Protein 3G68 (pdb70)

Radius of gyration: 28.19 Å; Cα contacts (8 Å, |Δi|>4): 1253; chains: 2; bounding box: 76×61×77 Å

Foldseek 3Di:
DFLVVLVCLLVLVVLVVCLCVQLVPVLPAQAQEEEEEEDALSQLLLLQQQVVLVVQDDHYYYYYLVQDVVVQPDDAQRYEYEQEDAQQDDVSSLVVVSSVVSNHAYEYYQDPPRPSVVSHPRDRHLPSDDDLFPQDDSSSLSSSVSCSNSLSNCCSVVVDDPVVSVVVVVLLSVQSVQAVVLLVLLVVLCVLCVVVLLLQAEEEEEEASLNQSVQQSLQVLVCFLPHHYYGDYHVVCVVPVVVPQAQNYAYEYQCLPPDPCPVCLVVSCVGYVRYAYEEQDDDDDSRYGHGNQRNPSSSSNSRRCSSSSVSSGPNSVVVVGRSRDGPDPPPVVD/DFLVVLVLQLVLVVCLVCLCVQQVPVLPDQAQEEEEEDDALSQLLLLQQLVVLCVLDDHHYYYYLVQDPVVQPDDQLRYEYEQEDAQQDALSSLQNVSCVVSNHAYEYYQDPPHPSVVPHPGDNHLPSDDDLFPLDDSSSLSSSVSCSNSLSNSCSVPVDDPVRSVVVSVVLSVQSVCQVVLLVLLVVLCVLCVVLLLLQAEEEEEEASLCQSVQQSLQVLQCFLPHHGYYYYHVVCVVPVVVPQAQNYAYEYQCLPPDPCPVCLVVSCVGYVRYEYEECDDDDDSRYGHGNADNPSRSSNSHRCSSSSVSSGPSSVVVPGRSRDGPDPPPVVVPHDDRD

Structure (mmCIF, N/CA/C/O backbone):
data_3G68
#
_entry.id   3G68
#
_cell.length_a   130.525
_cell.length_b   55.914
_cell.length_c   103.031
_cell.angle_alpha   90.000
_cell.angle_beta   114.220
_cell.angle_gamma   90.000
#
_symmetry.space_group_name_H-M   'C 1 2 1'
#
loop_
_entity.id
_entity.type
_entity.pdbx_description
1 polymer 'Putative phosphosugar isomerase'
2 non-polymer 'CITRIC ACID'
3 non-polymer 1,2-ETHANEDIOL
4 water water
#
loop_
_atom_site.group_PDB
_atom_site.id
_atom_site.type_symbol
_atom_site.label_atom_id
_atom_site.label_alt_id
_atom_site.label_comp_id
_atom_site.label_asym_id
_atom_site.label_entity_id
_atom_site.label_seq_id
_atom_site.pdbx_PDB_ins_code
_atom_site.Cartn_x
_atom_site.Cartn_y
_atom_site.Cartn_z
_atom_site.occupancy
_atom_site.B_iso_or_equiv
_atom_site.auth_seq_id
_atom_site.auth_comp_id
_atom_site.auth_asym_id
_atom_site.auth_atom_id
_atom_site.pdbx_PDB_model_num
ATOM 1 N N . GLY A 1 1 ? 24.950 71.791 22.881 1.00 17.32 0 GLY A N 1
ATOM 2 C CA . GLY A 1 1 ? 25.445 70.396 23.105 1.00 16.95 0 GLY A CA 1
ATOM 3 C C . GLY A 1 1 ? 24.790 69.725 24.295 1.00 15.48 0 GLY A C 1
ATOM 4 O O . GLY A 1 1 ? 24.035 70.386 25.052 1.00 16.78 0 GLY A O 1
ATOM 13 N N . THR A 1 3 ? 24.546 68.083 27.918 1.00 12.17 2 THR A N 1
ATOM 14 C CA . THR A 1 3 ? 25.112 68.480 29.185 1.00 9.35 2 THR A CA 1
ATOM 15 C C . THR A 1 3 ? 25.206 67.308 30.142 1.00 9.91 2 THR A C 1
ATOM 16 O O . THR A 1 3 ? 24.551 66.278 29.954 1.00 9.46 2 THR A O 1
ATOM 20 N N . ILE A 1 4 ? 25.984 67.505 31.208 1.00 8.09 3 ILE A N 1
ATOM 21 C CA . ILE A 1 4 ? 26.063 66.536 32.310 1.00 6.70 3 ILE A CA 1
ATOM 22 C C . ILE A 1 4 ? 24.616 66.226 32.780 1.00 6.90 3 ILE A C 1
ATOM 23 O O . ILE A 1 4 ? 24.237 65.080 32.949 1.00 7.84 3 ILE A O 1
ATOM 28 N N . GLN A 1 5 ? 23.807 67.268 32.959 1.00 8.65 4 GLN A N 1
ATOM 29 C CA . GLN A 1 5 ? 22.425 67.094 33.433 1.00 8.44 4 GLN A CA 1
ATOM 30 C C . GLN A 1 5 ? 21.606 66.153 32.526 1.00 10.66 4 GLN A C 1
ATOM 31 O O . GLN A 1 5 ? 20.819 65.327 33.020 1.00 11.17 4 GLN A O 1
ATOM 37 N N . ASP A 1 6 ? 21.751 66.332 31.207 1.00 11.21 5 ASP A N 1
ATOM 38 C CA . ASP A 1 6 ? 21.089 65.471 30.228 1.00 11.34 5 ASP A CA 1
ATOM 39 C C . ASP A 1 6 ? 21.421 64.001 30.480 1.00 9.66 5 ASP A C 1
ATOM 40 O O . ASP A 1 6 ? 20.547 63.143 30.454 1.00 10.03 5 ASP A O 1
ATOM 45 N N . TYR A 1 7 ? 22.694 63.721 30.723 1.00 9.08 6 TYR A N 1
ATOM 46 C CA . TYR A 1 7 ? 23.147 62.358 30.965 1.00 7.09 6 TYR A CA 1
ATOM 47 C C . TYR A 1 7 ? 22.688 61.782 32.287 1.00 7.62 6 TYR A C 1
ATOM 48 O O . TYR A 1 7 ? 22.354 60.609 32.336 1.00 9.21 6 TYR A O 1
ATOM 65 N N . LEU A 1 9 ? 19.929 62.656 33.858 1.00 8.61 8 LEU A N 1
ATOM 66 C CA . LEU A 1 9 ? 18.491 62.495 33.790 1.00 9.16 8 LEU A CA 1
ATOM 67 C C . LEU A 1 9 ? 18.017 61.249 33.034 1.00 9.90 8 LEU A C 1
ATOM 68 O O . LEU A 1 9 ? 16.930 60.751 33.309 1.00 7.90 8 LEU A O 1
ATOM 73 N N . GLU A 1 10 ? 18.818 60.768 32.083 1.00 8.48 9 GLU A N 1
ATOM 74 C CA . GLU A 1 10 ? 18.515 59.499 31.379 1.00 8.71 9 GLU A CA 1
ATOM 75 C C . GLU A 1 10 ? 19.120 58.274 32.077 1.00 8.83 9 GLU A C 1
ATOM 76 O O . GLU A 1 10 ? 18.936 57.145 31.611 1.00 9.63 9 GLU A O 1
ATOM 82 N N . THR A 1 11 ? 19.849 58.476 33.176 1.00 8.55 10 THR A N 1
ATOM 83 C CA . THR A 1 11 ? 20.508 57.328 33.852 1.00 8.56 10 THR A CA 1
ATOM 84 C C . THR A 1 11 ? 19.477 56.290 34.310 1.00 7.82 10 THR A C 1
ATOM 85 O O . THR A 1 11 ? 19.676 55.097 34.085 1.00 8.85 10 THR A O 1
ATOM 89 N N . PRO A 1 12 ? 18.391 56.724 34.960 1.00 8.23 11 PRO A N 1
ATOM 90 C CA . PRO A 1 12 ? 17.431 55.657 35.338 1.00 8.18 11 PRO A CA 1
ATOM 91 C C . PRO A 1 12 ? 16.951 54.713 34.228 1.00 8.47 11 PRO A C 1
ATOM 92 O O . PRO A 1 12 ? 16.960 53.484 34.431 1.00 7.21 11 PRO A O 1
ATOM 96 N N . VAL A 1 13 ? 16.570 55.236 33.075 1.00 8.14 12 VAL A N 1
ATOM 97 C CA . VAL A 1 13 ? 16.055 54.373 32.011 1.00 6.38 12 VAL A CA 1
ATOM 98 C C . VAL A 1 13 ? 17.144 53.455 31.459 1.00 7.22 12 VAL A C 1
ATOM 99 O O . VAL A 1 13 ? 16.872 52.295 31.115 1.00 9.26 12 VAL A O 1
ATOM 103 N N . ARG A 1 14 ? 18.384 53.942 31.403 1.00 7.63 13 ARG A N 1
ATOM 104 C CA . ARG A 1 14 ? 19.515 53.112 30.949 1.00 7.25 13 ARG A CA 1
ATOM 105 C C . ARG A 1 14 ? 19.765 51.979 31.947 1.00 8.85 13 ARG A C 1
ATOM 106 O O . ARG A 1 14 ? 20.030 50.845 31.541 1.00 8.26 13 ARG A O 1
ATOM 122 N N . ARG A 1 16 ? 17.560 50.552 34.007 1.00 8.01 15 ARG A N 1
ATOM 123 C CA . ARG A 1 16 ? 16.489 49.592 33.863 1.00 9.29 15 ARG A CA 1
ATOM 124 C C . ARG A 1 16 ? 16.693 48.716 32.639 1.00 8.68 15 ARG A C 1
ATOM 125 O O . ARG A 1 16 ? 16.432 47.541 32.707 1.00 9.70 15 ARG A O 1
ATOM 133 N N . GLU A 1 17 ? 17.127 49.274 31.512 1.00 8.42 16 GLU A N 1
ATOM 134 C CA . GLU A 1 17 ? 17.357 48.435 30.305 1.00 10.50 16 GLU A CA 1
ATOM 135 C C . GLU A 1 17 ? 18.536 47.492 30.485 1.00 9.95 16 GLU A C 1
ATOM 136 O O . GLU A 1 17 ? 18.505 46.371 29.993 1.00 9.55 16 GLU A O 1
ATOM 142 N N . ILE A 1 18 ? 19.573 47.953 31.179 1.00 9.74 17 ILE A N 1
ATOM 143 C CA . ILE A 1 18 ? 20.704 47.089 31.542 1.00 9.56 17 ILE A CA 1
ATOM 144 C C . ILE A 1 18 ? 20.262 45.866 32.379 1.00 8.72 17 ILE A C 1
ATOM 145 O O . ILE A 1 18 ? 20.668 44.731 32.132 1.00 11.42 17 ILE A O 1
ATOM 150 N N . ILE A 1 19 ? 19.424 46.106 33.358 1.00 8.62 18 ILE A N 1
ATOM 151 C CA . ILE A 1 19 ? 18.863 45.045 34.165 1.00 9.00 18 ILE A CA 1
ATOM 152 C C . ILE A 1 19 ? 18.104 44.088 33.242 1.00 9.31 18 ILE A C 1
ATOM 153 O O . ILE A 1 19 ? 18.299 42.887 33.334 1.00 10.09 18 ILE A O 1
ATOM 158 N N . SER A 1 20 ? 17.267 44.624 32.347 1.00 9.52 19 SER A N 1
ATOM 159 C CA A SER A 1 20 ? 16.508 43.784 31.432 0.50 10.79 19 SER A CA 1
ATOM 160 C CA B SER A 1 20 ? 16.494 43.798 31.418 0.50 10.19 19 SER A CA 1
ATOM 161 C C . SER A 1 20 ? 17.396 42.956 30.490 1.00 11.78 19 SER A C 1
ATOM 162 O O . SER A 1 20 ? 17.050 41.840 30.134 1.00 14.87 19 SER A O 1
ATOM 167 N N . ASN A 1 21 ? 18.549 43.481 30.106 1.00 11.58 20 ASN A N 1
ATOM 168 C CA . ASN A 1 21 ? 19.463 42.762 29.195 1.00 12.05 20 ASN A CA 1
ATOM 169 C C . ASN A 1 21 ? 20.431 41.777 29.876 1.00 11.59 20 ASN A C 1
ATOM 170 O O . ASN A 1 21 ? 21.146 41.025 29.182 1.00 12.27 20 ASN A O 1
ATOM 175 N N . ALA A 1 22 ? 20.443 41.751 31.215 1.00 10.31 21 ALA A N 1
ATOM 176 C CA . ALA A 1 22 ? 21.444 40.995 31.965 1.00 12.33 21 ALA A CA 1
ATOM 177 C C . ALA A 1 22 ? 21.442 39.498 31.666 1.00 12.48 21 ALA A C 1
ATOM 178 O O . ALA A 1 22 ? 22.513 38.922 31.506 1.00 11.73 21 ALA A O 1
ATOM 180 N N . ASP A 1 23 ? 20.273 38.847 31.649 1.00 10.48 22 ASP A N 1
ATOM 181 C CA . ASP A 1 23 ? 20.261 37.391 31.362 1.00 12.83 22 ASP A CA 1
ATOM 182 C C . ASP A 1 23 ? 20.951 37.050 30.036 1.00 12.68 22 ASP A C 1
ATOM 183 O O . ASP A 1 23 ? 21.680 36.086 29.928 1.00 13.32 22 ASP A O 1
ATOM 188 N N . SER A 1 24 ? 20.780 37.894 29.036 1.00 13.53 23 SER A N 1
ATOM 189 C CA . SER A 1 24 ? 21.403 37.678 27.767 1.00 14.17 23 SER A CA 1
ATOM 190 C C . SER A 1 24 ? 22.885 38.051 27.817 1.00 13.43 23 SER A C 1
ATOM 191 O O . SER A 1 24 ? 23.752 37.260 27.433 1.00 11.28 23 SER A O 1
ATOM 194 N N . LEU A 1 25 ? 23.201 39.232 28.344 1.00 12.14 24 LEU A N 1
ATOM 195 C CA . LEU A 1 25 ? 24.592 39.697 28.364 1.00 11.74 24 LEU A CA 1
ATOM 196 C C . LEU A 1 25 ? 25.581 38.769 29.088 1.00 11.29 24 LEU A C 1
ATOM 197 O O . LEU A 1 25 ? 26.677 38.541 28.580 1.00 10.57 24 LEU A O 1
ATOM 202 N N . PHE A 1 26 ? 25.190 38.286 30.277 1.00 11.25 25 PHE A N 1
ATOM 203 C CA . PHE A 1 26 ? 26.048 37.455 31.154 1.00 10.79 25 PHE A CA 1
ATOM 204 C C . PHE A 1 26 ? 25.869 35.933 31.018 1.00 9.88 25 PHE A C 1
ATOM 205 O O . PHE A 1 26 ? 26.452 35.172 31.762 1.00 9.55 25 PHE A O 1
ATOM 213 N N . ASN A 1 27 ? 25.082 35.504 30.031 1.00 10.12 26 ASN A N 1
ATOM 214 C CA . ASN A 1 27 ? 24.819 34.075 29.826 1.00 10.18 26 ASN A CA 1
ATOM 215 C C . ASN A 1 27 ? 26.063 33.199 29.621 1.00 12.28 26 ASN A C 1
ATOM 216 O O . ASN A 1 27 ? 26.057 32.044 30.028 1.00 13.51 26 ASN A O 1
ATOM 221 N N . GLU A 1 28 ? 27.120 33.737 29.010 1.00 12.51 27 GLU A N 1
ATOM 222 C CA . GLU A 1 28 ? 28.342 32.963 28.761 1.00 15.07 27 GLU A CA 1
ATOM 223 C C . GLU A 1 28 ? 29.329 33.052 29.931 1.00 15.33 27 GLU A C 1
ATOM 224 O O . GLU A 1 28 ? 29.736 32.018 30.494 1.00 15.37 27 GLU A O 1
ATOM 230 N N . VAL A 1 29 ? 29.702 34.283 30.319 1.00 13.66 28 VAL A N 1
ATOM 231 C CA . VAL A 1 29 ? 30.640 34.480 31.408 1.00 12.67 28 VAL A CA 1
ATOM 232 C C . VAL A 1 29 ? 30.195 33.820 32.719 1.00 13.47 28 VAL A C 1
ATOM 233 O O . VAL A 1 29 ? 31.023 33.329 33.446 1.00 13.88 28 VAL A O 1
ATOM 237 N N . LYS A 1 30 ? 28.900 33.761 33.008 1.00 12.55 29 LYS A N 1
ATOM 238 C CA . LYS A 1 30 ? 28.443 33.135 34.261 1.00 13.19 29 LYS A CA 1
ATOM 239 C C . LYS A 1 30 ? 28.788 31.636 34.325 1.00 14.87 29 LYS A C 1
ATOM 240 O O . LYS A 1 30 ? 28.751 31.054 35.399 1.00 13.80 29 LYS A O 1
ATOM 246 N N . ARG A 1 31 ? 29.057 31.034 33.159 1.00 16.28 30 ARG A N 1
ATOM 247 C CA . ARG A 1 31 ? 29.297 29.607 33.039 1.00 18.00 30 ARG A CA 1
ATOM 248 C C . ARG A 1 31 ? 30.775 29.213 33.131 1.00 20.01 30 ARG A C 1
ATOM 249 O O . ARG A 1 31 ? 31.081 28.038 33.077 1.00 21.54 30 ARG A O 1
ATOM 257 N N . THR A 1 32 ? 31.684 30.184 33.241 1.00 20.54 31 THR A N 1
ATOM 258 C CA . THR A 1 32 ? 33.119 29.904 33.353 1.00 21.44 31 THR A CA 1
ATOM 259 C C . THR A 1 32 ? 33.437 29.374 34.744 1.00 19.55 31 THR A C 1
ATOM 260 O O . THR A 1 32 ? 32.670 29.594 35.682 1.00 18.84 31 THR A O 1
ATOM 264 N N . ASN A 1 33 ? 34.577 28.703 34.866 1.00 19.78 32 ASN A N 1
ATOM 265 C CA . ASN A 1 33 ? 35.082 28.212 36.141 1.00 19.61 32 ASN A CA 1
ATOM 266 C C . ASN A 1 33 ? 35.983 29.311 36.699 1.00 20.30 32 ASN A C 1
ATOM 267 O O . ASN A 1 33 ? 37.110 29.467 36.244 1.00 19.58 32 ASN A O 1
ATOM 272 N N . LEU A 1 34 ? 35.507 30.039 37.710 1.00 21.00 33 LEU A N 1
ATOM 273 C CA . LEU A 1 34 ? 36.267 31.171 38.290 1.00 20.93 33 LEU A CA 1
ATOM 274 C C . LEU A 1 34 ? 36.709 30.994 39.728 1.00 18.09 33 LEU A C 1
ATOM 275 O O . LEU A 1 34 ? 35.893 30.681 40.587 1.00 17.19 33 LEU A O 1
ATOM 280 N N . LYS A 1 35 ? 38.005 31.192 39.974 1.00 16.40 34 LYS A N 1
ATOM 281 C CA . LYS A 1 35 ? 38.572 31.162 41.315 1.00 17.10 34 LYS A CA 1
ATOM 282 C C . LYS A 1 35 ? 38.980 32.581 41.825 1.00 14.66 34 LYS A C 1
ATOM 283 O O . LYS A 1 35 ? 39.254 32.772 43.010 1.00 15.73 34 LYS A O 1
ATOM 286 N N . LYS A 1 36 ? 38.995 33.572 40.931 1.00 13.96 35 LYS A N 1
ATOM 287 C CA . LYS A 1 36 ? 39.363 34.936 41.279 1.00 13.66 35 LYS A CA 1
ATOM 288 C C . LYS A 1 36 ? 38.902 35.925 40.220 1.00 12.02 35 LYS A C 1
ATOM 289 O O . LYS A 1 36 ? 38.879 35.611 39.031 1.00 10.86 35 LYS A O 1
ATOM 295 N N . ILE A 1 37 ? 38.504 37.110 40.680 1.00 10.76 36 ILE A N 1
ATOM 296 C CA . ILE A 1 37 ? 38.144 38.220 39.793 1.00 9.72 36 ILE A CA 1
ATOM 297 C C . ILE A 1 37 ? 39.014 39.427 40.133 1.00 9.07 36 ILE A C 1
ATOM 298 O O . ILE A 1 37 ? 39.208 39.732 41.296 1.00 9.94 36 ILE A O 1
ATOM 303 N N . ILE A 1 38 ? 39.593 40.038 39.110 1.00 9.03 37 ILE A N 1
ATOM 304 C CA . ILE A 1 38 ? 40.331 41.275 39.254 1.00 9.66 37 ILE A CA 1
ATOM 305 C C . ILE A 1 38 ? 39.604 42.306 38.411 1.00 8.97 37 ILE A C 1
ATOM 306 O O . ILE A 1 38 ? 39.423 42.093 37.207 1.00 10.60 37 ILE A O 1
ATOM 311 N N . ILE A 1 39 ? 39.169 43.405 39.033 1.00 9.51 38 ILE A N 1
ATOM 312 C CA . ILE A 1 39 ? 38.552 44.525 38.298 1.00 8.56 38 ILE A CA 1
ATOM 313 C C . ILE A 1 39 ? 39.645 45.599 38.171 1.00 7.71 38 ILE A C 1
ATOM 314 O O . ILE A 1 39 ? 40.239 46.014 39.184 1.00 7.51 38 ILE A O 1
ATOM 319 N N . THR A 1 40 ? 39.899 46.072 36.948 1.00 8.44 39 THR A N 1
ATOM 320 C CA . THR A 1 40 ? 40.908 47.090 36.709 1.00 9.26 39 THR A CA 1
ATOM 321 C C . THR A 1 40 ? 40.439 48.137 35.698 1.00 9.95 39 THR A C 1
ATOM 322 O O . THR A 1 40 ? 39.753 47.813 34.707 1.00 9.92 39 THR A O 1
ATOM 326 N N . GLY A 1 41 ? 40.850 49.373 35.940 1.00 7.80 40 GLY A N 1
ATOM 327 C CA . GLY A 1 41 ? 40.521 50.514 35.085 1.00 7.78 40 GLY A CA 1
ATOM 328 C C . GLY A 1 41 ? 41.183 51.764 35.637 1.00 8.68 40 GLY A C 1
ATOM 329 O O . GLY A 1 41 ? 41.652 51.725 36.776 1.00 10.52 40 GLY A O 1
ATOM 330 N N . SER A 1 42 ? 41.216 52.846 34.844 1.00 7.74 41 SER A N 1
ATOM 331 C CA . SER A 1 42 ? 41.798 54.118 35.250 1.00 9.44 41 SER A CA 1
ATOM 332 C C . SER A 1 42 ? 40.712 55.106 35.619 1.00 9.09 41 SER A C 1
ATOM 333 O O . SER A 1 42 ? 39.566 54.985 35.168 1.00 8.69 41 SER A O 1
ATOM 336 N N . GLY A 1 43 ? 41.086 56.078 36.452 1.00 10.91 42 GLY A N 1
ATOM 337 C CA . GLY A 1 43 ? 40.205 57.139 36.877 1.00 9.99 42 GLY A CA 1
ATOM 338 C C . GLY A 1 43 ? 38.829 56.687 37.273 1.00 9.75 42 GLY A C 1
ATOM 339 O O . GLY A 1 43 ? 38.693 55.880 38.166 1.00 8.70 42 GLY A O 1
ATOM 340 N N . THR A 1 44 ? 37.790 57.215 36.621 1.00 10.52 43 THR A N 1
ATOM 341 C CA . THR A 1 44 ? 36.397 56.829 36.966 1.00 9.50 43 THR A CA 1
ATOM 342 C C . THR A 1 44 ? 36.094 55.323 36.905 1.00 8.38 43 THR A C 1
ATOM 343 O O . THR A 1 44 ? 35.293 54.778 37.715 1.00 8.44 43 THR A O 1
ATOM 347 N N . SER A 1 45 ? 36.734 54.628 35.971 1.00 8.87 44 SER A N 1
ATOM 348 C CA . SER A 1 45 ? 36.592 53.174 35.832 1.00 7.44 44 SER A CA 1
ATOM 349 C C . SER A 1 45 ? 37.222 52.465 37.038 1.00 8.27 44 SER A C 1
ATOM 350 O O . SER A 1 45 ? 36.692 51.468 37.529 1.00 10.35 44 SER A O 1
ATOM 353 N N . TYR A 1 46 ? 38.336 52.978 37.553 1.00 8.72 45 TYR A N 1
ATOM 354 C CA . TYR A 1 46 ? 38.926 52.416 38.750 1.00 8.15 45 TYR A CA 1
ATOM 355 C C . TYR A 1 46 ? 37.941 52.606 39.921 1.00 7.39 45 TYR A C 1
ATOM 356 O O . TYR A 1 46 ? 37.740 51.709 40.716 1.00 9.32 45 TYR A O 1
ATOM 365 N N . HIS A 1 47 ? 37.311 53.774 39.982 1.00 7.86 46 HIS A N 1
ATOM 366 C CA . HIS A 1 47 ? 36.360 54.077 41.072 1.00 6.85 46 HIS A CA 1
ATOM 367 C C . HIS A 1 47 ? 35.151 53.151 41.135 1.00 6.14 46 HIS A C 1
ATOM 368 O O . HIS A 1 47 ? 34.724 52.756 42.239 1.00 5.70 46 HIS A O 1
ATOM 375 N N . SER A 1 48 ? 34.645 52.735 39.978 1.00 5.77 47 SER A N 1
ATOM 376 C CA . SER A 1 48 ? 33.550 51.770 39.953 1.00 6.54 47 SER A CA 1
ATOM 377 C C . SER A 1 48 ? 34.010 50.451 40.599 1.00 7.91 47 SER A C 1
ATOM 378 O O . SER A 1 48 ? 33.250 49.817 41.307 1.00 7.93 47 SER A O 1
ATOM 381 N N . GLY A 1 49 ? 35.252 50.013 40.311 1.00 9.00 48 GLY A N 1
ATOM 382 C CA . GLY A 1 49 ? 35.771 48.804 40.966 1.00 8.04 48 GLY A CA 1
ATOM 383 C C . GLY A 1 49 ? 35.978 48.998 42.482 1.00 8.66 48 GLY A C 1
ATOM 384 O O . GLY A 1 49 ? 35.659 48.107 43.300 1.00 9.19 48 GLY A O 1
ATOM 385 N N . VAL A 1 50 ? 36.497 50.154 42.883 1.00 7.91 49 VAL A N 1
ATOM 386 C CA . VAL A 1 50 ? 36.670 50.456 44.325 1.00 7.80 49 VAL A CA 1
ATOM 387 C C . VAL A 1 50 ? 35.314 50.383 45.030 1.00 6.72 49 VAL A C 1
ATOM 388 O O . VAL A 1 50 ? 35.169 49.779 46.116 1.00 6.98 49 VAL A O 1
ATOM 392 N N . GLN A 1 51 ? 34.317 50.984 44.397 1.00 6.96 50 GLN A N 1
ATOM 393 C CA . GLN A 1 51 ? 32.979 51.080 44.981 1.00 5.83 50 GLN A CA 1
ATOM 394 C C . GLN A 1 51 ? 32.254 49.730 45.112 1.00 7.32 50 GLN A C 1
ATOM 395 O O . GLN A 1 51 ? 31.640 49.477 46.153 1.00 6.89 50 GLN A O 1
ATOM 401 N N . VAL A 1 52 ? 32.310 48.896 44.067 1.00 5.80 51 VAL A N 1
ATOM 402 C CA . VAL A 1 52 ? 31.539 47.660 44.016 1.00 7.37 51 VAL A CA 1
ATOM 403 C C . VAL A 1 52 ? 32.252 46.422 44.563 1.00 8.50 51 VAL A C 1
ATOM 404 O O . VAL A 1 52 ? 31.612 45.443 44.870 1.00 9.04 51 VAL A O 1
ATOM 408 N N . GLN A 1 53 ? 33.569 46.462 44.649 1.00 11.09 52 GLN A N 1
ATOM 409 C CA . GLN A 1 53 ? 34.331 45.316 45.174 1.00 12.09 52 GLN A CA 1
ATOM 410 C C . GLN A 1 53 ? 33.839 44.790 46.542 1.00 11.23 52 GLN A C 1
ATOM 411 O O . GLN A 1 53 ? 33.759 43.584 46.707 1.00 11.59 52 GLN A O 1
ATOM 417 N N . PRO A 1 54 ? 33.502 45.672 47.516 1.00 11.61 53 PRO A N 1
ATOM 418 C CA . PRO A 1 54 ? 32.967 45.146 48.775 1.00 11.69 53 PRO A CA 1
ATOM 419 C C . PRO A 1 54 ? 31.668 44.337 48.620 1.00 10.56 53 PRO A C 1
ATOM 420 O O . PRO A 1 54 ? 31.508 43.278 49.230 1.00 9.49 53 PRO A O 1
ATOM 424 N N . TYR A 1 55 ? 30.752 44.836 47.800 1.00 9.61 54 TYR A N 1
ATOM 425 C CA . TYR A 1 55 ? 29.520 44.127 47.484 1.00 8.81 54 TYR A CA 1
ATOM 426 C C . TYR A 1 55 ? 29.828 42.758 46.921 1.00 8.77 54 TYR A C 1
ATOM 427 O O . TYR A 1 55 ? 29.233 41.749 47.331 1.00 9.94 54 TYR A O 1
ATOM 436 N N . LEU A 1 56 ? 30.751 42.720 45.971 1.00 8.63 55 LEU A N 1
ATOM 437 C CA . LEU A 1 56 ? 31.090 41.455 45.289 1.00 8.17 55 LEU A CA 1
ATOM 438 C C . LEU A 1 56 ? 31.791 40.451 46.210 1.00 10.24 55 LEU A C 1
ATOM 439 O O . LEU A 1 56 ? 31.506 39.249 46.137 1.00 8.03 55 LEU A O 1
ATOM 444 N N . GLN A 1 57 ? 32.683 40.956 47.074 1.00 10.49 56 GLN A N 1
ATOM 445 C CA . GLN A 1 57 ? 33.366 40.097 48.063 1.00 12.36 56 GLN A CA 1
ATOM 446 C C . GLN A 1 57 ? 32.353 39.541 49.061 1.00 11.45 56 GLN A C 1
ATOM 447 O O . GLN A 1 57 ? 32.504 38.404 49.511 1.00 11.59 56 GLN A O 1
ATOM 453 N N . ASN A 1 58 ? 31.337 40.332 49.412 1.00 12.00 57 ASN A N 1
ATOM 454 C CA . ASN A 1 58 ? 30.243 39.866 50.278 1.00 11.80 57 ASN A CA 1
ATOM 455 C C . ASN A 1 58 ? 29.370 38.809 49.584 1.00 12.51 57 ASN A C 1
ATOM 456 O O . ASN A 1 58 ? 29.010 37.814 50.183 1.00 12.94 57 ASN A O 1
ATOM 461 N N . LEU A 1 59 ? 29.062 39.032 48.317 1.00 11.21 58 LEU A N 1
ATOM 462 C CA . LEU A 1 59 ? 28.195 38.149 47.545 1.00 11.23 58 LEU A CA 1
ATOM 463 C C . LEU A 1 59 ? 28.819 36.806 47.148 1.00 12.34 58 LEU A C 1
ATOM 464 O O . LEU A 1 59 ? 28.208 35.733 47.355 1.00 11.54 58 LEU A O 1
ATOM 469 N N . LEU A 1 60 ? 30.028 36.855 46.590 1.00 10.44 59 LEU A N 1
ATOM 470 C CA . LEU A 1 60 ? 30.672 35.676 46.017 1.00 10.50 59 LEU A CA 1
ATOM 471 C C . LEU A 1 60 ? 31.553 34.895 46.982 1.00 9.06 59 LEU A C 1
ATOM 472 O O . LEU A 1 60 ? 31.904 35.353 48.053 1.00 8.69 59 LEU A O 1
ATOM 477 N N . ASP A 1 61 ? 31.904 33.695 46.562 1.00 9.36 60 ASP A N 1
ATOM 478 C CA . ASP A 1 61 ? 32.748 32.774 47.327 1.00 10.50 60 ASP A CA 1
ATOM 479 C C . ASP A 1 61 ? 34.172 32.712 46.834 1.00 14.40 60 ASP A C 1
ATOM 480 O O . ASP A 1 61 ? 34.886 31.741 47.126 1.00 16.59 60 ASP A O 1
ATOM 485 N N . ILE A 1 62 ? 34.576 33.683 46.042 1.00 12.80 61 ILE A N 1
ATOM 486 C CA . ILE A 1 62 ? 35.938 33.740 45.543 1.00 13.16 61 ILE A CA 1
ATOM 487 C C . ILE A 1 62 ? 36.492 35.114 45.868 1.00 11.35 61 ILE A C 1
ATOM 488 O O . ILE A 1 62 ? 35.750 36.037 46.224 1.00 10.63 61 ILE A O 1
ATOM 493 N N . ASP A 1 63 ? 37.802 35.257 45.736 1.00 12.08 62 ASP A N 1
ATOM 494 C CA A ASP A 1 63 ? 38.391 36.575 46.023 0.50 12.02 62 ASP A CA 1
ATOM 495 C CA B ASP A 1 63 ? 38.490 36.532 45.882 0.50 12.54 62 ASP A CA 1
ATOM 496 C C . ASP A 1 63 ? 38.080 37.512 44.823 1.00 11.61 62 ASP A C 1
ATOM 497 O O . ASP A 1 63 ? 38.151 37.138 43.648 1.00 10.87 62 ASP A O 1
ATOM 506 N N . VAL A 1 64 ? 37.657 38.723 45.194 1.00 11.42 63 VAL A N 1
ATOM 507 C CA . VAL A 1 64 ? 37.371 39.804 44.269 1.00 10.34 63 VAL A CA 1
ATOM 508 C C . VAL A 1 64 ? 38.287 40.987 44.696 1.00 12.11 63 VAL A C 1
ATOM 509 O O . VAL A 1 64 ? 38.230 41.460 45.847 1.00 11.91 63 VAL A O 1
ATOM 513 N N . VAL A 1 65 ? 39.141 41.428 43.772 1.00 11.87 64 VAL A N 1
ATOM 514 C CA . VAL A 1 65 ? 40.077 42.515 44.028 1.00 13.13 64 VAL A CA 1
ATOM 515 C C . VAL A 1 65 ? 39.933 43.590 42.975 1.00 12.75 64 VAL A C 1
ATOM 516 O O . VAL A 1 65 ? 39.506 43.293 41.863 1.00 13.12 64 VAL A O 1
ATOM 520 N N . LYS A 1 66 ? 40.250 44.832 43.336 1.00 9.91 65 LYS A N 1
ATOM 521 C CA . LYS A 1 66 ? 40.347 45.918 42.345 1.00 10.25 65 LYS A CA 1
ATOM 522 C C . LYS A 1 66 ? 41.764 46.431 42.355 1.00 10.45 65 LYS A C 1
ATOM 523 O O . LYS A 1 66 ? 42.409 46.469 43.411 1.00 9.42 65 LYS A O 1
ATOM 537 N N . TYR A 1 68 ? 44.546 49.426 40.267 1.00 9.19 67 TYR A N 1
ATOM 538 C CA . TYR A 1 68 ? 44.913 50.376 39.221 1.00 10.16 67 TYR A CA 1
ATOM 539 C C . TYR A 1 68 ? 45.674 49.549 38.144 1.00 9.22 67 TYR A C 1
ATOM 540 O O . TYR A 1 68 ? 46.375 48.617 38.515 1.00 9.94 67 TYR A O 1
ATOM 549 N N . PRO A 1 69 ? 45.553 49.881 36.842 1.00 10.75 68 PRO A N 1
ATOM 550 C CA . PRO A 1 69 ? 46.339 49.133 35.840 1.00 10.29 68 PRO A CA 1
ATOM 551 C C . PRO A 1 69 ? 47.859 49.145 36.075 1.00 9.98 68 PRO A C 1
ATOM 552 O O . PRO A 1 69 ? 48.544 48.119 35.809 1.00 7.65 68 PRO A O 1
ATOM 556 N N . PHE A 1 70 ? 48.377 50.240 36.622 1.00 10.12 69 PHE A N 1
ATOM 557 C CA . PHE A 1 70 ? 49.810 50.320 36.910 1.00 12.08 69 PHE A CA 1
ATOM 558 C C . PHE A 1 70 ? 50.291 49.313 37.945 1.00 13.21 69 PHE A C 1
ATOM 559 O O . PHE A 1 70 ? 51.477 49.016 37.978 1.00 13.95 69 PHE A O 1
ATOM 575 N N . ILE A 1 72 ? 49.291 46.201 38.018 1.00 14.61 71 ILE A N 1
ATOM 576 C CA . ILE A 1 72 ? 49.268 44.868 37.406 1.00 12.97 71 ILE A CA 1
ATOM 577 C C . ILE A 1 72 ? 50.621 44.636 36.770 1.00 13.31 71 ILE A C 1
ATOM 578 O O . ILE A 1 72 ? 51.016 45.390 35.911 1.00 13.30 71 ILE A O 1
ATOM 583 N N . THR A 1 73 ? 51.333 43.620 37.262 1.00 15.48 72 THR A N 1
ATOM 584 C CA . THR A 1 73 ? 52.658 43.222 36.766 1.00 14.05 72 THR A CA 1
ATOM 585 C C . THR A 1 73 ? 52.665 41.709 36.591 1.00 14.33 72 THR A C 1
ATOM 586 O O . THR A 1 73 ? 51.682 41.036 36.892 1.00 12.19 72 THR A O 1
ATOM 590 N N . GLU A 1 74 ? 53.793 41.162 36.120 1.00 15.05 73 GLU A N 1
ATOM 591 C CA A GLU A 1 74 ? 53.939 39.709 35.980 0.50 14.71 73 GLU A CA 1
ATOM 592 C CA B GLU A 1 74 ? 53.930 39.711 35.969 0.50 14.13 73 GLU A CA 1
ATOM 593 C C . GLU A 1 74 ? 53.776 39.011 37.340 1.00 12.79 73 GLU A C 1
ATOM 594 O O . GLU A 1 74 ? 53.285 37.891 37.419 1.00 10.41 73 GLU A O 1
ATOM 605 N N . ASP A 1 75 ? 54.147 39.697 38.424 1.00 13.36 74 ASP A N 1
ATOM 606 C CA . ASP A 1 75 ? 54.000 39.160 39.793 1.00 13.17 74 ASP A CA 1
ATOM 607 C C . ASP A 1 75 ? 52.546 39.000 40.258 1.00 13.95 74 ASP A C 1
ATOM 608 O O . ASP A 1 75 ? 52.277 38.236 41.185 1.00 15.39 74 ASP A O 1
ATOM 613 N N . THR A 1 76 ? 51.627 39.724 39.616 1.00 14.61 75 THR A N 1
ATOM 614 C CA . THR A 1 76 ? 50.204 39.590 39.871 1.00 15.34 75 THR A CA 1
ATOM 615 C C . THR A 1 76 ? 49.750 38.196 39.405 1.00 16.49 75 THR A C 1
ATOM 616 O O . THR A 1 76 ? 48.827 37.632 39.970 1.00 16.48 75 THR A O 1
ATOM 620 N N . PHE A 1 77 ? 50.444 37.627 38.414 1.00 20.32 76 PHE A N 1
ATOM 621 C CA . PHE A 1 77 ? 50.053 36.347 37.804 1.00 20.46 76 PHE A CA 1
ATOM 622 C C . PHE A 1 77 ? 51.021 35.165 37.977 1.00 23.49 76 PHE A C 1
ATOM 623 O O . PHE A 1 77 ? 51.300 34.428 37.030 1.00 20.63 76 PHE A O 1
ATOM 631 N N . LYS A 1 78 ? 51.466 34.966 39.209 1.00 27.58 77 LYS A N 1
ATOM 632 C CA . LYS A 1 78 ? 52.376 33.878 39.581 1.00 30.49 77 LYS A CA 1
ATOM 633 C C . LYS A 1 78 ? 51.707 32.528 39.742 1.00 32.77 77 LYS A C 1
ATOM 634 O O . LYS A 1 78 ? 52.289 31.494 39.433 1.00 35.26 77 LYS A O 1
ATOM 640 N N . PHE A 1 79 ? 50.505 32.536 40.290 1.00 33.66 78 PHE A N 1
ATOM 641 C CA . PHE A 1 79 ? 49.821 31.319 40.662 1.00 34.36 78 PHE A CA 1
ATOM 642 C C . PHE A 1 79 ? 49.107 30.679 39.477 1.00 34.47 78 PHE A C 1
ATOM 643 O O . PHE A 1 79 ? 49.572 30.757 38.332 1.00 33.41 78 PHE A O 1
ATOM 645 N N . ASP A 1 80 ? 48.024 29.968 39.802 1.00 34.52 79 ASP A N 1
ATOM 646 C CA . ASP A 1 80 ? 47.047 29.503 38.843 1.00 32.79 79 ASP A CA 1
ATOM 647 C C . ASP A 1 80 ? 46.494 30.782 38.251 1.00 31.52 79 ASP A C 1
ATOM 648 O O . ASP A 1 80 ? 46.234 31.711 39.019 1.00 34.28 79 ASP A O 1
ATOM 650 N N . ASN A 1 81 ? 46.407 30.881 36.928 1.00 27.45 80 ASN A N 1
ATOM 651 C CA . ASN A 1 81 ? 45.762 32.034 36.249 1.00 25.22 80 ASN A CA 1
ATOM 652 C C . ASN A 1 81 ? 44.622 31.628 35.324 1.00 21.50 80 ASN A C 1
ATOM 653 O O . ASN A 1 81 ? 43.862 32.470 34.911 1.00 19.05 80 ASN A O 1
ATOM 658 N N . GLU A 1 82 ? 44.503 30.335 35.019 1.00 20.13 81 GLU A N 1
ATOM 659 C CA . GLU A 1 82 ? 43.472 29.811 34.122 1.00 20.20 81 GLU A CA 1
ATOM 660 C C . GLU A 1 82 ? 42.056 30.092 34.612 1.00 19.31 81 GLU A C 1
ATOM 661 O O . GLU A 1 82 ? 41.165 30.259 33.795 1.00 20.72 81 GLU A O 1
ATOM 663 N N . ASN A 1 83 ? 41.871 30.183 35.932 1.00 17.58 82 ASN A N 1
ATOM 664 C CA . ASN A 1 83 ? 40.579 30.454 36.545 1.00 17.82 82 ASN A CA 1
ATOM 665 C C . ASN A 1 83 ? 40.422 31.883 37.127 1.00 15.32 82 ASN A C 1
ATOM 666 O O . ASN A 1 83 ? 39.525 32.124 37.949 1.00 15.14 82 ASN A O 1
ATOM 671 N N . THR A 1 84 ? 41.258 32.815 36.655 1.00 11.25 83 THR A N 1
ATOM 672 C CA . THR A 1 84 ? 41.227 34.192 37.049 1.00 11.41 83 THR A CA 1
ATOM 673 C C . THR A 1 84 ? 40.603 34.980 35.922 1.00 10.18 83 THR A C 1
ATOM 674 O O . THR A 1 84 ? 41.015 34.847 34.780 1.00 10.78 83 THR A O 1
ATOM 678 N N . LEU A 1 85 ? 39.532 35.716 36.234 1.00 10.05 84 LEU A N 1
ATOM 679 C CA . LEU A 1 85 ? 38.896 36.560 35.278 1.00 9.18 84 LEU A CA 1
ATOM 680 C C . LEU A 1 85 ? 39.363 37.982 35.553 1.00 11.24 84 LEU A C 1
ATOM 681 O O . LEU A 1 85 ? 39.146 38.506 36.650 1.00 13.00 84 LEU A O 1
ATOM 686 N N . VAL A 1 86 ? 39.983 38.606 34.552 1.00 11.97 85 VAL A N 1
ATOM 687 C CA . VAL A 1 86 ? 40.347 40.022 34.609 1.00 12.82 85 VAL A CA 1
ATOM 688 C C . VAL A 1 86 ? 39.309 40.838 33.833 1.00 12.17 85 VAL A C 1
ATOM 689 O O . VAL A 1 86 ? 39.186 40.725 32.587 1.00 11.70 85 VAL A O 1
ATOM 693 N N . VAL A 1 87 ? 38.594 41.692 34.568 1.00 12.68 86 VAL A N 1
ATOM 694 C CA . VAL A 1 87 ? 37.590 42.581 33.990 1.00 12.17 86 VAL A CA 1
ATOM 695 C C . VAL A 1 87 ? 38.182 43.979 33.783 1.00 12.45 86 VAL A C 1
ATOM 696 O O . VAL A 1 87 ? 38.393 44.728 34.750 1.00 12.32 86 VAL A O 1
ATOM 700 N N . GLY A 1 88 ? 38.473 44.299 32.530 1.00 12.33 87 GLY A N 1
ATOM 701 C CA . GLY A 1 88 ? 38.978 45.610 32.131 1.00 12.36 87 GLY A CA 1
ATOM 702 C C . GLY A 1 88 ? 37.803 46.551 31.879 1.00 12.60 87 GLY A C 1
ATOM 703 O O . GLY A 1 88 ? 36.927 46.273 31.027 1.00 10.22 87 GLY A O 1
ATOM 704 N N . VAL A 1 89 ? 37.811 47.658 32.616 1.00 11.38 88 VAL A N 1
ATOM 705 C CA . VAL A 1 89 ? 36.758 48.659 32.605 1.00 10.49 88 VAL A CA 1
ATOM 706 C C . VAL A 1 89 ? 37.286 49.961 31.991 1.00 10.50 88 VAL A C 1
ATOM 707 O O . VAL A 1 89 ? 38.300 50.529 32.461 1.00 10.64 88 VAL A O 1
ATOM 711 N N . SER A 1 90 ? 36.582 50.447 30.962 1.00 11.56 89 SER A N 1
ATOM 712 C CA . SER A 1 90 ? 36.950 51.673 30.280 1.00 11.09 89 SER A CA 1
ATOM 713 C C . SER A 1 90 ? 35.755 52.172 29.514 1.00 10.28 89 SER A C 1
ATOM 714 O O . SER A 1 90 ? 35.361 51.542 28.548 1.00 11.46 89 SER A O 1
ATOM 717 N N . GLN A 1 91 ? 35.195 53.308 29.897 1.00 9.32 90 GLN A N 1
ATOM 718 C CA . GLN A 1 91 ? 33.929 53.706 29.243 1.00 9.44 90 GLN A CA 1
ATOM 719 C C . GLN A 1 91 ? 34.111 54.002 27.776 1.00 10.81 90 GLN A C 1
ATOM 720 O O . GLN A 1 91 ? 33.314 53.538 26.957 1.00 9.87 90 GLN A O 1
ATOM 726 N N . GLY A 1 92 ? 35.148 54.751 27.436 1.00 11.00 91 GLY A N 1
ATOM 727 C CA . GLY A 1 92 ? 35.472 55.035 26.025 1.00 11.69 91 GLY A CA 1
ATOM 728 C C . GLY A 1 92 ? 35.992 53.803 25.329 1.00 12.01 91 GLY A C 1
ATOM 729 O O . GLY A 1 92 ? 35.923 53.675 24.112 1.00 13.41 91 GLY A O 1
ATOM 730 N N . GLY A 1 93 ? 36.545 52.884 26.109 1.00 11.34 92 GLY A N 1
ATOM 731 C CA . GLY A 1 93 ? 36.950 51.598 25.597 1.00 12.05 92 GLY A CA 1
ATOM 732 C C . GLY A 1 93 ? 38.345 51.526 25.033 1.00 12.91 92 GLY A C 1
ATOM 733 O O . GLY A 1 93 ? 38.745 50.454 24.638 1.00 12.70 92 GLY A O 1
ATOM 734 N N . SER A 1 94 ? 39.080 52.643 25.032 1.00 13.94 93 SER A N 1
ATOM 735 C CA . SER A 1 94 ? 40.410 52.708 24.434 1.00 16.02 93 SER A CA 1
ATOM 736 C C . SER A 1 94 ? 41.557 53.204 25.321 1.00 16.62 93 SER A C 1
ATOM 737 O O . SER A 1 94 ? 42.611 53.591 24.792 1.00 17.31 93 SER A O 1
ATOM 740 N N . SER A 1 95 ? 41.391 53.190 26.645 1.00 16.39 94 SER A N 1
ATOM 741 C CA . SER A 1 95 ? 42.465 53.630 27.546 1.00 15.83 94 SER A CA 1
ATOM 742 C C . SER A 1 95 ? 43.614 52.627 27.437 1.00 15.82 94 SER A C 1
ATOM 743 O O . SER A 1 95 ? 43.408 51.443 27.661 1.00 11.83 94 SER A O 1
ATOM 746 N N . TYR A 1 96 ? 44.806 53.091 27.055 1.00 15.85 95 TYR A N 1
ATOM 747 C CA . TYR A 1 96 ? 45.949 52.173 26.917 1.00 19.21 95 TYR A CA 1
ATOM 748 C C . TYR A 1 96 ? 46.417 51.584 28.240 1.00 15.80 95 TYR A C 1
ATOM 749 O O . TYR A 1 96 ? 46.937 50.490 28.245 1.00 15.26 95 TYR A O 1
ATOM 758 N N . SER A 1 97 ? 46.260 52.321 29.342 1.00 15.54 96 SER A N 1
ATOM 759 C CA . SER A 1 97 ? 46.612 51.818 30.675 1.00 15.24 96 SER A CA 1
ATOM 760 C C . SER A 1 97 ? 45.880 50.487 30.892 1.00 12.56 96 SER A C 1
ATOM 761 O O . SER A 1 97 ? 46.506 49.456 31.161 1.00 12.36 96 SER A O 1
ATOM 764 N N . THR A 1 98 ? 44.556 50.525 30.716 1.00 12.55 97 THR A N 1
ATOM 765 C CA . THR A 1 98 ? 43.659 49.353 30.924 1.00 11.10 97 THR A CA 1
ATOM 766 C C . THR A 1 98 ? 43.880 48.263 29.873 1.00 12.36 97 THR A C 1
ATOM 767 O O . THR A 1 98 ? 43.972 47.082 30.200 1.00 12.05 97 THR A O 1
ATOM 771 N N . TYR A 1 99 ? 44.023 48.679 28.616 1.00 12.20 98 TYR A N 1
ATOM 772 C CA . TYR A 1 99 ? 44.308 47.746 27.542 1.00 12.56 98 TYR A CA 1
ATOM 773 C C . TYR A 1 99 ? 45.603 46.969 27.874 1.00 13.19 98 TYR A C 1
ATOM 774 O O . TYR A 1 99 ? 45.618 45.736 27.776 1.00 13.66 98 TYR A O 1
ATOM 783 N N . ASN A 1 100 ? 46.679 47.698 28.219 1.00 13.83 99 ASN A N 1
ATOM 784 C CA . ASN A 1 100 ? 47.979 47.071 28.560 1.00 13.92 99 ASN A CA 1
ATOM 785 C C . ASN A 1 100 ? 47.912 46.092 29.722 1.00 14.12 99 ASN A C 1
ATOM 786 O O . ASN A 1 100 ? 48.560 45.029 29.671 1.00 14.13 99 ASN A O 1
ATOM 791 N N . ALA A 1 101 ? 47.165 46.447 30.774 1.00 14.79 100 ALA A N 1
ATOM 792 C CA . ALA A 1 101 ? 46.987 45.536 31.920 1.00 14.62 100 ALA A CA 1
ATOM 793 C C . ALA A 1 101 ? 46.226 44.249 31.490 1.00 14.31 100 ALA A C 1
ATOM 794 O O . ALA A 1 101 ? 46.552 43.126 31.920 1.00 14.33 100 ALA A O 1
ATOM 804 N N . LYS A 1 103 ? 46.175 43.013 28.448 1.00 14.48 102 LYS A N 1
ATOM 805 C CA . LYS A 1 103 ? 47.036 42.276 27.534 1.00 15.79 102 LYS A CA 1
ATOM 806 C C . LYS A 1 103 ? 48.063 41.454 28.308 1.00 16.47 102 LYS A C 1
ATOM 807 O O . LYS A 1 103 ? 48.350 40.326 27.911 1.00 16.18 102 LYS A O 1
ATOM 811 N N . LEU A 1 104 ? 48.577 42.000 29.419 1.00 16.99 103 LEU A N 1
ATOM 812 C CA . LEU A 1 104 ? 49.523 41.270 30.256 1.00 17.69 103 LEU A CA 1
ATOM 813 C C . LEU A 1 104 ? 48.821 40.063 30.904 1.00 18.02 103 LEU A C 1
ATOM 814 O O . LEU A 1 104 ? 49.373 38.953 30.901 1.00 16.75 103 LEU A O 1
ATOM 819 N N . ALA A 1 105 ? 47.593 40.272 31.399 1.00 16.46 104 ALA A N 1
ATOM 820 C CA . ALA A 1 105 ? 46.788 39.199 31.988 1.00 15.72 104 ALA A CA 1
ATOM 821 C C . ALA A 1 105 ? 46.508 38.088 30.950 1.00 15.05 104 ALA A C 1
ATOM 822 O O . ALA A 1 105 ? 46.639 36.901 31.244 1.00 16.81 104 ALA A O 1
ATOM 824 N N . GLU A 1 106 ? 46.128 38.483 29.743 1.00 16.50 105 GLU A N 1
ATOM 825 C CA . GLU A 1 106 ? 45.905 37.538 28.634 1.00 16.91 105 GLU A CA 1
ATOM 826 C C . GLU A 1 106 ? 47.172 36.721 28.358 1.00 18.04 105 GLU A C 1
ATOM 827 O O . GLU A 1 106 ? 47.135 35.488 28.309 1.00 18.56 105 GLU A O 1
ATOM 833 N N . ASP A 1 107 ? 48.312 37.398 28.226 1.00 19.19 106 ASP A N 1
ATOM 834 C CA . ASP A 1 107 ? 49.583 36.687 27.952 1.00 20.66 106 ASP A CA 1
ATOM 835 C C . ASP A 1 107 ? 49.934 35.712 29.068 1.00 21.03 106 ASP A C 1
ATOM 836 O O . ASP A 1 107 ? 50.594 34.732 28.809 1.00 22.60 106 ASP A O 1
ATOM 841 N N . LYS A 1 108 ? 49.461 35.971 30.289 1.00 21.16 107 LYS A N 1
ATOM 842 C CA . LYS A 1 108 ? 49.706 35.091 31.447 1.00 21.21 107 LYS A CA 1
ATOM 843 C C . LYS A 1 108 ? 48.672 33.979 31.638 1.00 21.12 107 LYS A C 1
ATOM 844 O O . LYS A 1 108 ? 48.758 33.216 32.599 1.00 23.41 107 LYS A O 1
ATOM 850 N N . GLY A 1 109 ? 47.692 33.896 30.744 1.00 20.09 108 GLY A N 1
ATOM 851 C CA . GLY A 1 109 ? 46.704 32.821 30.762 1.00 18.89 108 GLY A CA 1
ATOM 852 C C . GLY A 1 109 ? 45.362 33.120 31.390 1.00 17.59 108 GLY A C 1
ATOM 853 O O . GLY A 1 109 ? 44.528 32.214 31.492 1.00 16.19 108 GLY A O 1
ATOM 854 N N . CYS A 1 110 ? 45.126 34.377 31.765 1.00 16.64 109 CYS A N 1
ATOM 855 C CA . CYS A 1 110 ? 43.847 34.760 32.374 1.00 15.50 109 CYS A CA 1
ATOM 856 C C . CYS A 1 110 ? 42.689 34.771 31.398 1.00 14.92 109 CYS A C 1
ATOM 857 O O . CYS A 1 110 ? 42.881 34.842 30.185 1.00 15.30 109 CYS A O 1
ATOM 860 N N . LYS A 1 111 ? 41.489 34.639 31.948 1.00 13.86 110 LYS A N 1
ATOM 861 C CA . LYS A 1 111 ? 40.254 34.845 31.200 1.00 13.91 110 LYS A CA 1
ATOM 862 C C . LYS A 1 111 ? 40.058 36.361 31.241 1.00 13.06 110 LYS A C 1
ATOM 863 O O . LYS A 1 111 ? 40.314 36.980 32.281 1.00 13.96 110 LYS A O 1
ATOM 869 N N . ILE A 1 112 ? 39.601 36.941 30.132 1.00 12.65 111 ILE A N 1
ATOM 870 C CA . ILE A 1 112 ? 39.517 38.399 29.973 1.00 12.63 111 ILE A CA 1
ATOM 871 C C . ILE A 1 112 ? 38.137 38.841 29.602 1.00 11.40 111 ILE A C 1
ATOM 872 O O . ILE A 1 112 ? 37.523 38.291 28.657 1.00 10.82 111 ILE A O 1
ATOM 877 N N . ALA A 1 113 ? 37.637 39.835 30.337 1.00 10.81 112 ALA A N 1
ATOM 878 C CA . ALA A 1 113 ? 36.352 40.475 30.017 1.00 10.18 112 ALA A CA 1
ATOM 879 C C . ALA A 1 113 ? 36.557 41.958 29.845 1.00 10.87 112 ALA A C 1
ATOM 880 O O . ALA A 1 113 ? 37.476 42.556 30.449 1.00 9.73 112 ALA A O 1
ATOM 882 N N . SER A 1 114 ? 35.673 42.562 29.064 1.00 11.03 113 SER A N 1
ATOM 883 C CA . SER A 1 114 ? 35.703 44.001 28.858 1.00 12.06 113 SER A CA 1
ATOM 884 C C . SER A 1 114 ? 34.389 44.578 29.305 1.00 11.19 113 SER A C 1
ATOM 885 O O . SER A 1 114 ? 33.344 43.924 29.183 1.00 11.91 113 SER A O 1
ATOM 896 N N . ALA A 1 116 ? 33.199 48.165 28.396 1.00 13.41 115 ALA A N 1
ATOM 897 C CA . ALA A 1 116 ? 33.245 49.455 27.740 1.00 13.56 115 ALA A CA 1
ATOM 898 C C . ALA A 1 116 ? 31.847 49.967 27.531 1.00 12.81 115 ALA A C 1
ATOM 899 O O . ALA A 1 116 ? 30.887 49.200 27.602 1.00 12.68 115 ALA A O 1
ATOM 901 N N . GLY A 1 117 ? 31.733 51.280 27.311 1.00 11.96 116 GLY A N 1
ATOM 902 C CA . GLY A 1 117 ? 30.445 51.932 27.086 1.00 13.79 116 GLY A CA 1
ATOM 903 C C . GLY A 1 117 ? 30.042 52.072 25.624 1.00 16.02 116 GLY A C 1
ATOM 904 O O . GLY A 1 117 ? 29.229 52.914 25.286 1.00 20.39 116 GLY A O 1
ATOM 905 N N . CYS A 1 118 ? 30.634 51.271 24.748 1.00 16.42 117 CYS A N 1
ATOM 906 C CA . CYS A 1 118 ? 30.317 51.286 23.318 1.00 16.97 117 CYS A CA 1
ATOM 907 C C . CYS A 1 118 ? 30.643 49.936 22.736 1.00 16.43 117 CYS A C 1
ATOM 908 O O . CYS A 1 118 ? 31.488 49.225 23.277 1.00 16.19 117 CYS A O 1
ATOM 911 N N . LYS A 1 119 ? 29.991 49.589 21.625 1.00 16.21 118 LYS A N 1
ATOM 912 C CA . LYS A 1 119 ? 30.296 48.363 20.885 1.00 15.64 118 LYS A CA 1
ATOM 913 C C . LYS A 1 119 ? 31.591 48.607 20.138 1.00 14.85 118 LYS A C 1
ATOM 914 O O . LYS A 1 119 ? 31.971 49.749 19.898 1.00 15.58 118 LYS A O 1
ATOM 917 N N . ASN A 1 120 ? 32.258 47.538 19.743 1.00 15.90 119 ASN A N 1
ATOM 918 C CA . ASN A 1 120 ? 33.510 47.654 19.007 1.00 17.33 119 ASN A CA 1
ATOM 919 C C . ASN A 1 120 ? 34.559 48.479 19.743 1.00 16.53 119 ASN A C 1
ATOM 920 O O . ASN A 1 120 ? 35.281 49.256 19.122 1.00 16.79 119 ASN A O 1
ATOM 925 N N . ALA A 1 121 ? 34.649 48.323 21.076 1.00 14.58 120 ALA A N 1
ATOM 926 C CA . ALA A 1 121 ? 35.640 49.050 21.855 1.00 13.27 120 ALA A CA 1
ATOM 927 C C . ALA A 1 121 ? 37.012 48.441 21.550 1.00 12.71 120 ALA A C 1
ATOM 928 O O . ALA A 1 121 ? 37.112 47.238 21.261 1.00 10.40 120 ALA A O 1
ATOM 930 N N . LEU A 1 122 ? 38.060 49.268 21.620 1.00 12.90 121 LEU A N 1
ATOM 931 C CA . LEU A 1 122 ? 39.424 48.780 21.446 1.00 14.24 121 LEU A CA 1
ATOM 932 C C . LEU A 1 122 ? 39.688 47.588 22.360 1.00 13.06 121 LEU A C 1
ATOM 933 O O . LEU A 1 122 ? 40.195 46.593 21.909 1.00 14.93 121 LEU A O 1
ATOM 938 N N . ILE A 1 123 ? 39.319 47.688 23.637 1.00 12.14 122 ILE A N 1
ATOM 939 C CA . ILE A 1 123 ? 39.542 46.591 24.603 1.00 10.86 122 ILE A CA 1
ATOM 940 C C . ILE A 1 123 ? 38.804 45.278 24.315 1.00 11.23 122 ILE A C 1
ATOM 941 O O . ILE A 1 123 ? 39.171 44.220 24.851 1.00 12.20 122 ILE A O 1
ATOM 946 N N . ASP A 1 124 ? 37.760 45.334 23.493 1.00 11.79 123 ASP A N 1
ATOM 947 C CA . ASP A 1 124 ? 37.045 44.098 23.105 1.00 12.64 123 ASP A CA 1
ATOM 948 C C . ASP A 1 124 ? 37.867 43.109 22.254 1.00 14.36 123 ASP A C 1
ATOM 949 O O . ASP A 1 124 ? 37.585 41.896 22.232 1.00 13.19 123 ASP A O 1
ATOM 954 N N A GLU A 1 125 ? 38.861 43.613 21.536 0.60 13.49 124 GLU A N 1
ATOM 955 N N B GLU A 1 125 ? 38.880 43.644 21.573 0.40 13.94 124 GLU A N 1
ATOM 956 C CA A GLU A 1 125 ? 39.656 42.747 20.650 0.60 14.52 124 GLU A CA 1
ATOM 957 C CA B GLU A 1 125 ? 39.749 42.883 20.656 0.40 15.01 124 GLU A CA 1
ATOM 958 C C A GLU A 1 125 ? 40.496 41.695 21.375 0.60 14.74 124 GLU A C 1
ATOM 959 C C B GLU A 1 125 ? 40.662 41.846 21.330 0.40 14.98 124 GLU A C 1
ATOM 960 O O A GLU A 1 125 ? 40.838 40.672 20.780 0.60 14.23 124 GLU A O 1
ATOM 961 O O B GLU A 1 125 ? 41.241 41.001 20.648 0.40 14.55 124 GLU A O 1
ATOM 972 N N . ILE A 1 126 ? 40.801 41.932 22.653 1.00 15.49 125 ILE A N 1
ATOM 973 C CA . ILE A 1 126 ? 41.599 41.002 23.478 1.00 15.47 125 ILE A CA 1
ATOM 974 C C . ILE A 1 126 ? 40.747 40.339 24.581 1.00 16.43 125 ILE A C 1
ATOM 975 O O . ILE A 1 126 ? 41.282 39.701 25.505 1.00 16.09 125 ILE A O 1
ATOM 980 N N . SER A 1 127 ? 39.420 40.445 24.430 1.00 14.96 126 SER A N 1
ATOM 981 C CA A SER A 1 127 ? 38.481 39.938 25.416 0.50 13.40 126 SER A CA 1
ATOM 982 C CA B SER A 1 127 ? 38.463 39.955 25.408 0.50 14.39 126 SER A CA 1
ATOM 983 C C . SER A 1 127 ? 37.744 38.667 24.974 1.00 14.94 126 SER A C 1
ATOM 984 O O . SER A 1 127 ? 37.388 38.517 23.810 1.00 14.28 126 SER A O 1
ATOM 989 N N . ASP A 1 128 ? 37.528 37.772 25.942 1.00 13.77 127 ASP A N 1
ATOM 990 C CA . ASP A 1 128 ? 36.818 36.525 25.801 1.00 14.00 127 ASP A CA 1
ATOM 991 C C . ASP A 1 128 ? 35.313 36.731 26.030 1.00 13.71 127 ASP A C 1
ATOM 992 O O . ASP A 1 128 ? 34.496 36.003 25.486 1.00 12.84 127 ASP A O 1
ATOM 997 N N . TYR A 1 129 ? 34.981 37.701 26.880 1.00 12.06 128 TYR A N 1
ATOM 998 C CA . TYR A 1 129 ? 33.604 38.047 27.261 1.00 12.65 128 TYR A CA 1
ATOM 999 C C . TYR A 1 129 ? 33.460 39.548 27.100 1.00 11.74 128 TYR A C 1
ATOM 1000 O O . TYR A 1 129 ? 34.012 40.319 27.886 1.00 11.09 128 TYR A O 1
ATOM 1009 N N . ILE A 1 130 ? 32.733 39.959 26.072 1.00 11.25 129 ILE A N 1
ATOM 1010 C CA . ILE A 1 130 ? 32.502 41.381 25.811 1.00 11.46 129 ILE A CA 1
ATOM 1011 C C . ILE A 1 130 ? 31.238 41.718 26.598 1.00 11.48 129 ILE A C 1
ATOM 1012 O O . ILE A 1 130 ? 30.112 41.366 26.181 1.00 10.41 129 ILE A O 1
ATOM 1017 N N . LEU A 1 131 ? 31.415 42.352 27.770 1.00 10.72 130 LEU A N 1
ATOM 1018 C CA . LEU A 1 131 ? 30.310 42.634 28.670 1.00 9.81 130 LEU A CA 1
ATOM 1019 C C . LEU A 1 131 ? 29.963 44.137 28.645 1.00 9.32 130 LEU A C 1
ATOM 1020 O O . LEU A 1 131 ? 30.005 44.842 29.661 1.00 9.90 130 LEU A O 1
ATOM 1025 N N . THR A 1 132 ? 29.597 44.590 27.454 1.00 8.06 131 THR A N 1
ATOM 1026 C CA . THR A 1 132 ? 29.326 45.982 27.178 1.00 7.83 131 THR A CA 1
ATOM 1027 C C . THR A 1 132 ? 28.350 46.588 28.171 1.00 9.06 131 THR A C 1
ATOM 1028 O O . THR A 1 132 ? 27.284 45.992 28.467 1.00 7.39 131 THR A O 1
ATOM 1032 N N . VAL A 1 133 ? 28.739 47.772 28.677 1.00 9.93 132 VAL A N 1
ATOM 1033 C CA . VAL A 1 133 ? 27.886 48.556 29.545 1.00 11.11 132 VAL A CA 1
ATOM 1034 C C . VAL A 1 133 ? 27.041 49.325 28.540 1.00 12.72 132 VAL A C 1
ATOM 1035 O O . VAL A 1 133 ? 27.514 50.267 27.870 1.00 11.92 132 VAL A O 1
ATOM 1039 N N . ASN A 1 134 ? 25.784 48.945 28.463 1.00 11.79 133 ASN A N 1
ATOM 1040 C CA . ASN A 1 134 ? 24.892 49.469 27.440 1.00 14.55 133 ASN A CA 1
ATOM 1041 C C . ASN A 1 134 ? 24.176 50.732 27.919 1.00 15.65 133 ASN A C 1
ATOM 1042 O O . ASN A 1 134 ? 22.952 50.764 28.064 1.00 17.72 133 ASN A O 1
ATOM 1047 N N . CYS A 1 135 ? 24.987 51.774 28.162 1.00 15.31 134 CYS A N 1
ATOM 1048 C CA . CYS A 1 135 ? 24.521 53.063 28.657 1.00 13.37 134 CYS A CA 1
ATOM 1049 C C . CYS A 1 135 ? 24.357 54.095 27.538 1.00 13.56 134 CYS A C 1
ATOM 1050 O O . CYS A 1 135 ? 23.835 55.168 27.774 1.00 13.10 134 CYS A O 1
ATOM 1053 N N . GLY A 1 136 ? 24.766 53.771 26.312 1.00 11.53 135 GLY A N 1
ATOM 1054 C CA . GLY A 1 136 ? 24.685 54.741 25.229 1.00 13.32 135 GLY A CA 1
ATOM 1055 C C . GLY A 1 136 ? 25.847 55.720 25.226 1.00 15.34 135 GLY A C 1
ATOM 1056 O O . GLY A 1 136 ? 26.645 55.770 26.185 1.00 15.25 135 GLY A O 1
ATOM 1057 N N . GLU A 1 137 ? 25.952 56.510 24.149 1.00 15.85 136 GLU A N 1
ATOM 1058 C CA . GLU A 1 137 ? 27.019 57.517 24.039 1.00 17.34 136 GLU A CA 1
ATOM 1059 C C . GLU A 1 137 ? 26.930 58.568 25.143 1.00 13.89 136 GLU A C 1
ATOM 1060 O O . GLU A 1 137 ? 25.863 58.899 25.656 1.00 14.60 136 GLU A O 1
ATOM 1066 N N . GLU A 1 138 ? 28.084 59.052 25.539 1.00 12.33 137 GLU A N 1
ATOM 1067 C CA . GLU A 1 138 ? 28.168 60.081 26.582 1.00 11.12 137 GLU A CA 1
ATOM 1068 C C . GLU A 1 138 ? 29.326 60.946 26.135 1.00 12.39 137 GLU A C 1
ATOM 1069 O O . GLU A 1 138 ? 30.457 60.665 26.470 1.00 11.26 137 GLU A O 1
ATOM 1075 N N A LYS A 1 139 ? 29.005 61.989 25.371 0.50 13.43 138 LYS A N 1
ATOM 1076 N N B LYS A 1 139 ? 29.042 62.012 25.391 0.50 13.24 138 LYS A N 1
ATOM 1077 C CA A LYS A 1 139 ? 29.995 62.899 24.839 0.50 15.27 138 LYS A CA 1
ATOM 1078 C CA B LYS A 1 139 ? 30.084 62.851 24.785 0.50 15.17 138 LYS A CA 1
ATOM 1079 C C A LYS A 1 139 ? 30.210 64.089 25.770 0.50 15.93 138 LYS A C 1
ATOM 1080 C C B LYS A 1 139 ? 30.886 63.766 25.724 0.50 16.28 138 LYS A C 1
ATOM 1081 O O A LYS A 1 139 ? 29.905 65.220 25.446 0.50 16.26 138 LYS A O 1
ATOM 1082 O O B LYS A 1 139 ? 31.898 64.331 25.309 0.50 18.63 138 LYS A O 1
ATOM 1087 N N . SER A 1 140 ? 30.544 63.777 27.002 1.00 17.87 139 SER A N 1
ATOM 1088 C CA . SER A 1 140 ? 31.053 64.738 27.962 1.00 16.46 139 SER A CA 1
ATOM 1089 C C . SER A 1 140 ? 32.307 64.158 28.574 1.00 16.64 139 SER A C 1
ATOM 1090 O O . SER A 1 140 ? 32.398 62.951 28.801 1.00 14.81 139 SER A O 1
ATOM 1093 N N . GLY A 1 141 ? 33.271 65.031 28.841 1.00 16.71 140 GLY A N 1
ATOM 1094 C CA . GLY A 1 141 ? 34.449 64.662 29.586 1.00 18.76 140 GLY A CA 1
ATOM 1095 C C . GLY A 1 141 ? 34.113 64.215 31.013 1.00 18.71 140 GLY A C 1
ATOM 1096 O O . GLY A 1 141 ? 34.720 63.265 31.527 1.00 24.34 140 GLY A O 1
ATOM 1097 N N . ALA A 1 142 ? 33.098 64.824 31.637 1.00 16.55 141 ALA A N 1
ATOM 1098 C CA . ALA A 1 142 ? 32.723 64.475 33.014 1.00 13.01 141 ALA A CA 1
ATOM 1099 C C . ALA A 1 142 ? 31.610 63.424 33.023 1.00 12.22 141 ALA A C 1
ATOM 1100 O O . ALA A 1 142 ? 30.427 63.762 33.150 1.00 11.38 141 ALA A O 1
ATOM 1102 N N . LYS A 1 143 ? 31.998 62.158 32.920 1.00 9.96 142 LYS A N 1
ATOM 1103 C CA . LYS A 1 143 ? 31.022 61.051 32.846 1.00 9.68 142 LYS A CA 1
ATOM 1104 C C . LYS A 1 143 ? 30.264 60.901 34.173 1.00 8.18 142 LYS A C 1
ATOM 1105 O O . LYS A 1 143 ? 30.868 60.992 35.263 1.00 8.28 142 LYS A O 1
ATOM 1111 N N . THR A 1 144 ? 28.948 60.698 34.079 1.00 7.29 143 THR A N 1
ATOM 1112 C CA . THR A 1 144 ? 28.077 60.489 35.242 1.00 7.91 143 THR A CA 1
ATOM 1113 C C . THR A 1 144 ? 27.276 59.206 35.021 1.00 10.22 143 THR A C 1
ATOM 1114 O O . THR A 1 144 ? 27.474 58.209 35.730 1.00 9.70 143 THR A O 1
ATOM 1118 N N . LYS A 1 145 ? 26.443 59.236 33.985 1.00 8.22 144 LYS A N 1
ATOM 1119 C CA . LYS A 1 145 ? 25.670 58.115 33.513 1.00 8.89 144 LYS A CA 1
ATOM 1120 C C . LYS A 1 145 ? 26.494 56.829 33.470 1.00 9.78 144 LYS A C 1
ATOM 1121 O O . LYS A 1 145 ? 26.103 55.810 34.062 1.00 9.75 144 LYS A O 1
ATOM 1127 N N . GLY A 1 146 ? 27.635 56.903 32.777 1.00 8.22 145 GLY A N 1
ATOM 1128 C CA . GLY A 1 146 ? 28.526 55.770 32.622 1.00 9.83 145 GLY A CA 1
ATOM 1129 C C . GLY A 1 146 ? 29.029 55.179 33.923 1.00 8.53 145 GLY A C 1
ATOM 1130 O O . GLY A 1 146 ? 29.186 53.958 34.037 1.00 9.65 145 GLY A O 1
ATOM 1131 N N . TYR A 1 147 ? 29.217 56.038 34.928 1.00 7.53 146 TYR A N 1
ATOM 1132 C CA . TYR A 1 147 ? 29.718 55.609 36.215 1.00 7.35 146 TYR A CA 1
ATOM 1133 C C . TYR A 1 147 ? 28.694 54.727 36.891 1.00 7.13 146 TYR A C 1
ATOM 1134 O O . TYR A 1 147 ? 29.016 53.623 37.325 1.00 8.28 146 TYR A O 1
ATOM 1143 N N . TYR A 1 148 ? 27.460 55.216 36.978 1.00 8.18 147 TYR A N 1
ATOM 1144 C CA . TYR A 1 148 ? 26.357 54.452 37.551 1.00 8.95 147 TYR A CA 1
ATOM 1145 C C . TYR A 1 148 ? 26.100 53.143 36.812 1.00 8.14 147 TYR A C 1
ATOM 1146 O O . TYR A 1 148 ? 25.923 52.094 37.456 1.00 8.84 147 TYR A O 1
ATOM 1155 N N . CYS A 1 149 ? 26.040 53.225 35.488 1.00 7.83 148 CYS A N 1
ATOM 1156 C CA . CYS A 1 149 ? 25.773 52.055 34.657 1.00 7.27 148 CYS A CA 1
ATOM 1157 C C . CYS A 1 149 ? 26.866 50.981 34.772 1.00 6.59 148 CYS A C 1
ATOM 1158 O O . CYS A 1 149 ? 26.558 49.787 34.784 1.00 7.18 148 CYS A O 1
ATOM 1161 N N . THR A 1 150 ? 28.117 51.402 34.943 1.00 5.82 149 THR A N 1
ATOM 1162 C CA . THR A 1 150 ? 29.247 50.473 35.087 1.00 7.23 149 THR A CA 1
ATOM 1163 C C . THR A 1 150 ? 29.244 49.758 36.437 1.00 6.33 149 THR A C 1
ATOM 1164 O O . THR A 1 150 ? 29.459 48.548 36.505 1.00 6.36 149 THR A O 1
ATOM 1168 N N . LYS A 1 151 ? 29.024 50.502 37.517 1.00 6.74 150 LYS A N 1
ATOM 1169 C CA . LYS A 1 151 ? 28.840 49.897 38.834 1.00 6.66 150 LYS A CA 1
ATOM 1170 C C . LYS A 1 151 ? 27.663 48.880 38.786 1.00 6.65 150 LYS A C 1
ATOM 1171 O O . LYS A 1 151 ? 27.791 47.760 39.236 1.00 6.34 150 LYS A O 1
ATOM 1177 N N . LEU A 1 152 ? 26.553 49.265 38.174 1.00 7.94 151 LEU A N 1
ATOM 1178 C CA . LEU A 1 152 ? 25.421 48.350 38.035 1.00 6.51 151 LEU A CA 1
ATOM 1179 C C . LEU A 1 152 ? 25.851 47.068 37.312 1.00 7.93 151 LEU A C 1
ATOM 1180 O O . LEU A 1 152 ? 25.524 45.984 37.738 1.00 8.36 151 LEU A O 1
ATOM 1185 N N . ASN A 1 153 ? 26.544 47.216 36.193 1.00 6.66 152 ASN A N 1
ATOM 1186 C CA . ASN A 1 153 ? 26.959 46.066 35.381 1.00 6.94 152 ASN A CA 1
ATOM 1187 C C . ASN A 1 153 ? 27.872 45.112 36.186 1.00 7.38 152 ASN A C 1
ATOM 1188 O O . ASN A 1 153 ? 27.838 43.891 36.017 1.00 7.04 152 ASN A O 1
ATOM 1193 N N . LEU A 1 154 ? 28.738 45.688 37.022 1.00 6.64 153 LEU A N 1
ATOM 1194 C CA . LEU A 1 154 ? 29.615 44.895 37.885 1.00 4.84 153 LEU A CA 1
ATOM 1195 C C . LEU A 1 154 ? 28.789 44.131 38.910 1.00 7.02 153 LEU A C 1
ATOM 1196 O O . LEU A 1 154 ? 29.023 42.941 39.135 1.00 6.73 153 LEU A O 1
ATOM 1209 N N . LEU A 1 156 ? 25.593 43.185 38.584 1.00 6.97 155 LEU A N 1
ATOM 1210 C CA . LEU A 1 156 ? 24.843 42.153 37.836 1.00 6.04 155 LEU A CA 1
ATOM 1211 C C . LEU A 1 156 ? 25.763 40.982 37.468 1.00 7.40 155 LEU A C 1
ATOM 1212 O O . LEU A 1 156 ? 25.340 39.828 37.487 1.00 8.20 155 LEU A O 1
ATOM 1217 N N . LEU A 1 157 ? 27.018 41.256 37.105 1.00 7.49 156 LEU A N 1
ATOM 1218 C CA . LEU A 1 157 ? 27.990 40.167 36.896 1.00 8.14 156 LEU A CA 1
ATOM 1219 C C . LEU A 1 157 ? 28.004 39.266 38.136 1.00 9.32 156 LEU A C 1
ATOM 1220 O O . LEU A 1 157 ? 27.915 38.026 38.032 1.00 10.09 156 LEU A O 1
ATOM 1225 N N . GLY A 1 158 ? 28.067 39.890 39.311 1.00 7.18 157 GLY A N 1
ATOM 1226 C CA . GLY A 1 158 ? 28.100 39.159 40.566 1.00 7.54 157 GLY A CA 1
ATOM 1227 C C . GLY A 1 158 ? 26.850 38.345 40.818 1.00 7.07 157 GLY A C 1
ATOM 1228 O O . GLY A 1 158 ? 26.924 37.152 41.172 1.00 8.00 157 GLY A O 1
ATOM 1229 N N . LEU A 1 159 ? 25.708 38.992 40.684 1.00 7.73 158 LEU A N 1
ATOM 1230 C CA . LEU A 1 159 ? 24.415 38.315 40.891 1.00 7.57 158 LEU A CA 1
ATOM 1231 C C . LEU A 1 159 ? 24.207 37.140 39.922 1.00 7.11 158 LEU A C 1
ATOM 1232 O O . LEU A 1 159 ? 23.700 36.099 40.318 1.00 7.70 158 LEU A O 1
ATOM 1237 N N . GLN A 1 160 ? 24.580 37.340 38.652 1.00 7.93 159 GLN A N 1
ATOM 1238 C CA . GLN A 1 160 ? 24.470 36.304 37.601 1.00 7.27 159 GLN A CA 1
ATOM 1239 C C . GLN A 1 160 ? 25.339 35.079 37.913 1.00 6.98 159 GLN A C 1
ATOM 1240 O O . GLN A 1 160 ? 24.906 33.925 37.811 1.00 6.64 159 GLN A O 1
ATOM 1246 N N . ILE A 1 161 ? 26.571 35.321 38.307 1.00 6.53 160 ILE A N 1
ATOM 1247 C CA . ILE A 1 161 ? 27.458 34.250 38.762 1.00 7.44 160 ILE A CA 1
ATOM 1248 C C . ILE A 1 161 ? 26.894 33.604 40.038 1.00 8.88 160 ILE A C 1
ATOM 1249 O O . ILE A 1 161 ? 26.796 32.371 40.134 1.00 9.46 160 ILE A O 1
ATOM 1254 N N . ALA A 1 162 ? 26.543 34.422 41.028 1.00 8.33 161 ALA A N 1
ATOM 1255 C CA . ALA A 1 162 ? 26.026 33.889 42.297 1.00 7.80 161 ALA A CA 1
ATOM 1256 C C . ALA A 1 162 ? 24.841 32.952 42.089 1.00 7.98 161 ALA A C 1
ATOM 1257 O O . ALA A 1 162 ? 24.738 31.887 42.718 1.00 9.00 161 ALA A O 1
ATOM 1259 N N . ARG A 1 163 ? 23.936 33.340 41.202 1.00 9.73 162 ARG A N 1
ATOM 1260 C CA . ARG A 1 163 ? 22.732 32.542 40.948 1.00 10.26 162 ARG A CA 1
ATOM 1261 C C . ARG A 1 163 ? 23.088 31.260 40.226 1.00 10.26 162 ARG A C 1
ATOM 1262 O O . ARG A 1 163 ? 22.581 30.191 40.576 1.00 10.71 162 ARG A O 1
ATOM 1270 N N . GLU A 1 164 ? 23.976 31.345 39.236 1.00 8.75 163 GLU A N 1
ATOM 1271 C CA . GLU A 1 164 ? 24.368 30.152 38.458 1.00 10.08 163 GLU A CA 1
ATOM 1272 C C . GLU A 1 164 ? 25.092 29.088 39.306 1.00 10.86 163 GLU A C 1
ATOM 1273 O O . GLU A 1 164 ? 24.828 27.872 39.175 1.00 11.17 163 GLU A O 1
ATOM 1279 N N . LYS A 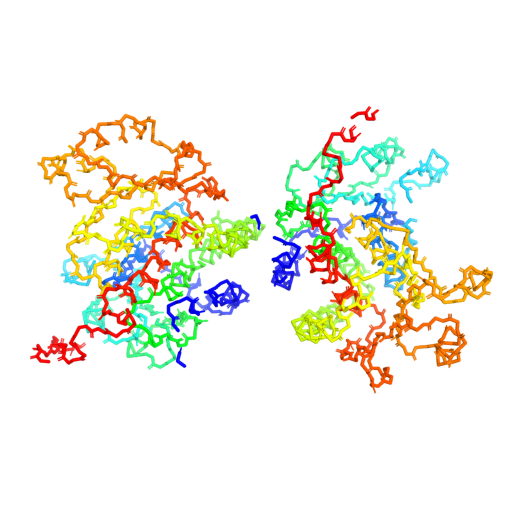1 165 ? 25.981 29.554 40.181 1.00 11.04 164 LYS A N 1
ATOM 1280 C CA . LYS A 1 165 ? 26.805 28.687 41.044 1.00 11.75 164 LYS A CA 1
ATOM 1281 C C . LYS A 1 165 ? 26.093 28.229 42.318 1.00 11.56 164 LYS A C 1
ATOM 1282 O O . LYS A 1 165 ? 26.651 27.456 43.109 1.00 13.24 164 LYS A O 1
ATOM 1288 N N . GLY A 1 166 ? 24.851 28.670 42.514 1.00 10.00 165 GLY A N 1
ATOM 1289 C CA . GLY A 1 166 ? 24.049 28.239 43.655 1.00 10.16 165 GLY A CA 1
ATOM 1290 C C . GLY A 1 166 ? 24.244 28.980 44.951 1.00 10.56 165 GLY A C 1
ATOM 1291 O O . GLY A 1 166 ? 23.756 28.541 46.007 1.00 8.49 165 GLY A O 1
ATOM 1292 N N . ILE A 1 167 ? 24.973 30.091 44.905 1.00 10.03 166 ILE A N 1
ATOM 1293 C CA . ILE A 1 167 ? 25.215 30.880 46.116 1.00 9.99 166 ILE A CA 1
ATOM 1294 C C . ILE A 1 167 ? 23.917 31.530 46.563 1.00 10.67 166 ILE A C 1
ATOM 1295 O O . ILE A 1 167 ? 23.603 31.603 47.769 1.00 10.48 166 ILE A O 1
ATOM 1300 N N . ILE A 1 168 ? 23.169 32.035 45.591 1.00 9.74 167 ILE A N 1
ATOM 1301 C CA . ILE A 1 168 ? 21.870 32.605 45.855 1.00 10.54 167 ILE A CA 1
ATOM 1302 C C . ILE A 1 168 ? 20.827 31.866 44.993 1.00 10.61 167 ILE A C 1
ATOM 1303 O O . ILE A 1 168 ? 21.110 31.430 43.868 1.00 11.31 167 ILE A O 1
ATOM 1308 N N . SER A 1 169 ? 19.621 31.769 45.524 1.00 10.05 168 SER A N 1
ATOM 1309 C CA . SER A 1 169 ? 18.487 31.167 44.811 1.00 12.41 168 SER A CA 1
ATOM 1310 C C . SER A 1 169 ? 17.949 32.152 43.777 1.00 13.93 168 SER A C 1
ATOM 1311 O O . SER A 1 169 ? 18.348 33.321 43.758 1.00 11.78 168 SER A O 1
ATOM 1314 N N . SER A 1 170 ? 17.014 31.693 42.953 1.00 13.71 169 SER A N 1
ATOM 1315 C CA . SER A 1 170 ? 16.372 32.553 41.956 1.00 15.28 169 SER A CA 1
ATOM 1316 C C . SER A 1 170 ? 15.581 33.658 42.616 1.00 13.86 169 SER A C 1
ATOM 1317 O O . SER A 1 170 ? 15.554 34.795 42.112 1.00 12.40 169 SER A O 1
ATOM 1320 N N . GLU A 1 171 ? 14.954 33.325 43.738 1.00 13.39 170 GLU A N 1
ATOM 1321 C CA . GLU A 1 171 ? 14.185 34.292 44.482 1.00 14.81 170 GLU A CA 1
ATOM 1322 C C . GLU A 1 171 ? 15.043 35.389 45.109 1.00 10.70 170 GLU A C 1
ATOM 1323 O O . GLU A 1 171 ? 14.643 36.530 45.102 1.00 9.75 170 GLU A O 1
ATOM 1329 N N . LYS A 1 172 ? 16.169 35.030 45.719 1.00 7.94 171 LYS A N 1
ATOM 1330 C CA . LYS A 1 172 ? 17.082 36.014 46.296 1.00 9.41 171 LYS A CA 1
ATOM 1331 C C . LYS A 1 172 ? 17.631 36.927 45.178 1.00 9.01 171 LYS A C 1
ATOM 1332 O O . LYS A 1 172 ? 17.807 38.123 45.372 1.00 10.21 171 LYS A O 1
ATOM 1338 N N . TYR A 1 173 ? 17.918 36.373 44.006 1.00 8.83 172 TYR A N 1
ATOM 1339 C CA . TYR A 1 173 ? 18.390 37.174 42.873 1.00 8.23 172 TYR A CA 1
ATOM 1340 C C . TYR A 1 173 ? 17.334 38.220 42.601 1.00 9.81 172 TYR A C 1
ATOM 1341 O O . TYR A 1 173 ? 17.642 39.408 42.500 1.00 8.95 172 TYR A O 1
ATOM 1350 N N . ASN A 1 174 ? 16.077 37.788 42.489 1.00 10.26 173 ASN A N 1
ATOM 1351 C CA . ASN A 1 174 ? 14.978 38.726 42.240 1.00 8.80 173 ASN A CA 1
ATOM 1352 C C . ASN A 1 174 ? 14.828 39.772 43.349 1.00 9.02 173 ASN A C 1
ATOM 1353 O O . ASN A 1 174 ? 14.552 40.942 43.045 1.00 8.70 173 ASN A O 1
ATOM 1358 N N . GLU A 1 175 ? 14.975 39.360 44.611 1.00 8.82 174 GLU A N 1
ATOM 1359 C CA A GLU A 1 175 ? 14.902 40.276 45.764 0.50 9.19 174 GLU A CA 1
ATOM 1360 C CA B GLU A 1 175 ? 14.882 40.296 45.727 0.50 8.93 174 GLU A CA 1
ATOM 1361 C C . GLU A 1 175 ? 15.950 41.384 45.635 1.00 8.56 174 GLU A C 1
ATOM 1362 O O . GLU A 1 175 ? 15.679 42.545 45.922 1.00 6.90 174 GLU A O 1
ATOM 1373 N N . GLU A 1 176 ? 17.164 41.012 45.231 1.00 9.01 175 GLU A N 1
ATOM 1374 C CA . GLU A 1 176 ? 18.225 42.007 45.060 1.00 7.49 175 GLU A CA 1
ATOM 1375 C C . GLU A 1 176 ? 17.937 42.952 43.900 1.00 7.55 175 GLU A C 1
ATOM 1376 O O . GLU A 1 176 ? 18.143 44.151 44.030 1.00 6.18 175 GLU A O 1
ATOM 1382 N N . ILE A 1 177 ? 17.467 42.415 42.768 1.00 6.43 176 ILE A N 1
ATOM 1383 C CA . ILE A 1 177 ? 17.079 43.273 41.632 1.00 6.67 176 ILE A CA 1
ATOM 1384 C C . ILE A 1 177 ? 16.028 44.282 42.068 1.00 6.50 176 ILE A C 1
ATOM 1385 O O . ILE A 1 177 ? 16.133 45.436 41.738 1.00 8.16 176 ILE A O 1
ATOM 1390 N N . ASN A 1 178 ? 15.026 43.829 42.814 1.00 6.62 177 ASN A N 1
ATOM 1391 C CA . ASN A 1 178 ? 14.003 44.728 43.368 1.00 6.94 177 ASN A CA 1
ATOM 1392 C C . ASN A 1 178 ? 14.564 45.862 44.245 1.00 5.85 177 ASN A C 1
ATOM 1393 O O . ASN A 1 178 ? 14.088 47.003 44.179 1.00 6.14 177 ASN A O 1
ATOM 1398 N N . LYS A 1 179 ? 15.570 45.549 45.072 1.00 7.32 178 LYS A N 1
ATOM 1399 C CA . LYS A 1 179 ? 16.218 46.538 45.896 1.00 7.35 178 LYS A CA 1
ATOM 1400 C C . LYS A 1 179 ? 16.937 47.551 45.007 1.00 6.94 178 LYS A C 1
ATOM 1401 O O . LYS A 1 179 ? 16.909 48.754 45.312 1.00 6.96 178 LYS A O 1
ATOM 1407 N N . ILE A 1 180 ? 17.606 47.059 43.961 1.00 8.29 179 ILE A N 1
ATOM 1408 C CA . ILE A 1 180 ? 18.286 47.949 43.001 1.00 6.41 179 ILE A CA 1
ATOM 1409 C C . ILE A 1 180 ? 17.247 48.883 42.346 1.00 7.29 179 ILE A C 1
ATOM 1410 O O . ILE A 1 180 ? 17.457 50.101 42.257 1.00 8.24 179 ILE A O 1
ATOM 1415 N N . LEU A 1 181 ? 16.121 48.325 41.893 1.00 8.45 180 LEU A N 1
ATOM 1416 C CA . LEU A 1 181 ? 15.032 49.123 41.315 1.00 8.55 180 LEU A CA 1
ATOM 1417 C C . LEU A 1 181 ? 14.493 50.167 42.299 1.00 9.27 180 LEU A C 1
ATOM 1418 O O . LEU A 1 181 ? 14.198 51.301 41.891 1.00 10.62 180 LEU A O 1
ATOM 1423 N N . ASP A 1 182 ? 14.374 49.808 43.566 1.00 8.91 181 ASP A N 1
ATOM 1424 C CA . ASP A 1 182 ? 13.967 50.771 44.601 1.00 10.35 181 ASP A CA 1
ATOM 1425 C C . ASP A 1 182 ? 14.962 51.963 44.638 1.00 10.40 181 ASP A C 1
ATOM 1426 O O . ASP A 1 182 ? 14.513 53.102 44.703 1.00 11.22 181 ASP A O 1
ATOM 1431 N N . ALA A 1 183 ? 16.277 51.697 44.542 1.00 9.00 182 ALA A N 1
ATOM 1432 C CA . ALA A 1 183 ? 17.295 52.740 44.512 1.00 8.35 182 ALA A CA 1
ATOM 1433 C C . ALA A 1 183 ? 17.166 53.625 43.262 1.00 7.62 182 ALA A C 1
ATOM 1434 O O . ALA A 1 183 ? 17.162 54.870 43.364 1.00 9.55 182 ALA A O 1
ATOM 1436 N N . ILE A 1 184 ? 16.958 53.007 42.112 1.00 6.69 183 ILE A N 1
ATOM 1437 C CA . ILE A 1 184 ? 16.807 53.732 40.839 1.00 9.52 183 ILE A CA 1
ATOM 1438 C C . ILE A 1 184 ? 15.587 54.651 40.886 1.00 9.27 183 ILE A C 1
ATOM 1439 O O . ILE A 1 184 ? 15.624 55.806 40.440 1.00 8.77 183 ILE A O 1
ATOM 1444 N N . ASN A 1 185 ? 14.508 54.139 41.462 1.00 8.52 184 ASN A N 1
ATOM 1445 C CA . ASN A 1 185 ? 13.268 54.890 41.618 1.00 10.15 184 ASN A CA 1
ATOM 1446 C C . ASN A 1 185 ? 13.364 56.178 42.437 1.00 10.69 184 ASN A C 1
ATOM 1447 O O . ASN A 1 185 ? 12.508 57.059 42.272 1.00 11.48 184 ASN A O 1
ATOM 1452 N N . ARG A 1 186 ? 14.364 56.279 43.297 1.00 9.37 185 ARG A N 1
ATOM 1453 C CA A ARG A 1 186 ? 14.614 57.472 44.142 0.50 8.79 185 ARG A CA 1
ATOM 1454 C CA B ARG A 1 186 ? 14.580 57.483 44.117 0.50 9.35 185 ARG A CA 1
ATOM 1455 C C . ARG A 1 186 ? 15.472 58.534 43.468 1.00 8.45 185 ARG A C 1
ATOM 1456 O O . ARG A 1 186 ? 15.559 59.666 43.958 1.00 7.00 185 ARG A O 1
ATOM 1471 N N . PHE A 1 187 ? 16.098 58.182 42.350 1.00 8.53 186 PHE A N 1
ATOM 1472 C CA . PHE A 1 187 ? 17.038 59.087 41.645 1.00 8.75 186 PHE A CA 1
ATOM 1473 C C . PHE A 1 187 ? 16.490 60.478 41.358 1.00 9.55 186 PHE A C 1
ATOM 1474 O O . PHE A 1 187 ? 17.115 61.493 41.760 1.00 8.37 186 PHE A O 1
ATOM 1482 N N . GLU A 1 188 ? 15.293 60.549 40.744 1.00 9.33 187 GLU A N 1
ATOM 1483 C CA A GLU A 1 188 ? 14.748 61.878 40.383 0.60 9.93 187 GLU A CA 1
ATOM 1484 C CA B GLU A 1 188 ? 14.630 61.821 40.389 0.40 10.74 187 GLU A CA 1
ATOM 1485 C C . GLU A 1 188 ? 14.433 62.737 41.591 1.00 10.06 187 GLU A C 1
ATOM 1486 O O . GLU A 1 188 ? 14.729 63.933 41.543 1.00 9.44 187 GLU A O 1
ATOM 1497 N N . ALA A 1 189 ? 13.906 62.151 42.668 1.00 8.58 188 ALA A N 1
ATOM 1498 C CA . ALA A 1 189 ? 13.631 62.909 43.900 1.00 8.93 188 ALA A CA 1
ATOM 1499 C C . ALA A 1 189 ? 14.923 63.441 44.507 1.00 6.45 188 ALA A C 1
ATOM 1500 O O . ALA A 1 189 ? 14.963 64.550 44.967 1.00 7.54 188 ALA A O 1
ATOM 1502 N N . VAL A 1 190 ? 15.992 62.647 44.476 1.00 7.02 189 VAL A N 1
ATOM 1503 C CA . VAL A 1 190 ? 17.309 63.084 44.989 1.00 6.48 189 VAL A CA 1
ATOM 1504 C C . VAL A 1 190 ? 17.870 64.244 44.128 1.00 6.94 189 VAL A C 1
ATOM 1505 O O . VAL A 1 190 ? 18.366 65.254 44.645 1.00 7.10 189 VAL A O 1
ATOM 1509 N N . TYR A 1 191 ? 17.705 64.105 42.825 1.00 5.23 190 TYR A N 1
ATOM 1510 C CA . TYR A 1 191 ? 18.108 65.115 41.862 1.00 5.95 190 TYR A CA 1
ATOM 1511 C C . TYR A 1 191 ? 17.388 66.447 42.120 1.00 7.36 190 TYR A C 1
ATOM 1512 O O . TYR A 1 191 ? 18.019 67.526 42.141 1.00 7.68 190 TYR A O 1
ATOM 1521 N N . LYS A 1 192 ? 16.076 66.377 42.348 1.00 7.19 191 LYS A N 1
ATOM 1522 C CA . LYS A 1 192 ? 15.279 67.595 42.561 1.00 10.51 191 LYS A CA 1
ATOM 1523 C C . LYS A 1 192 ? 15.669 68.328 43.832 1.00 8.65 191 LYS A C 1
ATOM 1524 O O . LYS A 1 192 ? 15.855 69.540 43.821 1.00 7.69 191 LYS A O 1
ATOM 1527 N N . LEU A 1 193 ? 15.799 67.593 44.932 1.00 9.64 192 LEU A N 1
ATOM 1528 C CA . LEU A 1 193 ? 16.222 68.181 46.203 1.00 9.28 192 LEU A CA 1
ATOM 1529 C C . LEU A 1 193 ? 17.663 68.733 46.068 1.00 9.03 192 LEU A C 1
ATOM 1530 O O . LEU A 1 193 ? 18.000 69.785 46.613 1.00 8.09 192 LEU A O 1
ATOM 1535 N N . SER A 1 194 ? 18.515 68.028 45.343 1.00 8.34 193 SER A N 1
ATOM 1536 C CA . SER A 1 194 ? 19.886 68.501 45.145 1.00 7.94 193 SER A CA 1
ATOM 1537 C C . SER A 1 194 ? 19.890 69.850 44.431 1.00 7.60 193 SER A C 1
ATOM 1538 O O . SER A 1 194 ? 20.666 70.719 44.785 1.00 7.36 193 SER A O 1
ATOM 1541 N N . LYS A 1 195 ? 19.048 70.005 43.412 1.00 8.60 194 LYS A N 1
ATOM 1542 C CA . LYS A 1 195 ? 19.003 71.246 42.619 1.00 9.76 194 LYS A CA 1
ATOM 1543 C C . LYS A 1 195 ? 18.627 72.441 43.476 1.00 10.23 194 LYS A C 1
ATOM 1544 O O . LYS A 1 195 ? 19.197 73.512 43.340 1.00 9.48 194 LYS A O 1
ATOM 1550 N N . GLN A 1 196 ? 17.695 72.208 44.384 1.00 8.62 195 GLN A N 1
ATOM 1551 C CA . GLN A 1 196 ? 17.207 73.234 45.331 1.00 10.39 195 GLN A CA 1
ATOM 1552 C C . GLN A 1 196 ? 18.279 73.636 46.341 1.00 8.27 195 GLN A C 1
ATOM 1553 O O . GLN A 1 196 ? 18.498 74.833 46.628 1.00 7.09 195 GLN A O 1
ATOM 1559 N N . TRP A 1 197 ? 18.973 72.626 46.846 1.00 9.16 196 TRP A N 1
ATOM 1560 C CA . TRP A 1 197 ? 20.097 72.802 47.767 1.00 8.59 196 TRP A CA 1
ATOM 1561 C C . TRP A 1 197 ? 21.227 73.584 47.099 1.00 7.34 196 TRP A C 1
ATOM 1562 O O . TRP A 1 197 ? 21.836 74.456 47.695 1.00 8.29 196 TRP A O 1
ATOM 1573 N N . ILE A 1 198 ? 21.513 73.261 45.845 1.00 8.21 197 ILE A N 1
ATOM 1574 C CA . ILE A 1 198 ? 22.567 73.976 45.117 1.00 7.29 197 ILE A CA 1
ATOM 1575 C C . ILE A 1 198 ? 22.197 75.467 44.973 1.00 8.91 197 ILE A C 1
ATOM 1576 O O . ILE A 1 198 ? 23.044 76.350 45.183 1.00 8.04 197 ILE A O 1
ATOM 1581 N N . GLU A 1 199 ? 20.921 75.733 44.663 1.00 9.13 198 GLU A N 1
ATOM 1582 C CA . GLU A 1 199 ? 20.417 77.100 44.502 1.00 10.05 198 GLU A CA 1
ATOM 1583 C C . GLU A 1 199 ? 20.518 77.891 45.813 1.00 10.75 198 GLU A C 1
ATOM 1584 O O . GLU A 1 199 ? 20.929 79.061 45.812 1.00 10.28 198 GLU A O 1
ATOM 1590 N N . ARG A 1 200 ? 20.172 77.245 46.914 1.00 9.55 199 ARG A N 1
ATOM 1591 C CA . ARG A 1 200 ? 20.220 77.862 48.239 1.00 10.95 199 ARG A CA 1
ATOM 1592 C C . ARG A 1 200 ? 21.654 78.245 48.658 1.00 10.74 199 ARG A C 1
ATOM 1593 O O . ARG A 1 200 ? 21.863 79.261 49.327 1.00 10.85 199 ARG A O 1
ATOM 1601 N N . ASN A 1 201 ? 22.618 77.410 48.250 1.00 7.61 200 ASN A N 1
ATOM 1602 C CA . ASN A 1 201 ? 24.055 77.567 48.574 1.00 7.63 200 ASN A CA 1
ATOM 1603 C C . ASN A 1 201 ? 24.922 78.050 47.417 1.00 8.10 200 ASN A C 1
ATOM 1604 O O . ASN A 1 201 ? 26.172 77.896 47.455 1.00 8.34 200 ASN A O 1
ATOM 1609 N N . LYS A 1 202 ? 24.279 78.672 46.420 1.00 5.96 201 LYS A N 1
ATOM 1610 C CA . LYS A 1 202 ? 24.955 79.076 45.189 1.00 5.64 201 LYS A CA 1
ATOM 1611 C C . LYS A 1 202 ? 26.153 79.974 45.445 1.00 6.50 201 LYS A C 1
ATOM 1612 O O . LYS A 1 202 ? 27.228 79.760 44.898 1.00 7.80 201 LYS A O 1
ATOM 1618 N N . GLU A 1 203 ? 26.003 80.970 46.310 1.00 7.01 202 GLU A N 1
ATOM 1619 C CA . GLU A 1 203 ? 27.121 81.910 46.509 1.00 7.82 202 GLU A CA 1
ATOM 1620 C C . GLU A 1 203 ? 28.387 81.201 47.002 1.00 8.34 202 GLU A C 1
ATOM 1621 O O . GLU A 1 203 ? 29.477 81.389 46.448 1.00 7.85 202 GLU A O 1
ATOM 1627 N N . LYS A 1 204 ? 28.258 80.423 48.073 1.00 8.51 203 LYS A N 1
ATOM 1628 C CA . LYS A 1 204 ? 29.426 79.697 48.592 1.00 9.70 203 LYS A CA 1
ATOM 1629 C C . LYS A 1 204 ? 30.002 78.707 47.580 1.00 8.40 203 LYS A C 1
ATOM 1630 O O . LYS A 1 204 ? 31.245 78.590 47.477 1.00 9.14 203 LYS A O 1
ATOM 1636 N N . LEU A 1 205 ? 29.137 77.972 46.858 1.00 7.48 204 LEU A N 1
ATOM 1637 C CA . LEU A 1 205 ? 29.621 76.977 45.880 1.00 8.11 204 LEU A CA 1
ATOM 1638 C C . LEU A 1 205 ? 30.432 77.641 44.772 1.00 8.34 204 LEU A C 1
ATOM 1639 O O . LEU A 1 205 ? 31.515 77.182 44.412 1.00 7.07 204 LEU A O 1
ATOM 1644 N N . VAL A 1 206 ? 29.911 78.750 44.261 1.00 8.32 205 VAL A N 1
ATOM 1645 C CA . VAL A 1 206 ? 30.585 79.517 43.211 1.00 6.30 205 VAL A CA 1
ATOM 1646 C C . VAL A 1 206 ? 31.945 80.036 43.680 1.00 8.00 205 VAL A C 1
ATOM 1647 O O . VAL A 1 206 ? 32.885 80.099 42.885 1.00 6.56 205 VAL A O 1
ATOM 1651 N N . ASN A 1 207 ? 32.061 80.359 44.969 1.00 8.00 206 ASN A N 1
ATOM 1652 C CA . ASN A 1 207 ? 33.305 80.862 45.525 1.00 8.47 206 ASN A CA 1
ATOM 1653 C C . ASN A 1 207 ? 34.284 79.798 46.005 1.00 9.01 206 ASN A C 1
ATOM 1654 O O . ASN A 1 207 ? 35.332 80.153 46.531 1.00 9.87 206 ASN A O 1
ATOM 1659 N N . SER A 1 208 ? 33.979 78.525 45.764 1.00 8.14 207 SER A N 1
ATOM 1660 C CA . SER A 1 208 ? 34.843 77.395 46.208 1.00 9.13 207 SER A CA 1
ATOM 1661 C C . SER A 1 208 ? 36.286 77.595 45.751 1.00 7.87 207 SER A C 1
ATOM 1662 O O . SER A 1 208 ? 36.535 77.913 44.573 1.00 8.04 207 SER A O 1
ATOM 1665 N N . LYS A 1 209 ? 37.222 77.471 46.695 1.00 7.39 208 LYS A N 1
ATOM 1666 C CA . LYS A 1 209 ? 38.665 77.611 46.454 1.00 7.51 208 LYS A CA 1
ATOM 1667 C C . LYS A 1 209 ? 39.410 76.280 46.446 1.00 8.09 208 LYS A C 1
ATOM 1668 O O . LYS A 1 209 ? 40.333 76.092 45.647 1.00 6.63 208 LYS A O 1
ATOM 1674 N N . GLU A 1 210 ? 39.025 75.385 47.364 1.00 6.83 209 GLU A N 1
ATOM 1675 C CA . GLU A 1 210 ? 39.570 74.038 47.451 1.00 7.02 209 GLU A CA 1
ATOM 1676 C C . GLU A 1 210 ? 38.564 73.219 48.264 1.00 6.14 209 GLU A C 1
ATOM 1677 O O . GLU A 1 210 ? 37.970 73.721 49.238 1.00 7.21 209 GLU A O 1
ATOM 1683 N N . ILE A 1 211 ? 38.350 71.980 47.847 1.00 5.78 210 ILE A N 1
ATOM 1684 C CA . ILE A 1 211 ? 37.305 71.130 48.427 1.00 6.23 210 ILE A CA 1
ATOM 1685 C C . ILE A 1 211 ? 37.848 69.796 48.910 1.00 6.66 210 ILE A C 1
ATOM 1686 O O . ILE A 1 211 ? 38.745 69.228 48.318 1.00 6.88 210 ILE A O 1
ATOM 1691 N N . ARG A 1 212 ? 37.296 69.317 50.014 1.00 7.71 211 ARG A N 1
ATOM 1692 C CA . ARG A 1 212 ? 37.575 67.950 50.474 1.00 7.80 211 ARG A CA 1
ATOM 1693 C C . ARG A 1 212 ? 36.236 67.280 50.745 1.00 7.57 211 ARG A C 1
ATOM 1694 O O . ARG A 1 212 ? 35.298 67.929 51.181 1.00 7.13 211 ARG A O 1
ATOM 1702 N N . ILE A 1 213 ? 36.140 65.999 50.427 1.00 7.27 212 ILE A N 1
ATOM 1703 C CA . ILE A 1 213 ? 34.924 65.210 50.650 1.00 7.67 212 ILE A CA 1
ATOM 1704 C C . ILE A 1 213 ? 35.266 64.127 51.656 1.00 8.41 212 ILE A C 1
ATOM 1705 O O . ILE A 1 213 ? 36.309 63.491 51.524 1.00 9.73 212 ILE A O 1
ATOM 1710 N N . ILE A 1 214 ? 34.411 63.953 52.670 1.00 6.37 213 ILE A N 1
ATOM 1711 C CA . ILE A 1 214 ? 34.615 62.937 53.715 1.00 7.75 213 ILE A CA 1
ATOM 1712 C C . ILE A 1 214 ? 33.449 61.964 53.649 1.00 8.24 213 ILE A C 1
ATOM 1713 O O . ILE A 1 214 ? 32.281 62.371 53.843 1.00 10.95 213 ILE A O 1
ATOM 1718 N N . GLY A 1 215 ? 33.753 60.695 53.394 1.00 7.41 214 GLY A N 1
ATOM 1719 C CA . GLY A 1 215 ? 32.740 59.661 53.295 1.00 8.63 214 GLY A CA 1
ATOM 1720 C C . GLY A 1 215 ? 32.955 58.482 54.210 1.00 10.03 214 GLY A C 1
ATOM 1721 O O . GLY A 1 215 ? 34.001 58.323 54.830 1.00 9.88 214 GLY A O 1
ATOM 1722 N N . HIS A 1 216 ? 31.926 57.654 54.278 1.00 11.34 215 HIS A N 1
ATOM 1723 C CA . HIS A 1 216 ? 31.983 56.394 55.015 1.00 10.84 215 HIS A CA 1
ATOM 1724 C C . HIS A 1 216 ? 32.678 55.333 54.122 1.00 10.37 215 HIS A C 1
ATOM 1725 O O . HIS A 1 216 ? 32.662 55.408 52.865 1.00 9.34 215 HIS A O 1
ATOM 1732 N N . SER A 1 217 ? 33.319 54.342 54.739 1.00 9.46 216 SER A N 1
ATOM 1733 C CA . SER A 1 217 ? 33.950 53.249 53.977 1.00 10.34 216 SER A CA 1
ATOM 1734 C C . SER A 1 217 ? 32.998 52.569 52.964 1.00 9.26 216 SER A C 1
ATOM 1735 O O . SER A 1 217 ? 33.412 52.177 51.855 1.00 7.21 216 SER A O 1
ATOM 1738 N N . ASP A 1 218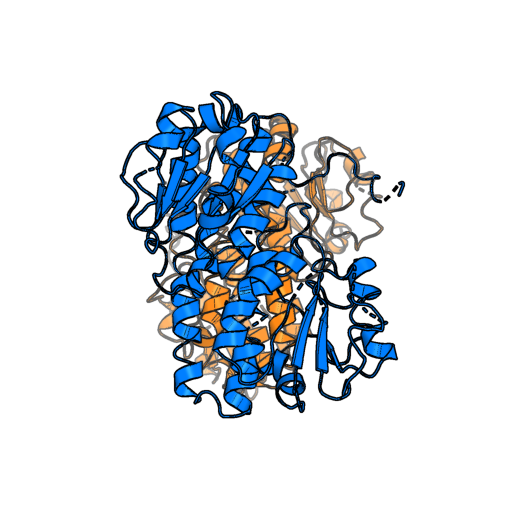 ? 31.703 52.476 53.293 1.00 8.60 217 ASP A N 1
ATOM 1739 C CA . ASP A 1 218 ? 30.717 51.883 52.376 1.00 8.91 217 ASP A CA 1
ATOM 1740 C C . ASP A 1 218 ? 30.567 52.643 51.050 1.00 8.90 217 ASP A C 1
ATOM 1741 O O . ASP A 1 218 ? 30.067 52.075 50.086 1.00 8.47 217 ASP A O 1
ATOM 1746 N N . ILE A 1 219 ? 30.939 53.933 51.019 1.00 7.63 218 ILE A N 1
ATOM 1747 C CA . ILE A 1 219 ? 30.898 54.741 49.798 1.00 5.89 218 ILE A CA 1
ATOM 1748 C C . ILE A 1 219 ? 32.264 55.348 49.458 1.00 7.71 218 ILE A C 1
ATOM 1749 O O . ILE A 1 219 ? 32.370 56.400 48.805 1.00 7.19 218 ILE A O 1
ATOM 1754 N N . TYR A 1 220 ? 33.322 54.632 49.796 1.00 9.82 219 TYR A N 1
ATOM 1755 C CA . TYR A 1 220 ? 34.673 55.148 49.535 1.00 9.95 219 TYR A CA 1
ATOM 1756 C C . TYR A 1 220 ? 34.901 55.395 48.040 1.00 7.17 219 TYR A C 1
ATOM 1757 O O . TYR A 1 220 ? 35.392 56.470 47.661 1.00 6.87 219 TYR A O 1
ATOM 1766 N N . GLY A 1 221 ? 34.562 54.429 47.182 1.00 5.75 220 GLY A N 1
ATOM 1767 C CA . GLY A 1 221 ? 34.733 54.639 45.729 1.00 5.58 220 GLY A CA 1
ATOM 1768 C C . GLY A 1 221 ? 33.987 55.861 45.185 1.00 5.77 220 GLY A C 1
ATOM 1769 O O . GLY A 1 221 ? 34.568 56.691 44.429 1.00 7.60 220 GLY A O 1
ATOM 1770 N N . ASP A 1 222 ? 32.730 56.019 45.630 1.00 6.79 221 ASP A N 1
ATOM 1771 C CA . ASP A 1 222 ? 31.909 57.186 45.266 1.00 6.88 221 ASP A CA 1
ATOM 1772 C C . ASP A 1 222 ? 32.517 58.504 45.792 1.00 6.01 221 ASP A C 1
ATOM 1773 O O . ASP A 1 222 ? 32.347 59.549 45.166 1.00 5.96 221 ASP A O 1
ATOM 1778 N N . THR A 1 223 ? 33.154 58.442 46.959 1.00 6.51 222 THR A N 1
ATOM 1779 C CA . THR A 1 223 ? 33.825 59.589 47.559 1.00 6.56 222 THR A CA 1
ATOM 1780 C C . THR A 1 223 ? 34.996 60.008 46.627 1.00 7.14 222 THR A C 1
ATOM 1781 O O . THR A 1 223 ? 35.140 61.179 46.291 1.00 7.78 222 THR A O 1
ATOM 1785 N N . LEU A 1 224 ? 35.791 59.035 46.186 1.00 7.47 223 LEU A N 1
ATOM 1786 C CA . LEU A 1 224 ? 36.885 59.328 45.244 1.00 8.13 223 LEU A CA 1
ATOM 1787 C C . LEU A 1 224 ? 36.381 59.896 43.913 1.00 8.11 223 LEU A C 1
ATOM 1788 O O . LEU A 1 224 ? 36.990 60.819 43.361 1.00 7.22 223 LEU A O 1
ATOM 1793 N N . GLU A 1 225 ? 35.275 59.356 43.409 1.00 8.75 224 GLU A N 1
ATOM 1794 C CA . GLU A 1 225 ? 34.687 59.777 42.121 1.00 6.30 224 GLU A CA 1
ATOM 1795 C C . GLU A 1 225 ? 34.113 61.181 42.202 1.00 7.33 224 GLU A C 1
ATOM 1796 O O . GLU A 1 225 ? 34.299 61.975 41.278 1.00 6.63 224 GLU A O 1
ATOM 1802 N N . ALA A 1 226 ? 33.419 61.481 43.304 1.00 7.61 225 ALA A N 1
ATOM 1803 C CA . ALA A 1 226 ? 32.889 62.834 43.550 1.00 7.74 225 ALA A CA 1
ATOM 1804 C C . ALA A 1 226 ? 34.035 63.842 43.504 1.00 5.43 225 ALA A C 1
ATOM 1805 O O . ALA A 1 226 ? 33.924 64.912 42.880 1.00 5.99 225 ALA A O 1
ATOM 1807 N N . ALA A 1 227 ? 35.153 63.487 44.120 1.00 5.52 226 ALA A N 1
ATOM 1808 C CA . ALA A 1 227 ? 36.319 64.346 44.192 1.00 6.04 226 ALA A CA 1
ATOM 1809 C C . ALA A 1 227 ? 36.921 64.570 42.825 1.00 6.93 226 ALA A C 1
ATOM 1810 O O . ALA A 1 227 ? 37.159 65.730 42.429 1.00 8.97 226 ALA A O 1
ATOM 1812 N N . LEU A 1 228 ? 37.131 63.487 42.068 1.00 6.60 227 LEU A N 1
ATOM 1813 C CA . LEU A 1 228 ? 37.700 63.608 40.730 1.00 6.74 227 LEU A CA 1
ATOM 1814 C C . LEU A 1 228 ? 36.826 64.463 39.806 1.00 7.98 227 LEU A C 1
ATOM 1815 O O . LEU A 1 228 ? 37.349 65.304 39.057 1.00 5.30 227 LEU A O 1
ATOM 1820 N N . LYS A 1 229 ? 35.505 64.248 39.849 1.00 8.82 228 LYS A N 1
ATOM 1821 C CA . LYS A 1 229 ? 34.621 65.010 38.959 1.00 9.16 228 LYS A CA 1
ATOM 1822 C C . LYS A 1 229 ? 34.588 66.497 39.336 1.00 8.15 228 LYS A C 1
ATOM 1823 O O . LYS A 1 229 ? 34.581 67.354 38.446 1.00 9.48 228 LYS A O 1
ATOM 1829 N N . LEU A 1 230 ? 34.571 66.808 40.639 1.00 7.57 229 LEU A N 1
ATOM 1830 C CA . LEU A 1 230 ? 34.655 68.219 41.042 1.00 7.65 229 LEU A CA 1
ATOM 1831 C C . LEU A 1 230 ? 36.007 68.829 40.573 1.00 7.53 229 LEU A C 1
ATOM 1832 O O . LEU A 1 230 ? 36.061 69.937 40.025 1.00 8.12 229 LEU A O 1
ATOM 1837 N N . LEU A 1 231 ? 37.092 68.089 40.758 1.00 7.00 230 LEU A N 1
ATOM 1838 C CA . LEU A 1 231 ? 38.405 68.556 40.293 1.00 7.64 230 LEU A CA 1
ATOM 1839 C C . LEU A 1 231 ? 38.395 68.934 38.794 1.00 7.07 230 LEU A C 1
ATOM 1840 O O . LEU A 1 231 ? 38.822 70.031 38.416 1.00 8.98 230 LEU A O 1
ATOM 1845 N N . GLU A 1 232 ? 37.886 68.028 37.963 1.00 9.76 231 GLU A N 1
ATOM 1846 C CA . GLU A 1 232 ? 37.865 68.193 36.525 1.00 9.47 231 GLU A CA 1
ATOM 1847 C C . GLU A 1 232 ? 37.003 69.354 36.059 1.00 9.56 231 GLU A C 1
ATOM 1848 O O . GLU A 1 232 ? 37.320 69.993 35.045 1.00 9.21 231 GLU A O 1
ATOM 1854 N N . THR A 1 233 ? 35.957 69.676 36.820 1.00 8.14 232 THR A N 1
ATOM 1855 C CA . THR A 1 233 ? 34.991 70.697 36.420 1.00 8.67 232 THR A CA 1
ATOM 1856 C C . THR A 1 233 ? 35.128 72.031 37.177 1.00 9.30 232 THR A C 1
ATOM 1857 O O . THR A 1 233 ? 34.969 73.090 36.589 1.00 10.21 232 THR A O 1
ATOM 1869 N N . ARG A 1 235 ? 38.027 72.748 38.729 1.00 8.60 234 ARG A N 1
ATOM 1870 C CA . ARG A 1 235 ? 39.439 73.082 38.387 1.00 8.82 234 ARG A CA 1
ATOM 1871 C C . ARG A 1 235 ? 40.202 73.793 39.499 1.00 9.23 234 ARG A C 1
ATOM 1872 O O . ARG A 1 235 ? 40.832 74.841 39.329 1.00 6.49 234 ARG A O 1
ATOM 1880 N N . ILE A 1 236 ? 40.109 73.153 40.653 1.00 7.76 235 ILE A N 1
ATOM 1881 C CA . ILE A 1 236 ? 40.715 73.560 41.874 1.00 8.40 235 ILE A CA 1
ATOM 1882 C C . ILE A 1 236 ? 41.090 72.262 42.582 1.00 8.16 235 ILE A C 1
ATOM 1883 O O . ILE A 1 236 ? 40.675 71.187 42.134 1.00 9.06 235 ILE A O 1
ATOM 1888 N N . PRO A 1 237 ? 41.883 72.348 43.657 1.00 8.38 236 PRO A N 1
ATOM 1889 C CA . PRO A 1 237 ? 42.203 71.124 44.397 1.00 8.72 236 PRO A CA 1
ATOM 1890 C C . PRO A 1 237 ? 40.972 70.497 45.042 1.00 7.52 236 PRO A C 1
ATOM 1891 O O . PRO A 1 237 ? 40.180 71.214 45.652 1.00 5.19 236 PRO A O 1
ATOM 1895 N N . VAL A 1 238 ? 40.811 69.199 44.850 1.00 8.33 237 VAL A N 1
ATOM 1896 C CA . VAL A 1 238 ? 39.715 68.445 45.429 1.00 7.59 237 VAL A CA 1
ATOM 1897 C C . VAL A 1 238 ? 40.204 67.038 45.754 1.00 8.41 237 VAL A C 1
ATOM 1898 O O . VAL A 1 238 ? 40.746 66.340 44.867 1.00 9.41 237 VAL A O 1
ATOM 1902 N N . THR A 1 239 ? 40.011 66.618 46.999 1.00 7.22 238 THR A N 1
ATOM 1903 C CA . THR A 1 239 ? 40.384 65.272 47.434 1.00 8.90 238 THR A CA 1
ATOM 1904 C C . THR A 1 239 ? 39.274 64.655 48.257 1.00 8.20 238 THR A C 1
ATOM 1905 O O . THR A 1 239 ? 38.585 65.356 49.006 1.00 8.74 238 THR A O 1
ATOM 1909 N N . GLY A 1 240 ? 39.086 63.349 48.053 1.00 8.56 239 GLY A N 1
ATOM 1910 C CA . GLY A 1 240 ? 38.169 62.514 48.768 1.00 6.97 239 GLY A CA 1
ATOM 1911 C C . GLY A 1 240 ? 38.882 61.651 49.816 1.00 9.48 239 GLY A C 1
ATOM 1912 O O . GLY A 1 240 ? 39.969 61.123 49.565 1.00 9.80 239 GLY A O 1
ATOM 1913 N N . TYR A 1 241 ? 38.257 61.481 50.977 1.00 6.98 240 TYR A N 1
ATOM 1914 C CA . TYR A 1 241 ? 38.826 60.705 52.071 1.00 7.03 240 TYR A CA 1
ATOM 1915 C C . TYR A 1 241 ? 37.792 59.893 52.798 1.00 8.65 240 TYR A C 1
ATOM 1916 O O . TYR A 1 241 ? 36.639 60.336 52.915 1.00 8.06 240 TYR A O 1
ATOM 1925 N N . GLU A 1 242 ? 38.219 58.745 53.359 1.00 7.77 241 GLU A N 1
ATOM 1926 C CA . GLU A 1 242 ? 37.367 57.976 54.267 1.00 8.17 241 GLU A CA 1
ATOM 1927 C C . GLU A 1 242 ? 37.498 58.712 55.638 1.00 8.40 241 GLU A C 1
ATOM 1928 O O . GLU A 1 242 ? 38.550 59.311 55.967 1.00 6.66 241 GLU A O 1
ATOM 1934 N N . PHE A 1 243 ? 36.419 58.667 56.415 1.00 7.28 242 PHE A N 1
ATOM 1935 C CA . PHE A 1 243 ? 36.309 59.396 57.685 1.00 7.94 242 PHE A CA 1
ATOM 1936 C C . PHE A 1 243 ? 37.459 59.158 58.669 1.00 8.04 242 PHE A C 1
ATOM 1937 O O . PHE A 1 243 ? 38.064 60.096 59.184 1.00 8.45 242 PHE A O 1
ATOM 1945 N N . GLU A 1 244 ? 37.722 57.896 58.974 1.00 9.31 243 GLU A N 1
ATOM 1946 C CA . GLU A 1 244 ? 38.825 57.556 59.884 1.00 12.13 243 GLU A CA 1
ATOM 1947 C C . GLU A 1 244 ? 40.170 58.013 59.350 1.00 11.32 243 GLU A C 1
ATOM 1948 O O . GLU A 1 244 ? 40.977 58.504 60.115 1.00 12.51 243 GLU A O 1
ATOM 1954 N N . GLU A 1 245 ? 40.421 57.903 58.049 1.00 11.52 244 GLU A N 1
ATOM 1955 C CA . GLU A 1 245 ? 41.691 58.348 57.484 1.00 12.89 244 GLU A CA 1
ATOM 1956 C C . GLU A 1 245 ? 41.840 59.874 57.522 1.00 11.87 244 GLU A C 1
ATOM 1957 O O . GLU A 1 245 ? 42.936 60.385 57.785 1.00 10.26 244 GLU A O 1
ATOM 1963 N N . PHE A 1 246 ? 40.729 60.600 57.385 1.00 10.10 245 PHE A N 1
ATOM 1964 C CA . PHE A 1 246 ? 40.765 62.037 57.530 1.00 8.68 245 PHE A CA 1
ATOM 1965 C C . PHE A 1 246 ? 41.271 62.436 58.904 1.00 9.09 245 PHE A C 1
ATOM 1966 O O . PHE A 1 246 ? 41.985 63.421 59.045 1.00 7.38 245 PHE A O 1
ATOM 1974 N N . ILE A 1 247 ? 40.894 61.658 59.924 1.00 8.89 246 ILE A N 1
ATOM 1975 C CA . ILE A 1 247 ? 41.324 61.930 61.290 1.00 8.56 246 ILE A CA 1
ATOM 1976 C C . ILE A 1 247 ? 42.841 61.824 61.459 1.00 9.36 246 ILE A C 1
ATOM 1977 O O . ILE A 1 247 ? 43.428 62.540 62.280 1.00 11.32 246 ILE A O 1
ATOM 1982 N N . HIS A 1 248 ? 43.473 60.997 60.625 1.00 10.96 247 HIS A N 1
ATOM 1983 C CA . HIS A 1 248 ? 44.936 60.811 60.595 1.00 11.12 247 HIS A CA 1
ATOM 1984 C C . HIS A 1 248 ? 45.711 61.882 59.815 1.00 12.44 247 HIS A C 1
ATOM 1985 O O . HIS A 1 248 ? 46.319 61.597 58.785 1.00 12.70 247 HIS A O 1
ATOM 1992 N N . GLY A 1 249 ? 45.621 63.114 60.309 1.00 10.89 248 GLY A N 1
ATOM 1993 C CA . GLY A 1 249 ? 46.406 64.233 59.815 1.00 10.03 248 GLY A CA 1
ATOM 1994 C C . GLY A 1 249 ? 45.804 65.233 58.858 1.00 9.09 248 GLY A C 1
ATOM 1995 O O . GLY A 1 249 ? 46.328 66.327 58.722 1.00 9.17 248 GLY A O 1
ATOM 1996 N N . ILE A 1 250 ? 44.702 64.893 58.203 1.00 8.77 249 ILE A N 1
ATOM 1997 C CA . ILE A 1 250 ? 44.162 65.798 57.182 1.00 9.24 249 ILE A CA 1
ATOM 1998 C C . ILE A 1 250 ? 43.617 67.099 57.761 1.00 8.90 249 ILE A C 1
ATOM 1999 O O . ILE A 1 250 ? 43.734 68.142 57.105 1.00 9.14 249 ILE A O 1
ATOM 2004 N N . TYR A 1 251 ? 43.074 67.051 58.987 1.00 9.22 250 TYR A N 1
ATOM 2005 C CA . TYR A 1 251 ? 42.526 68.238 59.684 1.00 11.94 250 TYR A CA 1
ATOM 2006 C C . TYR A 1 251 ? 43.541 69.385 59.777 1.00 11.07 250 TYR A C 1
ATOM 2007 O O . TYR A 1 251 ? 43.155 70.537 59.840 1.00 9.71 250 TYR A O 1
ATOM 2016 N N . ASN A 1 252 ? 44.840 69.054 59.780 1.00 6.94 251 ASN A N 1
ATOM 2017 C CA . ASN A 1 252 ? 45.904 70.049 59.844 1.00 9.12 251 ASN A CA 1
ATOM 2018 C C . ASN A 1 252 ? 45.833 71.103 58.753 1.00 8.79 251 ASN A C 1
ATOM 2019 O O . ASN A 1 252 ? 46.281 72.216 58.971 1.00 8.77 251 ASN A O 1
ATOM 2024 N N . ALA A 1 253 ? 45.334 70.738 57.576 1.00 9.20 252 ALA A N 1
ATOM 2025 C CA . ALA A 1 253 ? 45.288 71.658 56.435 1.00 7.45 252 ALA A CA 1
ATOM 2026 C C . ALA A 1 253 ? 43.989 72.458 56.281 1.00 8.10 252 ALA A C 1
ATOM 2027 O O . ALA A 1 253 ? 43.851 73.225 55.314 1.00 9.16 252 ALA A O 1
ATOM 2029 N N . ILE A 1 254 ? 43.054 72.333 57.236 1.00 8.34 253 ILE A N 1
ATOM 2030 C CA . ILE A 1 254 ? 41.761 73.009 57.136 1.00 9.44 253 ILE A CA 1
ATOM 2031 C C . ILE A 1 254 ? 41.873 74.441 57.583 1.00 7.25 253 ILE A C 1
ATOM 2032 O O . ILE A 1 254 ? 42.419 74.742 58.640 1.00 7.48 253 ILE A O 1
ATOM 2037 N N . ASN A 1 255 ? 41.375 75.343 56.750 1.00 9.86 254 ASN A N 1
ATOM 2038 C CA . ASN A 1 255 ? 41.325 76.751 57.120 1.00 11.25 254 ASN A CA 1
ATOM 2039 C C . ASN A 1 255 ? 40.004 77.376 56.644 1.00 10.45 254 ASN A C 1
ATOM 2040 O O . ASN A 1 255 ? 39.085 76.667 56.194 1.00 8.98 254 ASN A O 1
ATOM 2045 N N . SER A 1 256 ? 39.881 78.683 56.831 1.00 11.35 255 SER A N 1
ATOM 2046 C CA . SER A 1 256 ? 38.641 79.413 56.507 1.00 11.69 255 SER A CA 1
ATOM 2047 C C . SER A 1 256 ? 38.294 79.408 55.028 1.00 12.14 255 SER A C 1
ATOM 2048 O O . SER A 1 256 ? 37.141 79.654 54.678 1.00 14.18 255 SER A O 1
ATOM 2051 N N . ASP A 1 257 ? 39.267 79.108 54.160 1.00 10.16 256 ASP A N 1
ATOM 2052 C CA . ASP A 1 257 ? 39.006 79.000 52.748 1.00 12.40 256 ASP A CA 1
ATOM 2053 C C . ASP A 1 257 ? 38.677 77.576 52.297 1.00 12.02 256 ASP A C 1
ATOM 2054 O O . ASP A 1 257 ? 38.442 77.359 51.102 1.00 13.84 256 ASP A O 1
ATOM 2059 N N . SER A 1 258 ? 38.616 76.618 53.235 1.00 10.78 257 SER A N 1
ATOM 2060 C CA . SER A 1 258 ? 38.348 75.238 52.906 1.00 6.91 257 SER A CA 1
ATOM 2061 C C . SER A 1 258 ? 36.834 74.987 52.733 1.00 9.12 257 SER A C 1
ATOM 2062 O O . SER A 1 258 ? 36.027 75.555 53.450 1.00 9.43 257 SER A O 1
ATOM 2065 N N . THR A 1 259 ? 36.466 74.185 51.744 1.00 7.86 258 THR A N 1
ATOM 2066 C CA . THR A 1 259 ? 35.091 73.727 51.578 1.00 8.62 258 THR A CA 1
ATOM 2067 C C . THR A 1 259 ? 35.123 72.248 51.892 1.00 8.68 258 THR A C 1
ATOM 2068 O O . THR A 1 259 ? 36.046 71.549 51.488 1.00 9.09 258 THR A O 1
ATOM 2072 N N . ILE A 1 260 ? 34.146 71.762 52.662 1.00 9.15 259 ILE A N 1
ATOM 2073 C CA A ILE A 1 260 ? 34.089 70.347 53.026 0.50 9.01 259 ILE A CA 1
ATOM 2074 C CA B ILE A 1 260 ? 34.100 70.352 53.017 0.50 8.93 259 ILE A CA 1
ATOM 2075 C C . ILE A 1 260 ? 32.691 69.809 52.789 1.00 7.68 259 ILE A C 1
ATOM 2076 O O . ILE A 1 260 ? 31.724 70.425 53.244 1.00 8.02 259 ILE A O 1
ATOM 2085 N N . PHE A 1 261 ? 32.598 68.697 52.039 1.00 5.71 260 PHE A N 1
ATOM 2086 C CA . PHE A 1 261 ? 31.336 67.966 51.877 1.00 8.17 260 PHE A CA 1
ATOM 2087 C C . PHE A 1 261 ? 31.437 66.705 52.759 1.00 9.16 260 PHE A C 1
ATOM 2088 O O . PHE A 1 261 ? 32.407 65.969 52.648 1.00 8.49 260 PHE A O 1
ATOM 2096 N N . ILE A 1 262 ? 30.457 66.482 53.632 1.00 8.46 261 ILE A N 1
ATOM 2097 C CA . ILE A 1 262 ? 30.396 65.274 54.470 1.00 9.64 261 ILE A CA 1
ATOM 2098 C C . ILE A 1 262 ? 29.247 64.401 53.968 1.00 8.78 261 ILE A C 1
ATOM 2099 O O . ILE A 1 262 ? 28.066 64.844 53.941 1.00 10.17 261 ILE A O 1
ATOM 2104 N N . LEU A 1 263 ? 29.591 63.206 53.495 1.00 8.61 262 LEU A N 1
ATOM 2105 C CA . LEU A 1 263 ? 28.627 62.213 53.028 1.00 9.15 262 LEU A CA 1
ATOM 2106 C C . LEU A 1 263 ? 28.296 61.294 54.208 1.00 10.38 262 LEU A C 1
ATOM 2107 O O . LEU A 1 263 ? 29.059 60.376 54.532 1.00 11.43 262 LEU A O 1
ATOM 2112 N N . ASP A 1 264 ? 27.195 61.615 54.879 1.00 10.01 263 ASP A N 1
ATOM 2113 C CA . ASP A 1 264 ? 26.778 60.964 56.128 1.00 10.68 263 ASP A CA 1
ATOM 2114 C C . ASP A 1 264 ? 25.849 59.794 55.873 1.00 11.57 263 ASP A C 1
ATOM 2115 O O . ASP A 1 264 ? 24.660 59.993 55.581 1.00 9.83 263 ASP A O 1
ATOM 2120 N N . THR A 1 265 ? 26.363 58.570 56.048 1.00 11.50 264 THR A N 1
ATOM 2121 C CA . THR A 1 265 ? 25.568 57.381 55.794 1.00 14.24 264 THR A CA 1
ATOM 2122 C C . THR A 1 265 ? 24.793 56.931 57.032 1.00 15.77 264 THR A C 1
ATOM 2123 O O . THR A 1 265 ? 24.025 55.967 56.957 1.00 16.85 264 THR A O 1
ATOM 2127 N N . GLY A 1 266 ? 25.006 57.616 58.152 1.00 15.26 265 GLY A N 1
ATOM 2128 C CA . GLY A 1 266 ? 24.359 57.303 59.409 1.00 16.69 265 GLY A CA 1
ATOM 2129 C C . GLY A 1 266 ? 25.026 56.221 60.234 1.00 16.90 265 GLY A C 1
ATOM 2130 O O . GLY A 1 266 ? 24.536 55.881 61.286 1.00 19.62 265 GLY A O 1
ATOM 2131 N N . LYS A 1 267 ? 26.157 55.700 59.789 1.00 16.89 266 LYS A N 1
ATOM 2132 C CA . LYS A 1 267 ? 26.871 54.630 60.500 1.00 18.51 266 LYS A CA 1
ATOM 2133 C C . LYS A 1 267 ? 27.994 55.121 61.402 1.00 18.89 266 LYS A C 1
ATOM 2134 O O . LYS A 1 267 ? 28.584 54.319 62.135 1.00 20.39 266 LYS A O 1
ATOM 2140 N N . GLU A 1 268 ? 28.261 56.421 61.390 1.00 18.05 267 GLU A N 1
ATOM 2141 C CA . GLU A 1 268 ? 29.350 57.021 62.132 1.00 17.80 267 GLU A CA 1
ATOM 2142 C C . GLU A 1 268 ? 28.824 57.993 63.200 1.00 18.14 267 GLU A C 1
ATOM 2143 O O . GLU A 1 268 ? 28.438 59.115 62.872 1.00 17.08 267 GLU A O 1
ATOM 2149 N N . PRO A 1 269 ? 28.855 57.585 64.487 1.00 19.10 268 PRO A N 1
ATOM 2150 C CA . PRO A 1 269 ? 28.352 58.456 65.546 1.00 18.44 268 PRO A CA 1
ATOM 2151 C C . PRO A 1 269 ? 29.191 59.706 65.794 1.00 17.57 268 PRO A C 1
ATOM 2152 O O . PRO A 1 269 ? 28.706 60.652 66.408 1.00 20.09 268 PRO A O 1
ATOM 2156 N N . ARG A 1 270 ? 30.429 59.729 65.320 1.00 16.61 269 ARG A N 1
ATOM 2157 C CA . ARG A 1 270 ? 31.269 60.914 65.483 1.00 16.42 269 ARG A CA 1
ATOM 2158 C C . ARG A 1 270 ? 31.040 61.995 64.400 1.00 15.33 269 ARG A C 1
ATOM 2159 O O . ARG A 1 270 ? 31.709 63.011 64.449 1.00 16.11 269 ARG A O 1
ATOM 2167 N N . VAL A 1 271 ? 30.112 61.802 63.458 1.00 14.62 270 VAL A N 1
ATOM 2168 C CA . VAL A 1 271 ? 29.917 62.799 62.389 1.00 16.13 270 VAL A CA 1
ATOM 2169 C C . VAL A 1 271 ? 29.555 64.168 62.947 1.00 16.72 270 VAL A C 1
ATOM 2170 O O . VAL A 1 271 ? 30.108 65.174 62.521 1.00 16.42 270 VAL A O 1
ATOM 2174 N N . THR A 1 272 ? 28.638 64.205 63.917 1.00 15.06 271 THR A N 1
ATOM 2175 C CA . THR A 1 272 ? 28.244 65.474 64.531 1.00 16.85 271 THR A CA 1
ATOM 2176 C C . THR A 1 272 ? 29.421 66.217 65.142 1.00 15.33 271 THR A C 1
ATOM 2177 O O . THR A 1 272 ? 29.572 67.421 64.916 1.00 17.14 271 THR A O 1
ATOM 2181 N N . LYS A 1 273 ? 30.270 65.509 65.888 1.00 15.76 272 LYS A N 1
ATOM 2182 C CA . LYS A 1 273 ? 31.484 66.122 66.455 1.00 17.23 272 LYS A CA 1
ATOM 2183 C C . LYS A 1 273 ? 32.389 66.639 65.355 1.00 16.21 272 LYS A C 1
ATOM 2184 O O . LYS A 1 273 ? 32.922 67.724 65.473 1.00 16.93 272 LYS A O 1
ATOM 2195 N N . ILE A 1 275 ? 31.575 67.607 62.208 1.00 15.16 274 ILE A N 1
ATOM 2196 C CA . ILE A 1 275 ? 30.908 68.810 61.664 1.00 16.38 274 ILE A CA 1
ATOM 2197 C C . ILE A 1 275 ? 31.169 70.033 62.572 1.00 16.56 274 ILE A C 1
ATOM 2198 O O . ILE A 1 275 ? 31.571 71.095 62.090 1.00 17.84 274 ILE A O 1
ATOM 2203 N N . ASP A 1 276 ? 31.042 69.854 63.887 1.00 17.26 275 ASP A N 1
ATOM 2204 C CA . ASP A 1 276 ? 31.304 70.933 64.849 1.00 17.29 275 ASP A CA 1
ATOM 2205 C C . ASP A 1 276 ? 32.706 71.457 64.808 1.00 16.27 275 ASP A C 1
ATOM 2206 O O . ASP A 1 276 ? 32.919 72.689 64.776 1.00 16.84 275 ASP A O 1
ATOM 2211 N N . VAL A 1 277 ? 33.679 70.546 64.872 1.00 16.21 276 VAL A N 1
ATOM 2212 C CA . VAL A 1 277 ? 35.075 70.970 64.886 1.00 15.68 276 VAL A CA 1
ATOM 2213 C C . VAL A 1 277 ? 35.454 71.684 63.582 1.00 16.57 276 VAL A C 1
ATOM 2214 O O . VAL A 1 277 ? 36.107 72.746 63.604 1.00 17.30 276 VAL A O 1
ATOM 2218 N N . LEU A 1 278 ? 35.022 71.127 62.457 1.00 14.93 277 LEU A N 1
ATOM 2219 C CA . LEU A 1 278 ? 35.302 71.732 61.159 1.00 14.60 277 LEU A CA 1
ATOM 2220 C C . LEU A 1 278 ? 34.594 73.071 61.010 1.00 15.98 277 LEU A C 1
ATOM 2221 O O . LEU A 1 278 ? 35.176 74.008 60.466 1.00 15.99 277 LEU A O 1
ATOM 2226 N N . SER A 1 279 ? 33.349 73.161 61.495 1.00 15.35 278 SER A N 1
ATOM 2227 C CA . SER A 1 279 ? 32.568 74.396 61.435 1.00 15.60 278 SER A CA 1
ATOM 2228 C C . SER A 1 279 ? 33.186 75.510 62.248 1.00 17.16 278 SER A C 1
ATOM 2229 O O . SER A 1 279 ? 32.947 76.690 61.972 1.00 17.83 278 SER A O 1
ATOM 2232 N N . GLY A 1 280 ? 33.998 75.139 63.238 1.00 16.61 279 GLY A N 1
ATOM 2233 C CA . GLY A 1 280 ? 34.769 76.085 63.979 1.00 16.93 279 GLY A CA 1
ATOM 2234 C C . GLY A 1 280 ? 35.873 76.717 63.158 1.00 18.84 279 GLY A C 1
ATOM 2235 O O . GLY A 1 280 ? 36.312 77.829 63.486 1.00 19.21 279 GLY A O 1
ATOM 2236 N N . TRP A 1 281 ? 36.329 76.031 62.105 1.00 16.97 280 TRP A N 1
ATOM 2237 C CA . TRP A 1 281 ? 37.402 76.536 61.253 1.00 15.70 280 TRP A CA 1
ATOM 2238 C C . TRP A 1 281 ? 36.947 77.137 59.940 1.00 14.57 280 TRP A C 1
ATOM 2239 O O . TRP A 1 281 ? 37.638 77.997 59.390 1.00 14.14 280 TRP A O 1
ATOM 2250 N N . THR A 1 282 ? 35.835 76.642 59.396 1.00 11.77 281 THR A N 1
ATOM 2251 C CA . THR A 1 282 ? 35.319 77.173 58.124 1.00 11.48 281 THR A CA 1
ATOM 2252 C C . THR A 1 282 ? 33.808 77.219 58.140 1.00 10.06 281 THR A C 1
ATOM 2253 O O . THR A 1 282 ? 33.128 76.396 58.772 1.00 10.96 281 THR A O 1
ATOM 2257 N N . GLU A 1 283 ? 33.282 78.190 57.420 1.00 11.74 282 GLU A N 1
ATOM 2258 C CA . GLU A 1 283 ? 31.853 78.333 57.285 1.00 13.28 282 GLU A CA 1
ATOM 2259 C C . GLU A 1 283 ? 31.327 77.465 56.145 1.00 12.31 282 GLU A C 1
ATOM 2260 O O . GLU A 1 283 ? 30.124 77.387 55.946 1.00 12.33 282 GLU A O 1
ATOM 2265 N N . ASN A 1 284 ? 32.218 76.812 55.398 1.00 10.89 283 ASN A N 1
ATOM 2266 C CA . ASN A 1 284 ? 31.836 76.055 54.201 1.00 10.61 283 ASN A CA 1
ATOM 2267 C C . ASN A 1 284 ? 31.781 74.550 54.417 1.00 9.07 283 ASN A C 1
ATOM 2268 O O . ASN A 1 284 ? 32.423 73.788 53.697 1.00 9.12 283 ASN A O 1
ATOM 2273 N N . VAL A 1 285 ? 31.028 74.120 55.430 1.00 9.42 284 VAL A N 1
ATOM 2274 C CA . VAL A 1 285 ? 30.844 72.693 55.691 1.00 8.38 284 VAL A CA 1
ATOM 2275 C C . VAL A 1 285 ? 29.388 72.359 55.293 1.00 9.72 284 VAL A C 1
ATOM 2276 O O . VAL A 1 285 ? 28.424 73.000 55.805 1.00 7.88 284 VAL A O 1
ATOM 2280 N N . PHE A 1 286 ? 29.231 71.384 54.406 1.00 8.47 285 PHE A N 1
ATOM 2281 C CA . PHE A 1 286 ? 27.917 70.948 53.897 1.00 9.57 285 PHE A CA 1
ATOM 2282 C C . PHE A 1 286 ? 27.726 69.459 54.138 1.00 9.45 285 PHE A C 1
ATOM 2283 O O . PHE A 1 286 ? 28.516 68.659 53.654 1.00 10.29 285 PHE A O 1
ATOM 2291 N N . ALA A 1 287 ? 26.673 69.060 54.852 1.00 9.04 286 ALA A N 1
ATOM 2292 C CA . ALA A 1 287 ? 26.449 67.626 55.156 1.00 7.38 286 ALA A CA 1
ATOM 2293 C C . ALA A 1 287 ? 25.276 67.097 54.328 1.00 8.26 286 ALA A C 1
ATOM 2294 O O . ALA A 1 287 ? 24.246 67.752 54.231 1.00 9.05 286 ALA A O 1
ATOM 2296 N N . ILE A 1 288 ? 25.447 65.894 53.802 1.00 8.48 287 ILE A N 1
ATOM 2297 C CA . ILE A 1 288 ? 24.490 65.212 52.896 1.00 7.45 287 ILE A CA 1
ATOM 2298 C C . ILE A 1 288 ? 24.193 63.838 53.448 1.00 9.30 287 ILE A C 1
ATOM 2299 O O . ILE A 1 288 ? 25.122 63.067 53.763 1.00 9.11 287 ILE A O 1
ATOM 2304 N N . GLY A 1 289 ? 22.903 63.529 53.589 1.00 8.00 288 GLY A N 1
ATOM 2305 C CA . GLY A 1 289 ? 22.470 62.236 54.093 1.00 9.73 288 GLY A CA 1
ATOM 2306 C C . GLY A 1 289 ? 20.992 62.168 54.483 1.00 8.53 288 GLY A C 1
ATOM 2307 O O . GLY A 1 289 ? 20.277 63.119 54.330 1.00 8.93 288 GLY A O 1
ATOM 2308 N N . ARG A 1 290 ? 20.557 61.002 54.970 1.00 9.61 289 ARG A N 1
ATOM 2309 C CA . ARG A 1 290 ? 19.149 60.735 55.305 1.00 14.74 289 ARG A CA 1
ATOM 2310 C C . ARG A 1 290 ? 18.664 61.451 56.555 1.00 15.77 289 ARG A C 1
ATOM 2311 O O . ARG A 1 290 ? 17.477 61.785 56.667 1.00 15.78 289 ARG A O 1
ATOM 2319 N N . ASP A 1 291 ? 19.584 61.671 57.486 1.00 16.97 290 ASP A N 1
ATOM 2320 C CA . ASP A 1 291 ? 19.257 62.207 58.800 1.00 19.12 290 ASP A CA 1
ATOM 2321 C C . ASP A 1 291 ? 20.111 63.402 59.236 1.00 17.42 290 ASP A C 1
ATOM 2322 O O . ASP A 1 291 ? 20.237 63.663 60.431 1.00 18.53 290 ASP A O 1
ATOM 2327 N N . VAL A 1 292 ? 20.658 64.148 58.285 1.00 15.23 291 VAL A N 1
ATOM 2328 C CA . VAL A 1 292 ? 21.453 65.325 58.620 1.00 13.77 291 VAL A CA 1
ATOM 2329 C C . VAL A 1 292 ? 20.546 66.392 59.256 1.00 14.15 291 VAL A C 1
ATOM 2330 O O . VAL A 1 292 ? 19.316 66.351 59.109 1.00 13.77 291 VAL A O 1
ATOM 2334 N N . THR A 1 293 ? 21.134 67.288 60.038 1.00 14.21 292 THR A N 1
ATOM 2335 C CA . THR A 1 293 ? 20.374 68.375 60.638 1.00 18.04 292 THR A CA 1
ATOM 2336 C C . THR A 1 293 ? 19.949 69.304 59.514 1.00 18.33 292 THR A C 1
ATOM 2337 O O . THR A 1 293 ? 20.751 69.682 58.659 1.00 18.29 292 THR A O 1
ATOM 2341 N N . GLU A 1 294 ? 18.672 69.622 59.481 1.00 21.86 293 GLU A N 1
ATOM 2342 C CA . GLU A 1 294 ? 18.130 70.458 58.419 1.00 23.07 293 GLU A CA 1
ATOM 2343 C C . GLU A 1 294 ? 18.438 71.892 58.727 1.00 21.80 293 GLU A C 1
ATOM 2344 O O . GLU A 1 294 ? 18.028 72.431 59.752 1.00 22.29 293 GLU A O 1
ATOM 2350 N N . ASN A 1 295 ? 19.223 72.480 57.837 1.00 19.78 294 ASN A N 1
ATOM 2351 C CA . ASN A 1 295 ? 19.579 73.883 57.853 1.00 18.67 294 ASN A CA 1
ATOM 2352 C C . ASN A 1 295 ? 20.021 74.207 56.426 1.00 17.52 294 ASN A C 1
ATOM 2353 O O . ASN A 1 295 ? 20.102 73.298 55.618 1.00 16.88 294 ASN A O 1
ATOM 2358 N N . ASP A 1 296 ? 20.314 75.456 56.121 1.00 15.79 295 ASP A N 1
ATOM 2359 C CA . ASP A 1 296 ? 20.546 75.835 54.739 1.00 14.98 295 ASP A CA 1
ATOM 2360 C C . ASP A 1 296 ? 21.673 75.063 54.061 1.00 13.48 295 ASP A C 1
ATOM 2361 O O . ASP A 1 296 ? 21.515 74.666 52.926 1.00 13.28 295 ASP A O 1
ATOM 2366 N N . LYS A 1 297 ? 22.786 74.846 54.758 1.00 12.02 296 LYS A N 1
ATOM 2367 C CA . LYS A 1 297 ? 23.959 74.158 54.161 1.00 11.67 296 LYS A CA 1
ATOM 2368 C C . LYS A 1 297 ? 23.817 72.663 53.953 1.00 10.37 296 LYS A C 1
ATOM 2369 O O . LYS A 1 297 ? 24.568 72.092 53.180 1.00 7.76 296 LYS A O 1
ATOM 2375 N N . ASN A 1 298 ? 22.853 72.037 54.634 1.00 9.49 297 ASN A N 1
ATOM 2376 C CA . ASN A 1 298 ? 22.693 70.583 54.579 1.00 9.19 297 ASN A CA 1
ATOM 2377 C C . ASN A 1 298 ? 21.615 70.119 53.622 1.00 9.32 297 ASN A C 1
ATOM 2378 O O . ASN A 1 298 ? 20.637 70.834 53.408 1.00 9.89 297 ASN A O 1
ATOM 2383 N N . LEU A 1 299 ? 21.817 68.914 53.072 1.00 9.00 298 LEU A N 1
ATOM 2384 C CA . LEU A 1 299 ? 20.907 68.275 52.128 1.00 8.49 298 LEU A CA 1
ATOM 2385 C C . LEU A 1 299 ? 20.406 66.965 52.700 1.00 8.86 298 LEU A C 1
ATOM 2386 O O . LEU A 1 299 ? 21.174 65.985 52.792 1.00 7.79 298 LEU A O 1
ATOM 2391 N N . LYS A 1 300 ? 19.130 66.923 53.054 1.00 8.63 299 LYS A N 1
ATOM 2392 C CA . LYS A 1 300 ? 18.519 65.725 53.611 1.00 10.44 299 LYS A CA 1
ATOM 2393 C C . LYS A 1 300 ? 17.807 65.005 52.486 1.00 10.91 299 LYS A C 1
ATOM 2394 O O . LYS A 1 300 ? 16.843 65.533 51.921 1.00 13.27 299 LYS A O 1
ATOM 2400 N N . ILE A 1 301 ? 18.319 63.835 52.127 1.00 12.42 300 ILE A N 1
ATOM 2401 C CA . ILE A 1 301 ? 17.788 63.032 51.019 1.00 12.32 300 ILE A CA 1
ATOM 2402 C C . ILE A 1 301 ? 17.472 61.635 51.499 1.00 12.54 300 ILE A C 1
ATOM 2403 O O . ILE A 1 301 ? 18.278 60.997 52.185 1.00 11.86 300 ILE A O 1
ATOM 2408 N N . ASP A 1 302 ? 16.299 61.146 51.120 1.00 14.00 301 ASP A N 1
ATOM 2409 C CA . ASP A 1 302 ? 15.838 59.835 51.518 1.00 16.80 301 ASP A CA 1
ATOM 2410 C C . ASP A 1 302 ? 16.519 58.764 50.642 1.00 16.37 301 ASP A C 1
ATOM 2411 O O . ASP A 1 302 ? 15.945 58.228 49.702 1.00 17.55 301 ASP A O 1
ATOM 2416 N N . ILE A 1 303 ? 17.780 58.495 50.942 1.00 16.57 302 ILE A N 1
ATOM 2417 C CA . ILE A 1 303 ? 18.602 57.517 50.201 1.00 16.17 302 ILE A CA 1
ATOM 2418 C C . ILE A 1 303 ? 18.145 56.152 50.691 1.00 16.72 302 ILE A C 1
ATOM 2419 O O . ILE A 1 303 ? 17.776 56.016 51.856 1.00 17.42 302 ILE A O 1
ATOM 2424 N N . THR A 1 304 ? 18.132 55.146 49.819 1.00 18.41 303 THR A N 1
ATOM 2425 C CA . THR A 1 304 ? 17.798 53.782 50.245 1.00 20.52 303 THR A CA 1
ATOM 2426 C C . THR A 1 304 ? 18.714 53.452 51.398 1.00 21.53 303 THR A C 1
ATOM 2427 O O . THR A 1 304 ? 19.858 53.824 51.353 1.00 21.54 303 THR A O 1
ATOM 2431 N N . ASP A 1 305 ? 18.262 52.758 52.434 1.00 25.16 304 ASP A N 1
ATOM 2432 C CA . ASP A 1 305 ? 19.199 52.467 53.573 1.00 26.50 304 ASP A CA 1
ATOM 2433 C C . ASP A 1 305 ? 20.166 51.277 53.372 1.00 26.03 304 ASP A C 1
ATOM 2434 O O . ASP A 1 305 ? 21.057 51.022 54.206 1.00 26.80 304 ASP A O 1
ATOM 2439 N N . ASN A 1 306 ? 20.004 50.564 52.265 1.00 22.43 305 ASN A N 1
ATOM 2440 C CA . ASN A 1 306 ? 20.912 49.472 51.928 1.00 19.56 305 ASN A CA 1
ATOM 2441 C C . ASN A 1 306 ? 22.315 50.065 51.738 1.00 18.00 305 ASN A C 1
ATOM 2442 O O . ASN A 1 306 ? 22.476 51.005 50.952 1.00 17.32 305 ASN A O 1
ATOM 2447 N N . PRO A 1 307 ? 23.330 49.519 52.432 1.00 17.09 306 PRO A N 1
ATOM 2448 C CA . PRO A 1 307 ? 24.696 50.047 52.374 1.00 15.83 306 PRO A CA 1
ATOM 2449 C C . PRO A 1 307 ? 25.428 49.836 51.051 1.00 13.89 306 PRO A C 1
ATOM 2450 O O . PRO A 1 307 ? 26.475 50.437 50.829 1.00 11.28 306 PRO A O 1
ATOM 2454 N N . TYR A 1 308 ? 24.880 48.982 50.187 1.00 11.97 307 TYR A N 1
ATOM 2455 C CA . TYR A 1 308 ? 25.457 48.753 48.877 1.00 8.62 307 TYR A CA 1
ATOM 2456 C C . TYR A 1 308 ? 24.756 49.596 47.831 1.00 8.27 307 TYR A C 1
ATOM 2457 O O . TYR A 1 308 ? 25.413 50.313 47.062 1.00 7.79 307 TYR A O 1
ATOM 2466 N N . TYR A 1 309 ? 23.425 49.533 47.812 1.00 8.11 308 TYR A N 1
ATOM 2467 C CA . TYR A 1 309 ? 22.632 50.198 46.776 1.00 8.44 308 TYR A CA 1
ATOM 2468 C C . TYR A 1 309 ? 22.461 51.709 46.969 1.00 8.04 308 TYR A C 1
ATOM 2469 O O . TYR A 1 309 ? 22.074 52.387 46.029 1.00 9.10 308 TYR A O 1
ATOM 2478 N N . GLN A 1 310 ? 22.814 52.235 48.150 1.00 8.23 309 GLN A N 1
ATOM 2479 C CA . GLN A 1 310 ? 22.924 53.684 48.360 1.00 7.89 309 GLN A CA 1
ATOM 2480 C C . GLN A 1 310 ? 23.895 54.320 47.303 1.00 8.39 309 GLN A C 1
ATOM 2481 O O . GLN A 1 310 ? 23.827 55.526 47.024 1.00 6.43 309 GLN A O 1
ATOM 2487 N N . THR A 1 311 ? 24.794 53.515 46.711 1.00 8.51 310 THR A N 1
ATOM 2488 C CA . THR A 1 311 ? 25.697 53.998 45.640 1.00 7.54 310 THR A CA 1
ATOM 2489 C C . THR A 1 311 ? 24.963 54.604 44.433 1.00 8.12 310 THR A C 1
ATOM 2490 O O . THR A 1 311 ? 25.534 55.412 43.703 1.00 7.69 310 THR A O 1
ATOM 2494 N N . PHE A 1 312 ? 23.693 54.246 44.250 1.00 6.98 311 PHE A N 1
ATOM 2495 C CA . PHE A 1 312 ? 22.927 54.771 43.151 1.00 8.50 311 PHE A CA 1
ATOM 2496 C C . PHE A 1 312 ? 22.228 56.100 43.431 1.00 8.30 311 PHE A C 1
ATOM 2497 O O . PHE A 1 312 ? 21.552 56.634 42.541 1.00 9.08 311 PHE A O 1
ATOM 2505 N N . ASN A 1 313 ? 22.398 56.653 44.626 1.00 8.90 312 ASN A N 1
ATOM 2506 C CA . ASN A 1 313 ? 21.780 57.942 44.980 1.00 8.64 312 ASN A CA 1
ATOM 2507 C C . ASN A 1 313 ? 22.734 58.975 45.604 1.00 6.91 312 ASN A C 1
ATOM 2508 O O . ASN A 1 313 ? 22.549 60.172 45.460 1.00 8.19 312 ASN A O 1
ATOM 2513 N N . PHE A 1 314 ? 23.772 58.517 46.302 1.00 6.24 313 PHE A N 1
ATOM 2514 C CA . PHE A 1 314 ? 24.502 59.410 47.210 1.00 6.40 313 PHE A CA 1
ATOM 2515 C C . PHE A 1 314 ? 25.221 60.609 46.602 1.00 6.82 313 PHE A C 1
ATOM 2516 O O . PHE A 1 314 ? 25.147 61.712 47.133 1.00 6.43 313 PHE A O 1
ATOM 2524 N N . ILE A 1 315 ? 25.943 60.400 45.504 1.00 7.86 314 ILE A N 1
ATOM 2525 C CA . ILE A 1 315 ? 26.722 61.486 44.922 1.00 7.41 314 ILE A CA 1
ATOM 2526 C C . ILE A 1 315 ? 26.002 62.285 43.806 1.00 7.15 314 ILE A C 1
ATOM 2527 O O . ILE A 1 315 ? 26.601 63.169 43.203 1.00 5.07 314 ILE A O 1
ATOM 2532 N N . VAL A 1 316 ? 24.734 61.968 43.522 1.00 5.34 315 VAL A N 1
ATOM 2533 C CA . VAL A 1 316 ? 23.940 62.787 42.602 1.00 6.30 315 VAL A CA 1
ATOM 2534 C C . VAL A 1 316 ? 24.104 64.293 42.918 1.00 5.73 315 VAL A C 1
ATOM 2535 O O . VAL A 1 316 ? 24.303 65.086 42.001 1.00 6.44 315 VAL A O 1
ATOM 2539 N N . PRO A 1 317 ? 23.938 64.719 44.198 1.00 6.63 316 PRO A N 1
ATOM 2540 C CA . PRO A 1 317 ? 24.154 66.174 44.484 1.00 7.77 316 PRO A CA 1
ATOM 2541 C C . PRO A 1 317 ? 25.505 66.756 44.053 1.00 7.89 316 PRO A C 1
ATOM 2542 O O . PRO A 1 317 ? 25.576 67.912 43.551 1.00 10.76 316 PRO A O 1
ATOM 2546 N N . ILE A 1 318 ? 26.568 65.983 44.231 1.00 7.04 317 ILE A N 1
ATOM 2547 C CA . ILE A 1 318 ? 27.904 66.439 43.868 1.00 8.08 317 ILE A CA 1
ATOM 2548 C C . ILE A 1 318 ? 28.048 66.498 42.320 1.00 7.93 317 ILE A C 1
ATOM 2549 O O . ILE A 1 318 ? 28.589 67.464 41.729 1.00 7.16 317 ILE A O 1
ATOM 2554 N N . GLN A 1 319 ? 27.542 65.475 41.653 1.00 7.85 318 GLN A N 1
ATOM 2555 C CA . GLN A 1 319 ? 27.553 65.457 40.199 1.00 7.44 318 GLN A CA 1
ATOM 2556 C C . GLN A 1 319 ? 26.717 66.622 39.624 1.00 7.05 318 GLN A C 1
ATOM 2557 O O . GLN A 1 319 ? 27.102 67.234 38.623 1.00 5.65 318 GLN A O 1
ATOM 2563 N N . LEU A 1 320 ? 25.619 66.994 40.285 1.00 5.79 319 LEU A N 1
ATOM 2564 C CA . LEU A 1 320 ? 24.853 68.148 39.804 1.00 6.43 319 LEU A CA 1
ATOM 2565 C C . LEU A 1 320 ? 25.619 69.464 39.993 1.00 8.09 319 LEU A C 1
ATOM 2566 O O . LEU A 1 320 ? 25.512 70.365 39.160 1.00 7.36 319 LEU A O 1
ATOM 2571 N N . ILE A 1 321 ? 26.398 69.578 41.084 1.00 8.38 320 ILE A N 1
ATOM 2572 C CA . ILE A 1 321 ? 27.284 70.720 41.260 1.00 6.21 320 ILE A CA 1
ATOM 2573 C C . ILE A 1 321 ? 28.213 70.837 40.063 1.00 6.86 320 ILE A C 1
ATOM 2574 O O . ILE A 1 321 ? 28.375 71.942 39.510 1.00 6.17 320 ILE A O 1
ATOM 2579 N N . CYS A 1 322 ? 28.809 69.711 39.652 1.00 5.72 321 CYS A N 1
ATOM 2580 C CA . CYS A 1 322 ? 29.712 69.667 38.437 1.00 6.20 321 CYS A CA 1
ATOM 2581 C C . CYS A 1 322 ? 29.019 70.158 37.173 1.00 6.39 321 CYS A C 1
ATOM 2582 O O . CYS A 1 322 ? 29.633 70.830 36.353 1.00 8.59 321 CYS A O 1
ATOM 2585 N N . GLY A 1 323 ? 27.743 69.857 37.016 1.00 9.13 322 GLY A N 1
ATOM 2586 C CA . GLY A 1 323 ? 26.988 70.370 35.857 1.00 10.45 322 GLY A CA 1
ATOM 2587 C C . GLY A 1 323 ? 26.576 71.845 35.934 1.00 11.26 322 GLY A C 1
ATOM 2588 O O . GLY A 1 323 ? 26.606 72.539 34.933 1.00 12.26 322 GLY A O 1
ATOM 2589 N N . GLU A 1 324 ? 26.209 72.338 37.115 1.00 9.51 323 GLU A N 1
ATOM 2590 C CA . GLU A 1 324 ? 25.699 73.702 37.272 1.00 9.41 323 GLU A CA 1
ATOM 2591 C C . GLU A 1 324 ? 26.683 74.814 37.645 1.00 11.54 323 GLU A C 1
ATOM 2592 O O . GLU A 1 324 ? 26.672 75.899 37.039 1.00 13.19 323 GLU A O 1
ATOM 2598 N N . ILE A 1 325 ? 27.519 74.574 38.643 1.00 9.25 324 ILE A N 1
ATOM 2599 C CA . ILE A 1 325 ? 28.379 75.652 39.186 1.00 9.01 324 ILE A CA 1
ATOM 2600 C C . ILE A 1 325 ? 29.552 76.118 38.290 1.00 9.70 324 ILE A C 1
ATOM 2601 O O . ILE A 1 325 ? 29.821 77.313 38.251 1.00 10.98 324 ILE A O 1
ATOM 2606 N N . PRO A 1 326 ? 30.258 75.208 37.599 1.00 8.94 325 PRO A N 1
ATOM 2607 C CA . PRO A 1 326 ? 31.349 75.647 36.690 1.00 10.34 325 PRO A CA 1
ATOM 2608 C C . PRO A 1 326 ? 30.920 76.662 35.654 1.00 11.85 325 PRO A C 1
ATOM 2609 O O . PRO A 1 326 ? 31.723 77.531 35.283 1.00 13.56 325 PRO A O 1
ATOM 2613 N N . THR A 1 327 ? 29.660 76.587 35.223 1.00 12.54 326 THR A N 1
ATOM 2614 C CA . THR A 1 327 ? 29.136 77.528 34.229 1.00 14.46 326 THR A CA 1
ATOM 2615 C C . THR A 1 327 ? 29.074 78.944 34.846 1.00 15.59 326 THR A C 1
ATOM 2616 O O . THR A 1 327 ? 29.092 79.925 34.142 1.00 17.36 326 THR A O 1
ATOM 2620 N N . LEU A 1 328 ? 29.007 79.039 36.173 1.00 16.01 327 LEU A N 1
ATOM 2621 C CA . LEU A 1 328 ? 29.093 80.336 36.879 1.00 16.42 327 LEU A CA 1
ATOM 2622 C C . LEU A 1 328 ? 30.528 80.762 37.226 1.00 17.43 327 LEU A C 1
ATOM 2623 O O . LEU A 1 328 ? 30.736 81.838 37.803 1.00 17.92 327 LEU A O 1
ATOM 2628 N N . ARG A 1 329 ? 31.498 79.900 36.920 1.00 16.40 328 ARG A N 1
ATOM 2629 C CA . ARG A 1 329 ? 32.913 80.151 37.111 1.00 16.95 328 ARG A CA 1
ATOM 2630 C C . ARG A 1 329 ? 33.645 80.138 35.750 1.00 20.05 328 ARG A C 1
ATOM 2631 O O . ARG A 1 329 ? 34.841 79.776 35.685 1.00 20.92 328 ARG A O 1
ATOM 2639 N N . GLY A 1 330 ? 32.956 80.531 34.672 1.00 20.44 329 GLY A N 1
ATOM 2640 C CA . GLY A 1 330 ? 33.569 80.610 33.325 1.00 21.52 329 GLY A CA 1
ATOM 2641 C C . GLY A 1 330 ? 34.062 79.318 32.669 1.00 23.88 329 GLY A C 1
ATOM 2642 O O . GLY A 1 330 ? 35.011 79.339 31.858 1.00 24.30 329 GLY A O 1
ATOM 2643 N N . VAL A 1 331 ? 33.418 78.194 32.995 1.00 23.83 330 VAL A N 1
ATOM 2644 C CA . VAL A 1 331 ? 33.797 76.879 32.456 1.00 22.28 330 VAL A CA 1
ATOM 2645 C C . VAL A 1 331 ? 32.595 76.093 31.931 1.00 20.56 330 VAL A C 1
ATOM 2646 O O . VAL A 1 331 ? 31.522 76.118 32.534 1.00 20.57 330 VAL A O 1
ATOM 2650 N N . ASP A 1 332 ? 32.795 75.448 30.780 1.00 18.97 331 ASP A N 1
ATOM 2651 C CA . ASP A 1 332 ? 31.843 74.501 30.209 1.00 19.15 331 ASP A CA 1
ATOM 2652 C C . ASP A 1 332 ? 32.352 73.184 30.768 1.00 18.51 331 ASP A C 1
ATOM 2653 O O . ASP A 1 332 ? 33.350 72.658 30.257 1.00 19.43 331 ASP A O 1
ATOM 2658 N N . PRO A 1 333 ? 31.640 72.611 31.768 1.00 17.52 332 PRO A N 1
ATOM 2659 C CA . PRO A 1 333 ? 32.173 71.425 32.436 1.00 18.91 332 PRO A CA 1
ATOM 2660 C C . PRO A 1 333 ? 32.312 70.153 31.588 1.00 21.79 332 PRO A C 1
ATOM 2661 O O . PRO A 1 333 ? 32.968 69.209 32.026 1.00 23.79 332 PRO A O 1
ATOM 2665 N N . SER A 1 334 ? 31.709 70.114 30.411 1.00 24.51 333 SER A N 1
ATOM 2666 C CA . SER A 1 334 ? 31.859 68.948 29.521 1.00 26.88 333 SER A CA 1
ATOM 2667 C C . SER A 1 334 ? 33.061 68.991 28.554 1.00 27.92 333 SER A C 1
ATOM 2668 O O . SER A 1 334 ? 33.343 67.981 27.872 1.00 25.23 333 SER A O 1
ATOM 2671 N N . VAL A 1 335 ? 33.775 70.122 28.528 1.00 29.38 334 VAL A N 1
ATOM 2672 C CA . VAL A 1 335 ? 34.924 70.338 27.640 1.00 30.05 334 VAL A CA 1
ATOM 2673 C C . VAL A 1 335 ? 36.204 70.507 28.457 1.00 31.02 334 VAL A C 1
ATOM 2674 O O . VAL A 1 335 ? 36.238 71.377 29.318 1.00 29.22 334 VAL A O 1
ATOM 2678 N N . PRO A 1 336 ? 37.263 69.698 28.188 1.00 31.99 335 PRO A N 1
ATOM 2679 C CA . PRO A 1 336 ? 38.482 69.835 29.026 1.00 32.61 335 PRO A CA 1
ATOM 2680 C C . PRO A 1 336 ? 39.284 71.110 28.806 1.00 31.56 335 PRO A C 1
ATOM 2681 O O . PRO A 1 336 ? 39.134 71.780 27.777 1.00 29.80 335 PRO A O 1
ATOM 2685 N N . LYS A 1 337 ? 40.103 71.440 29.806 1.00 31.87 336 LYS A N 1
ATOM 2686 C CA . LYS A 1 337 ? 41.037 72.583 29.790 1.00 32.17 336 LYS A CA 1
ATOM 2687 C C . LYS A 1 337 ? 41.851 72.662 28.508 1.00 33.88 336 LYS A C 1
ATOM 2688 O O . LYS A 1 337 ? 42.063 73.750 27.953 1.00 33.51 336 LYS A O 1
ATOM 2694 N N . ASP A 1 338 ? 42.325 71.500 28.076 1.00 34.77 337 ASP A N 1
ATOM 2695 C CA . ASP A 1 338 ? 43.150 71.377 26.897 1.00 35.84 337 ASP A CA 1
ATOM 2696 C C . ASP A 1 338 ? 42.691 70.110 26.177 1.00 36.23 337 ASP A C 1
ATOM 2697 O O . ASP A 1 338 ? 42.890 68.995 26.665 1.00 35.22 337 ASP A O 1
ATOM 2702 N N . THR A 1 339 ? 42.060 70.311 25.025 1.00 36.01 338 THR A N 1
ATOM 2703 C CA . THR A 1 339 ? 41.576 69.216 24.196 1.00 37.34 338 THR A CA 1
ATOM 2704 C C . THR A 1 339 ? 42.744 68.412 23.569 1.00 37.43 338 THR A C 1
ATOM 2705 O O . THR A 1 339 ? 42.583 67.221 23.240 1.00 38.31 338 THR A O 1
ATOM 2709 N N . ARG A 1 340 ? 43.909 69.062 23.439 1.00 36.90 339 ARG A N 1
ATOM 2710 C CA . ARG A 1 340 ? 45.120 68.457 22.876 1.00 37.10 339 ARG A CA 1
ATOM 2711 C C . ARG A 1 340 ? 46.101 67.890 23.912 1.00 36.78 339 ARG A C 1
ATOM 2712 O O . ARG A 1 340 ? 47.198 67.460 23.540 1.00 35.14 339 ARG A O 1
ATOM 2714 N N . PHE A 1 341 ? 45.718 67.857 25.191 1.00 37.17 340 PHE A N 1
ATOM 2715 C CA . PHE A 1 341 ? 46.635 67.386 26.246 1.00 36.86 340 PHE A CA 1
ATOM 2716 C C . PHE A 1 341 ? 47.143 65.972 26.018 1.00 38.33 340 PHE A C 1
ATOM 2717 O O . PHE A 1 341 ? 48.346 65.720 26.116 1.00 37.82 340 PHE A O 1
ATOM 2725 N N . HIS A 1 342 ? 46.212 65.061 25.740 1.00 40.54 341 HIS A N 1
ATOM 2726 C CA . HIS A 1 342 ? 46.545 63.653 25.501 1.00 42.88 341 HIS A CA 1
ATOM 2727 C C . HIS A 1 342 ? 47.420 63.516 24.243 1.00 44.40 341 HIS A C 1
ATOM 2728 O O . HIS A 1 342 ? 48.439 62.815 24.261 1.00 44.37 341 HIS A O 1
ATOM 2740 N 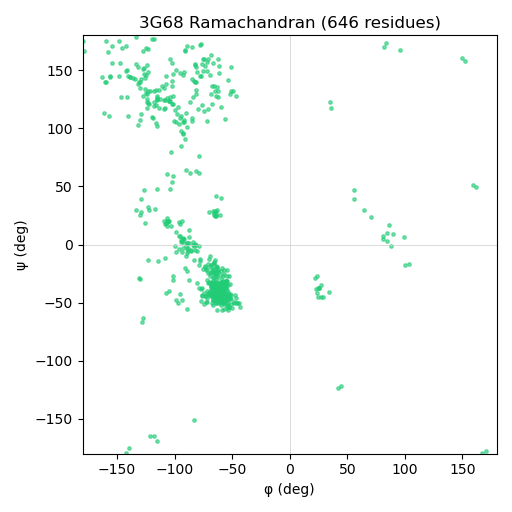N . LYS A 1 344 ? 49.393 65.737 23.110 1.00 48.84 343 LYS A N 1
ATOM 2741 C CA . LYS A 1 344 ? 50.701 66.300 23.487 1.00 48.92 343 LYS A CA 1
ATOM 2742 C C . LYS A 1 344 ? 51.592 65.317 24.272 1.00 48.76 343 LYS A C 1
ATOM 2743 O O . LYS A 1 344 ? 52.818 65.333 24.106 1.00 48.55 343 LYS A O 1
ATOM 2749 N N . LEU A 1 345 ? 50.984 64.480 25.115 1.00 48.31 344 LEU A N 1
ATOM 2750 C CA . LEU A 1 345 ? 51.735 63.487 25.899 1.00 47.98 344 LEU A CA 1
ATOM 2751 C C . LEU A 1 345 ? 52.123 62.280 25.045 1.00 48.81 344 LEU A C 1
ATOM 2752 O O . LEU A 1 345 ? 53.253 61.785 25.147 1.00 48.68 344 LEU A O 1
ATOM 2757 N N . 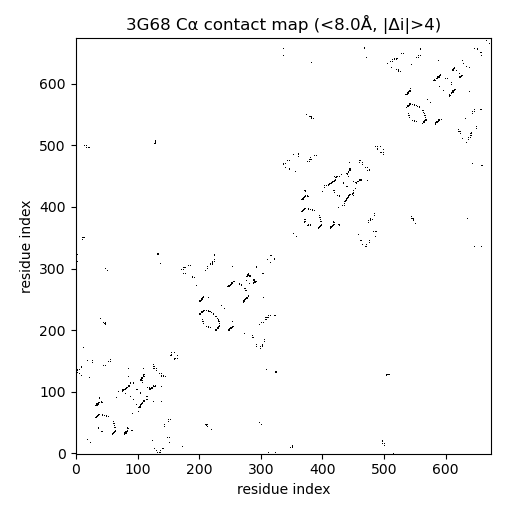GLY B 1 1 ? -1.703 76.315 32.693 1.00 34.80 0 GLY B N 1
ATOM 2758 C CA . GLY B 1 1 ? -1.856 76.656 31.237 1.00 33.86 0 GLY B CA 1
ATOM 2759 C C . GLY B 1 1 ? -0.625 76.232 30.452 1.00 32.01 0 GLY B C 1
ATOM 2760 O O . GLY B 1 1 ? 0.283 77.043 30.234 1.00 31.00 0 GLY B O 1
ATOM 2769 N N . THR B 1 3 ? 1.795 75.263 27.471 1.00 17.56 2 THR B N 1
ATOM 2770 C CA . THR B 1 3 ? 2.056 75.708 26.113 1.00 15.37 2 THR B CA 1
ATOM 2771 C C . THR B 1 3 ? 2.653 74.565 25.281 1.00 13.29 2 THR B C 1
ATOM 2772 O O . THR B 1 3 ? 3.032 73.495 25.802 1.00 12.89 2 THR B O 1
ATOM 2776 N N . ILE B 1 4 ? 2.755 74.803 23.974 1.00 11.83 3 ILE B N 1
ATOM 2777 C CA . ILE B 1 4 ? 3.405 73.885 23.071 1.00 9.02 3 ILE B CA 1
ATOM 2778 C C . ILE B 1 4 ? 4.821 73.580 23.603 1.00 7.68 3 ILE B C 1
ATOM 2779 O O . ILE B 1 4 ? 5.227 72.424 23.649 1.00 6.78 3 ILE B O 1
ATOM 2784 N N . GLN B 1 5 ? 5.538 74.615 24.052 1.00 9.70 4 GLN B N 1
ATOM 2785 C CA . GLN B 1 5 ? 6.917 74.432 24.542 1.00 9.74 4 GLN B CA 1
ATOM 2786 C C . GLN B 1 5 ? 6.959 73.508 25.772 1.00 11.72 4 GLN B C 1
ATOM 2787 O O . GLN B 1 5 ? 7.870 72.676 25.877 1.00 12.57 4 GLN B O 1
ATOM 2793 N N . ASP B 1 6 ? 5.984 73.666 26.678 1.00 10.31 5 ASP B N 1
ATOM 2794 C CA . ASP B 1 6 ? 5.871 72.812 27.863 1.00 13.13 5 ASP B CA 1
ATOM 2795 C C . ASP B 1 6 ? 5.725 71.351 27.449 1.00 13.14 5 ASP B C 1
ATOM 2796 O O . ASP B 1 6 ? 6.437 70.493 27.980 1.00 11.31 5 ASP B O 1
ATOM 2801 N N . TYR B 1 7 ? 4.815 71.092 26.507 1.00 12.08 6 TYR B N 1
ATOM 2802 C CA . TYR B 1 7 ? 4.581 69.750 26.021 1.00 11.26 6 TYR B CA 1
ATOM 2803 C C . TYR B 1 7 ? 5.775 69.202 25.273 1.00 10.96 6 TYR B C 1
ATOM 2804 O O . TYR B 1 7 ? 6.054 68.011 25.429 1.00 14.02 6 TYR B O 1
ATOM 2821 N N . LEU B 1 9 ? 9.032 70.055 25.798 1.00 12.46 8 LEU B N 1
ATOM 2822 C CA . LEU B 1 9 ? 10.016 69.790 26.853 1.00 13.05 8 LEU B CA 1
ATOM 2823 C C . LEU B 1 9 ? 9.704 68.542 27.718 1.00 14.35 8 LEU B C 1
ATOM 2824 O O . LEU B 1 9 ? 10.650 67.889 28.196 1.00 12.86 8 LEU B O 1
ATOM 2829 N N . GLU B 1 10 ? 8.413 68.197 27.870 1.00 12.58 9 GLU B N 1
ATOM 2830 C CA . GLU B 1 10 ? 7.970 66.978 28.591 1.00 12.97 9 GLU B CA 1
ATOM 2831 C C . GLU B 1 10 ? 8.244 65.680 27.807 1.00 12.22 9 GLU B C 1
ATOM 2832 O O . GLU B 1 10 ? 8.267 64.573 28.374 1.00 13.02 9 GLU B O 1
ATOM 2838 N N . THR B 1 11 ? 8.391 65.810 26.488 1.00 11.35 10 THR B N 1
ATOM 2839 C CA . THR B 1 11 ? 8.468 64.676 25.582 1.00 9.36 10 THR B CA 1
ATOM 2840 C C . THR B 1 11 ? 9.563 63.622 25.917 1.00 9.56 10 THR B C 1
ATOM 2841 O O . THR B 1 11 ? 9.224 62.448 26.045 1.00 9.78 10 THR B O 1
ATOM 2845 N N . PRO B 1 12 ? 10.846 64.015 26.106 1.00 10.07 11 PRO B N 1
ATOM 2846 C CA . PRO B 1 12 ? 11.804 62.968 26.500 1.00 9.65 11 PRO B CA 1
ATOM 2847 C C . PRO B 1 12 ? 11.424 62.127 27.758 1.00 9.29 11 PRO B C 1
ATOM 2848 O O . PRO B 1 12 ? 11.550 60.897 27.713 1.00 8.74 11 PRO B O 1
ATOM 2852 N N . VAL B 1 13 ? 10.882 62.748 28.803 1.00 9.78 12 VAL B N 1
ATOM 2853 C CA . VAL B 1 13 ? 10.509 62.006 30.047 1.00 11.59 12 VAL B CA 1
ATOM 2854 C C . VAL B 1 13 ? 9.414 60.962 29.730 1.00 10.30 12 VAL B C 1
ATOM 2855 O O . VAL B 1 13 ? 9.501 59.797 30.101 1.00 11.82 12 VAL B O 1
ATOM 2859 N N . ARG B 1 14 ? 8.416 61.375 28.972 1.00 10.39 13 ARG B N 1
ATOM 2860 C CA A ARG B 1 14 ? 7.315 60.481 28.578 0.50 10.74 13 ARG B CA 1
ATOM 2861 C CA B ARG B 1 14 ? 7.314 60.494 28.602 0.50 11.13 13 ARG B CA 1
ATOM 2862 C C . ARG B 1 14 ? 7.802 59.358 27.689 1.00 11.49 13 ARG B C 1
ATOM 2863 O O . ARG B 1 14 ? 7.383 58.207 27.855 1.00 12.31 13 ARG B O 1
ATOM 2891 N N . ARG B 1 16 ? 10.788 57.929 27.533 1.00 9.25 15 ARG B N 1
ATOM 2892 C CA . ARG B 1 16 ? 11.536 56.977 28.370 1.00 9.04 15 ARG B CA 1
ATOM 2893 C C . ARG B 1 16 ? 10.602 56.087 29.197 1.00 10.95 15 ARG B C 1
ATOM 2894 O O . ARG B 1 16 ? 10.894 54.897 29.370 1.00 12.17 15 ARG B O 1
ATOM 2902 N N . GLU B 1 17 ? 9.490 56.647 29.685 1.00 10.44 16 GLU B N 1
ATOM 2903 C CA . GLU B 1 17 ? 8.477 55.881 30.416 1.00 12.33 16 GLU B CA 1
ATOM 2904 C C . GLU B 1 17 ? 7.793 54.828 29.547 1.00 13.25 16 GLU B C 1
ATOM 2905 O O . GLU B 1 17 ? 7.539 53.675 29.980 1.00 11.48 16 GLU B O 1
ATOM 2911 N N . ILE B 1 18 ? 7.505 55.231 28.320 1.00 12.46 17 ILE B N 1
ATOM 2912 C CA . ILE B 1 18 ? 6.903 54.365 27.337 1.00 11.78 17 ILE B CA 1
ATOM 2913 C C . ILE B 1 18 ? 7.819 53.196 26.996 1.00 11.51 17 ILE B C 1
ATOM 2914 O O . ILE B 1 18 ? 7.375 52.068 26.928 1.00 12.65 17 ILE B O 1
ATOM 2919 N N . ILE B 1 19 ? 9.092 53.477 26.785 1.00 13.65 18 ILE B N 1
ATOM 2920 C CA . ILE B 1 19 ? 10.107 52.446 26.535 1.00 13.25 18 ILE B CA 1
ATOM 2921 C C . ILE B 1 19 ? 10.150 51.434 27.710 1.00 15.08 18 ILE B C 1
ATOM 2922 O O . ILE B 1 19 ? 10.075 50.233 27.478 1.00 15.19 18 ILE B O 1
ATOM 2927 N N . SER B 1 20 ? 10.213 51.925 28.951 1.00 14.76 19 SER B N 1
ATOM 2928 C CA . SER B 1 20 ? 10.216 51.032 30.119 1.00 16.47 19 SER B CA 1
ATOM 2929 C C . SER B 1 20 ? 8.937 50.213 30.298 1.00 17.19 19 SER B C 1
ATOM 2930 O O . SER B 1 20 ? 8.990 49.157 30.913 1.00 19.29 19 SER B O 1
ATOM 2933 N N . ASN B 1 21 ? 7.803 50.685 29.787 1.00 17.73 20 ASN B N 1
ATOM 2934 C CA . ASN B 1 21 ? 6.517 49.985 29.899 1.00 17.01 20 ASN B CA 1
ATOM 2935 C C . ASN B 1 21 ? 6.200 49.109 28.706 1.00 16.38 20 ASN B C 1
ATOM 2936 O O . ASN B 1 21 ? 5.125 48.484 28.676 1.00 18.41 20 ASN B O 1
ATOM 2941 N N . ALA B 1 22 ? 7.110 49.023 27.737 1.00 15.17 21 ALA B N 1
ATOM 2942 C CA . ALA B 1 22 ? 6.843 48.308 26.474 1.00 14.67 21 ALA B CA 1
ATOM 2943 C C . ALA B 1 22 ? 6.630 46.816 26.632 1.00 15.77 21 ALA B C 1
ATOM 2944 O O . ALA B 1 22 ? 5.769 46.243 25.956 1.00 15.42 21 ALA B O 1
ATOM 2946 N N . ASP B 1 23 ? 7.424 46.166 27.478 1.00 15.57 22 ASP B N 1
ATOM 2947 C CA . ASP B 1 23 ? 7.238 44.723 27.706 1.00 16.05 22 ASP B CA 1
ATOM 2948 C C . ASP B 1 23 ? 5.830 44.417 28.225 1.00 16.56 22 ASP B C 1
ATOM 2949 O O . ASP B 1 23 ? 5.249 43.403 27.857 1.00 17.28 22 ASP B O 1
ATOM 2954 N N . SER B 1 24 ? 5.287 45.284 29.073 1.00 16.31 23 SER B N 1
ATOM 2955 C CA . SER B 1 24 ? 3.931 45.105 29.602 1.00 16.58 23 SER B CA 1
ATOM 2956 C C . SER B 1 24 ? 2.882 45.431 28.552 1.00 16.61 23 SER B C 1
ATOM 2957 O O . SER B 1 24 ? 2.002 44.616 28.272 1.00 15.59 23 SER B O 1
ATOM 2960 N N . LEU B 1 25 ? 3.003 46.602 27.931 1.00 16.39 24 LEU B N 1
ATOM 2961 C CA . LEU B 1 25 ? 2.012 47.078 26.985 1.00 16.69 24 LEU B CA 1
ATOM 2962 C C . LEU B 1 25 ? 1.809 46.174 25.752 1.00 16.78 24 LEU B C 1
ATOM 2963 O O . LEU B 1 25 ? 0.677 45.923 25.365 1.00 17.17 24 LEU B O 1
ATOM 2968 N N . PHE B 1 26 ? 2.900 45.670 25.180 1.00 15.90 25 PHE B N 1
ATOM 2969 C CA . PHE B 1 26 ? 2.846 44.867 23.962 1.00 14.86 25 PHE B CA 1
ATOM 2970 C C . PHE B 1 26 ? 2.896 43.344 24.175 1.00 15.63 25 PHE B C 1
ATOM 2971 O O . PHE B 1 26 ? 3.029 42.580 23.209 1.00 14.00 25 PHE B O 1
ATOM 2979 N N . ASN B 1 27 ? 2.768 42.905 25.423 1.00 15.43 26 ASN B N 1
ATOM 2980 C CA . ASN B 1 27 ? 2.924 41.493 25.717 1.00 17.68 26 ASN B CA 1
ATOM 2981 C C . ASN B 1 27 ? 1.938 40.559 25.019 1.00 17.97 26 ASN B C 1
ATOM 2982 O O . ASN B 1 27 ? 2.314 39.447 24.669 1.00 17.53 26 ASN B O 1
ATOM 2987 N N . GLU B 1 28 ? 0.708 41.027 24.815 1.00 19.12 27 GLU B N 1
ATOM 2988 C CA A GLU B 1 28 ? -0.358 40.222 24.202 0.60 19.64 27 GLU B CA 1
ATOM 2989 C CA B GLU B 1 28 ? -0.347 40.227 24.194 0.40 19.70 27 GLU B CA 1
ATOM 2990 C C . GLU B 1 28 ? -0.333 40.354 22.684 1.00 19.29 27 GLU B C 1
ATOM 2991 O O . GLU B 1 28 ? -0.333 39.360 21.974 1.00 20.87 27 GLU B O 1
ATOM 3002 N N . VAL B 1 29 ? -0.318 41.585 22.181 1.00 19.19 28 VAL B N 1
ATOM 3003 C CA . VAL B 1 29 ? -0.335 41.791 20.727 1.00 18.76 28 VAL B CA 1
ATOM 3004 C C . VAL B 1 29 ? 0.862 41.134 20.012 1.00 17.95 28 VAL B C 1
ATOM 3005 O O . VAL B 1 29 ? 0.721 40.708 18.882 1.00 18.85 28 VAL B O 1
ATOM 3009 N N . LYS B 1 30 ? 2.022 41.052 20.657 1.00 17.17 29 LYS B N 1
ATOM 3010 C CA . LYS B 1 30 ? 3.221 40.467 20.020 1.00 17.40 29 LYS B CA 1
ATOM 3011 C C . LYS B 1 30 ? 3.041 38.972 19.742 1.00 20.99 29 LYS B C 1
ATOM 3012 O O . LYS B 1 30 ? 3.740 38.405 18.902 1.00 20.38 29 LYS B O 1
ATOM 3018 N N . ARG B 1 31 ? 2.154 38.349 20.529 1.00 22.74 30 ARG B N 1
ATOM 3019 C CA . ARG B 1 31 ? 1.861 36.936 20.459 1.00 24.88 30 ARG B CA 1
ATOM 3020 C C . ARG B 1 31 ? 0.837 36.539 19.362 1.00 26.15 30 ARG B C 1
ATOM 3021 O O . ARG B 1 31 ? 0.719 35.368 19.061 1.00 27.20 30 ARG B O 1
ATOM 3029 N N . THR B 1 32 ? 0.119 37.497 18.769 1.00 26.71 31 THR B N 1
ATOM 3030 C CA . THR B 1 32 ? -0.847 37.194 17.702 1.00 27.94 31 THR B CA 1
ATOM 3031 C C . THR B 1 32 ? -0.180 36.722 16.406 1.00 27.40 31 THR B C 1
ATOM 3032 O O . THR B 1 32 ? 1.034 36.878 16.218 1.00 26.26 31 THR B O 1
ATOM 3036 N N . ASN B 1 33 ? -0.985 36.107 15.535 1.00 26.32 32 ASN B N 1
ATOM 3037 C CA . ASN B 1 33 ? -0.512 35.673 14.234 1.00 25.92 32 ASN B CA 1
ATOM 3038 C C . ASN B 1 33 ? -0.821 36.742 13.190 1.00 26.30 32 ASN B C 1
ATOM 3039 O O . ASN B 1 33 ? -1.986 36.908 12.817 1.00 26.73 32 ASN B O 1
ATOM 3044 N N . LEU B 1 34 ? 0.224 37.407 12.683 1.00 26.15 33 LEU B N 1
ATOM 3045 C CA . LEU B 1 34 ? 0.081 38.521 11.730 1.00 26.52 33 LEU B CA 1
ATOM 3046 C C . LEU B 1 34 ? 0.788 38.312 10.387 1.00 25.29 33 LEU B C 1
ATOM 3047 O O . LEU B 1 34 ? 1.947 37.927 10.346 1.00 25.17 33 LEU B O 1
ATOM 3052 N N . LYS B 1 35 ? 0.061 38.572 9.306 1.00 25.32 34 LYS B N 1
ATOM 3053 C CA . LYS B 1 35 ? 0.571 38.531 7.928 1.00 25.31 34 LYS B CA 1
ATOM 3054 C C . LYS B 1 35 ? 0.551 39.941 7.270 1.00 24.65 34 LYS B C 1
ATOM 3055 O O . LYS B 1 35 ? 1.172 40.165 6.218 1.00 24.78 34 LYS B O 1
ATOM 3057 N N . LYS B 1 36 ? -0.163 40.890 7.877 1.00 23.13 35 LYS B N 1
ATOM 3058 C CA . LYS B 1 36 ? -0.206 42.262 7.376 1.00 21.45 35 LYS B CA 1
ATOM 3059 C C . LYS B 1 36 ? -0.561 43.221 8.502 1.00 19.96 35 LYS B C 1
ATOM 3060 O O . LYS B 1 36 ? -1.312 42.872 9.416 1.00 18.53 35 LYS B O 1
ATOM 3066 N N . ILE B 1 37 ? 0.024 44.423 8.451 1.00 19.92 36 ILE B N 1
ATOM 3067 C CA . ILE B 1 37 ? -0.324 45.504 9.346 1.00 17.02 36 ILE B CA 1
ATOM 3068 C C . ILE B 1 37 ? -0.734 46.719 8.497 1.00 16.99 36 ILE B C 1
ATOM 3069 O O . ILE B 1 37 ? -0.032 47.094 7.569 1.00 18.12 36 ILE B O 1
ATOM 3074 N N . ILE B 1 38 ? -1.891 47.288 8.813 1.00 16.96 37 ILE B N 1
ATOM 3075 C CA . ILE B 1 38 ? -2.369 48.515 8.233 1.00 18.34 37 ILE B CA 1
ATOM 3076 C C . ILE B 1 38 ? -2.415 49.527 9.386 1.00 17.52 37 ILE B C 1
ATOM 3077 O O . ILE B 1 38 ? -2.975 49.228 10.452 1.00 17.94 37 ILE B O 1
ATOM 3082 N N . ILE B 1 39 ? -1.767 50.678 9.204 1.00 17.54 38 ILE B N 1
ATOM 3083 C CA . ILE B 1 39 ? -1.808 51.760 10.179 1.00 17.27 38 ILE B CA 1
ATOM 3084 C C . ILE B 1 39 ? -2.697 52.836 9.584 1.00 17.87 38 ILE B C 1
ATOM 3085 O O . ILE B 1 39 ? -2.450 53.248 8.458 1.00 16.16 38 ILE B O 1
ATOM 3090 N N . THR B 1 40 ? -3.726 53.275 10.312 1.00 18.41 39 THR B N 1
ATOM 3091 C CA . THR B 1 40 ? -4.635 54.295 9.792 1.00 19.18 39 THR B CA 1
ATOM 3092 C C . THR B 1 40 ? -5.024 55.327 10.840 1.00 19.61 39 THR B C 1
ATOM 3093 O O . THR B 1 40 ? -5.173 55.004 12.022 1.00 20.06 39 THR B O 1
ATOM 3097 N N . GLY B 1 41 ? -5.162 56.572 10.380 1.00 18.03 40 GLY B N 1
ATOM 3098 C CA . GLY B 1 41 ? -5.593 57.715 11.194 1.00 17.57 40 GLY B CA 1
ATOM 3099 C C . GLY B 1 41 ? -5.661 58.984 10.349 1.00 17.96 40 GLY B C 1
ATOM 3100 O O . GLY B 1 41 ? -5.254 58.973 9.183 1.00 18.36 40 GLY B O 1
ATOM 3101 N N . SER B 1 42 ? -6.132 60.085 10.935 1.00 17.81 41 SER B N 1
ATOM 3102 C CA . SER B 1 42 ? -6.245 61.358 10.247 1.00 18.46 41 SER B CA 1
ATOM 3103 C C . SER B 1 42 ? -5.143 62.327 10.674 1.00 17.39 41 SER B C 1
ATOM 3104 O O . SER B 1 42 ? -4.564 62.180 11.738 1.00 16.44 41 SER B O 1
ATOM 3107 N N . GLY B 1 43 ? -4.889 63.335 9.852 1.00 16.00 42 GLY B N 1
ATOM 3108 C CA . GLY B 1 43 ? -3.899 64.381 10.159 1.00 17.18 42 GLY B CA 1
ATOM 3109 C C . GLY B 1 43 ? -2.593 63.896 10.773 1.00 15.56 42 GLY B C 1
ATOM 3110 O O . GLY B 1 43 ? -1.941 63.034 10.206 1.00 15.79 42 GLY B O 1
ATOM 3111 N N . THR B 1 44 ? -2.244 64.427 11.947 1.00 15.56 43 THR B N 1
ATOM 3112 C CA . THR B 1 44 ? -1.021 64.053 12.674 1.00 16.98 43 THR B CA 1
ATOM 3113 C C . THR B 1 44 ? -0.891 62.552 12.945 1.00 17.12 43 THR B C 1
ATOM 3114 O O . THR B 1 44 ? 0.228 62.008 12.932 1.00 18.15 43 THR B O 1
ATOM 3118 N N . SER B 1 45 ? -2.023 61.877 13.175 1.00 17.83 44 SER B N 1
ATOM 3119 C CA . SER B 1 45 ? -2.025 60.422 13.369 1.00 16.85 44 SER B CA 1
ATOM 3120 C C . SER B 1 45 ? -1.625 59.751 12.054 1.00 16.46 44 SER B C 1
ATOM 3121 O O . SER B 1 45 ? -0.749 58.871 12.043 1.00 16.41 44 SER B O 1
ATOM 3124 N N . TYR B 1 46 ? -2.192 60.217 10.936 1.00 15.24 45 TYR B N 1
ATOM 3125 C CA . TYR B 1 46 ? -1.772 59.734 9.617 1.00 13.88 45 TYR B CA 1
ATOM 3126 C C . TYR B 1 46 ? -0.277 59.911 9.449 1.00 13.97 45 TYR B C 1
ATOM 3127 O O . TYR B 1 46 ? 0.407 58.977 9.035 1.00 15.49 45 TYR B O 1
ATOM 3136 N N . HIS B 1 47 ? 0.245 61.085 9.804 1.00 13.17 46 HIS B N 1
ATOM 3137 C CA . HIS B 1 47 ? 1.677 61.369 9.621 1.00 12.76 46 HIS B CA 1
ATOM 3138 C C . HIS B 1 47 ? 2.577 60.447 10.424 1.00 12.84 46 HIS B C 1
ATOM 3139 O O . HIS B 1 47 ? 3.676 60.143 9.989 1.00 13.10 46 HIS B O 1
ATOM 3146 N N . SER B 1 48 ? 2.130 60.050 11.612 1.00 13.34 47 SER B N 1
ATOM 3147 C CA . SER B 1 48 ? 2.915 59.119 12.432 1.00 13.49 47 SER B CA 1
ATOM 3148 C C . SER B 1 48 ? 3.097 57.814 11.648 1.00 14.15 47 SER B C 1
ATOM 3149 O O . SER B 1 48 ? 4.199 57.282 11.598 1.00 15.38 47 SER B O 1
ATOM 3152 N N . GLY B 1 49 ? 2.026 57.341 10.995 1.00 13.35 48 GLY B N 1
ATOM 3153 C CA . GLY B 1 49 ? 2.090 56.164 10.126 1.00 14.09 48 GLY B CA 1
ATOM 3154 C C . GLY B 1 49 ? 2.976 56.358 8.898 1.00 13.55 48 GLY B C 1
ATOM 3155 O O . GLY B 1 49 ? 3.799 55.496 8.559 1.00 14.41 48 GLY B O 1
ATOM 3156 N N . VAL B 1 50 ? 2.850 57.500 8.243 1.00 11.58 49 VAL B N 1
ATOM 3157 C CA . VAL B 1 50 ? 3.694 57.796 7.095 1.00 10.88 49 VAL B CA 1
ATOM 3158 C C . VAL B 1 50 ? 5.171 57.741 7.498 1.00 12.84 49 VAL B C 1
ATOM 3159 O O . VAL B 1 50 ? 6.007 57.174 6.802 1.00 12.02 49 VAL B O 1
ATOM 3163 N N . GLN B 1 51 ? 5.487 58.338 8.642 1.00 12.72 50 GLN B N 1
ATOM 3164 C CA . GLN B 1 51 ? 6.863 58.428 9.073 1.00 12.43 50 GLN B CA 1
ATOM 3165 C C . GLN B 1 51 ? 7.485 57.106 9.470 1.00 11.84 50 GLN B C 1
ATOM 3166 O O . GLN B 1 51 ? 8.623 56.849 9.080 1.00 11.74 50 GLN B O 1
ATOM 3172 N N . VAL B 1 52 ? 6.752 56.288 10.223 1.00 13.34 51 VAL B N 1
ATOM 3173 C CA . VAL B 1 52 ? 7.289 55.034 10.780 1.00 13.71 51 VAL B CA 1
ATOM 3174 C C . VAL B 1 52 ? 7.113 53.808 9.865 1.00 15.44 51 VAL B C 1
ATOM 3175 O O . VAL B 1 52 ? 7.874 52.852 9.969 1.00 14.27 51 VAL B O 1
ATOM 3179 N N . GLN B 1 53 ? 6.154 53.856 8.944 1.00 16.28 52 GLN B N 1
ATOM 3180 C CA . GLN B 1 53 ? 5.962 52.733 8.025 1.00 17.05 52 GLN B CA 1
ATOM 3181 C C . GLN B 1 53 ? 7.255 52.212 7.383 1.00 16.49 52 GLN B C 1
ATOM 3182 O O . GLN B 1 53 ? 7.442 50.988 7.334 1.00 17.51 52 GLN B O 1
ATOM 3188 N N . PRO B 1 54 ? 8.131 53.100 6.870 1.00 17.07 53 PRO B N 1
ATOM 3189 C CA . PRO B 1 54 ? 9.361 52.544 6.298 1.00 17.25 53 PRO B CA 1
ATOM 3190 C C . PRO B 1 54 ? 10.171 51.723 7.303 1.00 17.23 53 PRO B C 1
ATOM 3191 O O . PRO B 1 54 ? 10.604 50.614 6.992 1.00 16.14 53 PRO B O 1
ATOM 3195 N N . TYR B 1 55 ? 10.348 52.254 8.505 1.00 16.07 54 TYR B N 1
ATOM 3196 C CA . TYR B 1 55 ? 11.085 51.534 9.553 1.00 15.69 54 TYR B CA 1
ATOM 3197 C C . TYR B 1 55 ? 10.508 50.171 9.767 1.00 15.40 54 TYR B C 1
ATOM 3198 O O . TYR B 1 55 ? 11.242 49.176 9.815 1.00 16.54 54 TYR B O 1
ATOM 3207 N N . LEU B 1 56 ? 9.184 50.125 9.864 1.00 14.57 55 LEU B N 1
ATOM 3208 C CA . LEU B 1 56 ? 8.487 48.902 10.128 1.00 15.19 55 LEU B CA 1
ATOM 3209 C C . LEU B 1 56 ? 8.597 47.910 8.986 1.00 18.62 55 LEU B C 1
ATOM 3210 O O . LEU B 1 56 ? 8.779 46.708 9.225 1.00 17.08 55 LEU B O 1
ATOM 3215 N N . GLN B 1 57 ? 8.487 48.423 7.760 1.00 19.36 56 GLN B N 1
ATOM 3216 C CA . GLN B 1 57 ? 8.623 47.586 6.568 1.00 20.69 56 GLN B CA 1
ATOM 3217 C C . GLN B 1 57 ? 10.025 46.951 6.528 1.00 20.35 56 GLN B C 1
ATOM 3218 O O . GLN B 1 57 ? 10.175 45.800 6.142 1.00 20.31 56 GLN B O 1
ATOM 3224 N N . ASN B 1 58 ? 11.039 47.724 6.909 1.00 20.08 57 ASN B N 1
ATOM 3225 C CA . ASN B 1 58 ? 12.402 47.234 7.002 1.00 21.01 57 ASN B CA 1
ATOM 3226 C C . ASN B 1 58 ? 12.566 46.193 8.128 1.00 21.10 57 ASN B C 1
ATOM 3227 O O . ASN B 1 58 ? 13.177 45.154 7.920 1.00 21.31 57 ASN B O 1
ATOM 3232 N N . LEU B 1 59 ? 11.965 46.439 9.288 1.00 21.29 58 LEU B N 1
ATOM 3233 C CA . LEU B 1 59 ? 12.108 45.549 10.456 1.00 21.88 58 LEU B CA 1
ATOM 3234 C C . LEU B 1 59 ? 11.369 44.217 10.339 1.00 21.73 58 LEU B C 1
ATOM 3235 O O . LEU B 1 59 ? 11.950 43.161 10.581 1.00 23.64 58 LEU B O 1
ATOM 3240 N N . LEU B 1 60 ? 10.095 44.271 9.963 1.00 21.35 59 LEU B N 1
ATOM 3241 C CA . LEU B 1 60 ? 9.241 43.092 9.926 1.00 20.53 59 LEU B CA 1
ATOM 3242 C C . LEU B 1 60 ? 9.252 42.314 8.594 1.00 21.90 59 LEU B C 1
ATOM 3243 O O . LEU B 1 60 ? 9.814 42.783 7.576 1.00 22.26 59 LEU B O 1
ATOM 3248 N N . ASP B 1 61 ? 8.611 41.136 8.651 1.00 21.06 60 ASP B N 1
ATOM 3249 C CA . ASP B 1 61 ? 8.442 40.192 7.531 1.00 21.81 60 ASP B CA 1
ATOM 3250 C C . ASP B 1 61 ? 7.041 40.121 6.966 1.00 23.55 60 ASP B C 1
ATOM 3251 O O . ASP B 1 61 ? 6.679 39.136 6.313 1.00 26.95 60 ASP B O 1
ATOM 3256 N N . ILE B 1 62 ? 6.232 41.124 7.238 1.00 22.29 61 ILE B N 1
ATOM 3257 C CA . ILE B 1 62 ? 4.871 41.158 6.786 1.00 22.52 61 ILE B CA 1
ATOM 3258 C C . ILE B 1 62 ? 4.718 42.546 6.189 1.00 23.29 61 ILE B C 1
ATOM 3259 O O . ILE B 1 62 ? 5.434 43.474 6.586 1.00 22.47 61 ILE B O 1
ATOM 3264 N N . ASP B 1 63 ? 3.817 42.700 5.242 1.00 23.82 62 ASP B N 1
ATOM 3265 C CA . ASP B 1 63 ? 3.566 44.021 4.690 1.00 24.44 62 ASP B CA 1
ATOM 3266 C C . ASP B 1 63 ? 3.034 44.938 5.761 1.00 22.24 62 ASP B C 1
ATOM 3267 O O . ASP B 1 63 ? 2.165 44.550 6.546 1.00 21.11 62 ASP B O 1
ATOM 3272 N N . VAL B 1 64 ? 3.582 46.151 5.785 1.00 21.66 63 VAL B N 1
ATOM 3273 C CA . VAL B 1 64 ? 3.150 47.206 6.669 1.00 20.58 63 VAL B CA 1
ATOM 3274 C C . VAL B 1 64 ? 2.804 48.337 5.726 1.00 20.16 63 VAL B C 1
ATOM 3275 O O . VAL B 1 64 ? 3.640 48.771 4.925 1.00 18.78 63 VAL B O 1
ATOM 3279 N N . VAL B 1 65 ? 1.565 48.791 5.799 1.00 20.33 64 VAL B N 1
ATOM 3280 C CA . VAL B 1 65 ? 1.131 49.870 4.929 1.00 21.43 64 VAL B CA 1
ATOM 3281 C C . VAL B 1 65 ? 0.394 50.874 5.778 1.00 21.23 64 VAL B C 1
ATOM 3282 O O . VAL B 1 65 ? -0.061 50.560 6.887 1.00 21.73 64 VAL B O 1
ATOM 3286 N N . LYS B 1 66 ? 0.374 52.117 5.316 1.00 18.55 65 LYS B N 1
ATOM 3287 C CA . LYS B 1 66 ? -0.379 53.142 6.015 1.00 18.87 65 LYS B CA 1
ATOM 3288 C C . LYS B 1 66 ? -1.417 53.675 5.053 1.00 20.55 65 LYS B C 1
ATOM 3289 O O . LYS B 1 66 ? -1.173 53.742 3.846 1.00 19.97 65 LYS B O 1
ATOM 3303 N N . TYR B 1 68 ? -4.938 56.621 4.738 1.00 20.80 67 TYR B N 1
ATOM 3304 C CA . TYR B 1 68 ? -5.926 57.555 5.251 1.00 20.74 67 TYR B CA 1
ATOM 3305 C C . TYR B 1 68 ? -7.217 56.740 5.480 1.00 21.35 67 TYR B C 1
ATOM 3306 O O . TYR B 1 68 ? -7.481 55.787 4.740 1.00 20.52 67 TYR B O 1
ATOM 3315 N N . PRO B 1 69 ? -8.023 57.097 6.489 1.00 23.47 68 PRO B N 1
ATOM 3316 C CA . PRO B 1 69 ? -9.264 56.343 6.711 1.00 25.34 68 PRO B CA 1
ATOM 3317 C C . PRO B 1 69 ? -10.210 56.321 5.479 1.00 26.93 68 PRO B C 1
ATOM 3318 O O . PRO B 1 69 ? -10.809 55.278 5.206 1.00 26.93 68 PRO B O 1
ATOM 3322 N N . PHE B 1 70 ? -10.299 57.427 4.729 1.00 28.21 69 PHE B N 1
ATOM 3323 C CA . PHE B 1 70 ? -11.162 57.454 3.514 1.00 29.12 69 PHE B CA 1
ATOM 3324 C C . PHE B 1 70 ? -10.773 56.421 2.446 1.00 31.31 69 PHE B C 1
ATOM 3325 O O . PHE B 1 70 ? -11.592 56.081 1.599 1.00 33.06 69 PHE B O 1
ATOM 3341 N N . ILE B 1 72 ? -9.822 53.333 3.202 1.00 33.53 71 ILE B N 1
ATOM 3342 C CA . ILE B 1 72 ? -10.208 52.018 3.700 1.00 32.71 71 ILE B CA 1
ATOM 3343 C C . ILE B 1 72 ? -11.635 51.709 3.221 1.00 33.07 71 ILE B C 1
ATOM 3344 O O . ILE B 1 72 ? -12.576 52.469 3.498 1.00 32.51 71 ILE B O 1
ATOM 3349 N N . THR B 1 73 ? -11.790 50.603 2.498 1.00 32.94 72 THR B N 1
ATOM 3350 C CA . THR B 1 73 ? -13.105 50.204 1.938 1.00 31.54 72 THR B CA 1
ATOM 3351 C C . THR B 1 73 ? -13.175 48.681 1.895 1.00 31.73 72 THR B C 1
ATOM 3352 O O . THR B 1 73 ? -12.183 47.995 2.174 1.00 32.07 72 THR B O 1
ATOM 3356 N N . GLU B 1 74 ? -14.339 48.157 1.502 1.00 32.65 73 GLU B N 1
ATOM 3357 C CA . GLU B 1 74 ? -14.531 46.721 1.403 1.00 32.18 73 GLU B CA 1
ATOM 3358 C C . GLU B 1 74 ? -13.524 46.058 0.451 1.00 32.24 73 GLU B C 1
ATOM 3359 O O . GLU B 1 74 ? -13.178 44.900 0.647 1.00 32.52 73 GLU B O 1
ATOM 3362 N N . ASP B 1 75 ? -13.022 46.799 -0.542 1.00 31.08 74 ASP B N 1
ATOM 3363 C CA . ASP B 1 75 ? -12.023 46.274 -1.487 1.00 31.62 74 ASP B CA 1
ATOM 3364 C C . ASP B 1 75 ? -10.627 46.066 -0.884 1.00 32.37 74 ASP B C 1
ATOM 3365 O O . ASP B 1 75 ? -9.777 45.406 -1.486 1.00 31.37 74 ASP B O 1
ATOM 3370 N N . THR B 1 76 ? -10.385 46.681 0.268 1.00 33.40 75 THR B N 1
ATOM 3371 C CA . THR B 1 76 ? -9.134 46.528 1.009 1.00 34.76 75 THR B CA 1
ATOM 3372 C C . THR B 1 76 ? -8.947 45.097 1.569 1.00 34.94 75 THR B C 1
ATOM 3373 O O . THR B 1 76 ? -7.810 44.676 1.823 1.00 33.85 75 THR B O 1
ATOM 3377 N N . PHE B 1 77 ? -10.044 44.341 1.712 1.00 36.65 76 PHE B N 1
ATOM 3378 C CA . PHE B 1 77 ? -10.034 42.997 2.321 1.00 36.85 76 PHE B CA 1
ATOM 3379 C C . PHE B 1 77 ? -10.672 41.822 1.491 1.00 37.36 76 PHE B C 1
ATOM 3380 O O . PHE B 1 77 ? -11.408 41.004 2.046 1.00 34.57 76 PHE B O 1
ATOM 3388 N N . LYS B 1 78 ? -10.338 41.699 0.200 1.00 37.80 77 LYS B N 1
ATOM 3389 C CA . LYS B 1 78 ? -10.940 40.679 -0.684 1.00 38.60 77 LYS B CA 1
ATOM 3390 C C . LYS B 1 78 ? -10.643 39.196 -0.374 1.00 40.76 77 LYS B C 1
ATOM 3391 O O . LYS B 1 78 ? -11.517 38.339 -0.617 1.00 41.59 77 LYS B O 1
ATOM 3393 N N . PHE B 1 79 ? -9.455 38.890 0.168 1.00 40.70 78 PHE B N 1
ATOM 3394 C CA . PHE B 1 79 ? -9.058 37.494 0.470 1.00 40.83 78 PHE B CA 1
ATOM 3395 C C . PHE B 1 79 ? -8.884 37.317 2.004 1.00 39.46 78 PHE B C 1
ATOM 3396 O O . PHE B 1 79 ? -9.319 38.177 2.773 1.00 37.29 78 PHE B O 1
ATOM 3404 N N . ASP B 1 80 ? -8.318 36.187 2.435 1.00 39.64 79 ASP B N 1
ATOM 3405 C CA . ASP B 1 80 ? -8.185 35.875 3.856 1.00 38.95 79 ASP B CA 1
ATOM 3406 C C . ASP B 1 80 ? -7.440 36.965 4.635 1.00 38.46 79 ASP B C 1
ATOM 3407 O O . ASP B 1 80 ? -6.228 37.095 4.472 1.00 39.80 79 ASP B O 1
ATOM 3412 N N . ASN B 1 81 ? -8.166 37.730 5.465 1.00 36.92 80 ASN B N 1
ATOM 3413 C CA . ASN B 1 81 ? -7.566 38.773 6.333 1.00 34.82 80 ASN B CA 1
ATOM 3414 C C . ASN B 1 81 ? -7.481 38.453 7.838 1.00 32.44 80 ASN B C 1
ATOM 3415 O O . ASN B 1 81 ? -7.230 39.347 8.668 1.00 30.10 80 ASN B O 1
ATOM 3420 N N . GLU B 1 82 ? -7.633 37.179 8.180 1.00 31.36 81 GLU B N 1
ATOM 3421 C CA . GLU B 1 82 ? -7.543 36.722 9.578 1.00 31.14 81 GLU B CA 1
ATOM 3422 C C . GLU B 1 82 ? -6.236 37.163 10.248 1.00 31.25 81 GLU B C 1
ATOM 3423 O O . GLU B 1 82 ? -6.206 37.461 11.451 1.00 33.12 81 GLU B O 1
ATOM 3425 N N . ASN B 1 83 ? -5.162 37.195 9.458 1.00 30.81 82 ASN B N 1
ATOM 3426 C CA . ASN B 1 83 ? -3.840 37.581 9.926 1.00 30.83 82 ASN B CA 1
ATOM 3427 C C . ASN B 1 83 ? -3.477 39.071 9.669 1.00 29.38 82 ASN B C 1
ATOM 3428 O O . ASN B 1 83 ? -2.300 39.416 9.695 1.00 28.71 82 ASN B O 1
ATOM 3433 N N . THR B 1 84 ? -4.475 39.932 9.442 1.00 27.22 83 THR B N 1
ATOM 3434 C CA . THR B 1 84 ? -4.258 41.356 9.221 1.00 26.98 83 THR B CA 1
ATOM 3435 C C . THR B 1 84 ? -4.655 42.148 10.453 1.00 27.05 83 THR B C 1
ATOM 3436 O O . THR B 1 84 ? -5.796 42.061 10.890 1.00 29.16 83 THR B O 1
ATOM 3440 N N . LEU B 1 85 ? -3.718 42.927 10.986 1.00 26.29 84 LEU B N 1
ATOM 3441 C CA . LEU B 1 85 ? -3.952 43.801 12.141 1.00 25.65 84 LEU B CA 1
ATOM 3442 C C . LEU B 1 85 ? -4.124 45.252 11.657 1.00 24.56 84 LEU B C 1
ATOM 3443 O O . LEU B 1 85 ? -3.224 45.813 11.003 1.00 23.18 84 LEU B O 1
ATOM 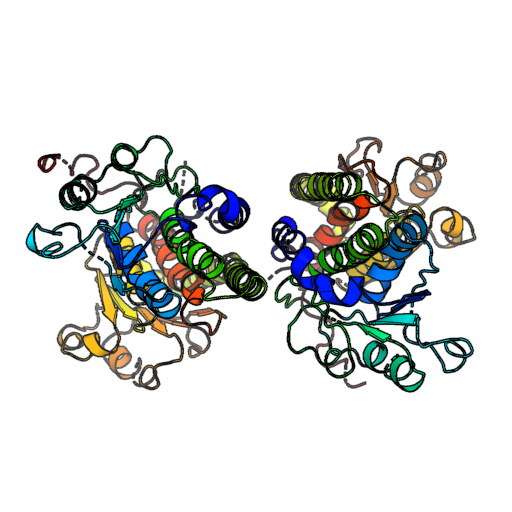3448 N N . VAL B 1 86 ? -5.278 45.849 11.952 1.00 24.59 85 VAL B N 1
ATOM 3449 C CA . VAL B 1 86 ? -5.493 47.271 11.643 1.00 25.26 85 VAL B CA 1
ATOM 3450 C C . VAL B 1 86 ? -5.201 48.051 12.925 1.00 24.93 85 VAL B C 1
ATOM 3451 O O . VAL B 1 86 ? -5.843 47.831 13.966 1.00 26.58 85 VAL B O 1
ATOM 3455 N N . VAL B 1 87 ? -4.204 48.925 12.856 1.00 24.28 86 VAL B N 1
ATOM 3456 C CA . VAL B 1 87 ? -3.848 49.769 13.978 1.00 23.03 86 VAL B CA 1
ATOM 3457 C C . VAL B 1 87 ? -4.459 51.151 13.728 1.00 23.39 86 VAL B C 1
ATOM 3458 O O . VAL B 1 87 ? -4.000 51.893 12.856 1.00 22.42 86 VAL B O 1
ATOM 3462 N N . GLY B 1 88 ? -5.518 51.457 14.479 1.00 23.06 87 GLY B N 1
ATOM 3463 C CA . GLY B 1 88 ? -6.160 52.763 14.446 1.00 22.70 87 GLY B CA 1
ATOM 3464 C C . GLY B 1 88 ? -5.408 53.708 15.383 1.00 21.80 87 GLY B C 1
ATOM 3465 O O . GLY B 1 88 ? -5.210 53.389 16.560 1.00 22.63 87 GLY B O 1
ATOM 3466 N N . VAL B 1 89 ? -4.998 54.863 14.865 1.00 19.40 88 VAL B N 1
ATOM 3467 C CA . VAL B 1 89 ? -4.258 55.890 15.613 1.00 18.30 88 VAL B CA 1
ATOM 3468 C C . VAL B 1 89 ? -5.103 57.174 15.717 1.00 18.87 88 VAL B C 1
ATOM 3469 O O . VAL B 1 89 ? -5.555 57.712 14.705 1.00 16.43 88 VAL B O 1
ATOM 3473 N N . SER B 1 90 ? -5.343 57.645 16.938 1.00 19.03 89 SER B N 1
ATOM 3474 C CA . SER B 1 90 ? -6.080 58.892 17.178 1.00 19.71 89 SER B CA 1
ATOM 3475 C C . SER B 1 90 ? -5.702 59.415 18.545 1.00 19.35 89 SER B C 1
ATOM 3476 O O . SER B 1 90 ? -6.084 58.796 19.526 1.00 20.23 89 SER B O 1
ATOM 3479 N N . GLN B 1 91 ? -4.966 60.536 18.638 1.00 17.56 90 GLN B N 1
ATOM 3480 C CA . GLN B 1 91 ? -4.546 61.005 19.971 1.00 18.17 90 GLN B CA 1
ATOM 3481 C C . GLN B 1 91 ? -5.705 61.294 20.918 1.00 19.23 90 GLN B C 1
ATOM 3482 O O . GLN B 1 91 ? -5.646 60.888 22.082 1.00 20.78 90 GLN B O 1
ATOM 3488 N N . GLY B 1 92 ? -6.735 61.990 20.443 1.00 19.36 91 GLY B N 1
ATOM 3489 C CA . GLY B 1 92 ? -7.921 62.234 21.255 1.00 21.01 91 GLY B CA 1
ATOM 3490 C C . GLY B 1 92 ? -8.756 60.969 21.389 1.00 23.09 91 GLY B C 1
ATOM 3491 O O . GLY B 1 92 ? -9.595 60.873 22.297 1.00 25.84 91 GLY B O 1
ATOM 3492 N N . GLY B 1 93 ? -8.549 60.009 20.481 1.00 24.71 92 GLY B N 1
ATOM 3493 C CA . GLY B 1 93 ? -9.196 58.694 20.534 1.00 26.69 92 GLY B CA 1
ATOM 3494 C C . GLY B 1 93 ? -10.616 58.622 20.012 1.00 29.13 92 GLY B C 1
ATOM 3495 O O . GLY B 1 93 ? -11.259 57.570 20.114 1.00 30.09 92 GLY B O 1
ATOM 3496 N N . SER B 1 94 ? -11.106 59.701 19.410 1.00 30.35 93 SER B N 1
ATOM 3497 C CA . SER B 1 94 ? -12.487 59.729 18.954 1.00 33.04 93 SER B CA 1
ATOM 3498 C C . SER B 1 94 ? -12.710 60.252 17.534 1.00 33.39 93 SER B C 1
ATOM 3499 O O . SER B 1 94 ? -13.768 60.795 17.259 1.00 35.65 93 SER B O 1
ATOM 3502 N N . SER B 1 95 ? -11.745 60.068 16.633 1.00 33.84 94 SER B N 1
ATOM 3503 C CA . SER B 1 95 ? -11.944 60.448 15.239 1.00 34.25 94 SER B CA 1
ATOM 3504 C C . SER B 1 95 ? -12.844 59.400 14.555 1.00 33.78 94 SER B C 1
ATOM 3505 O O . SER B 1 95 ? -12.502 58.207 14.478 1.00 32.35 94 SER B O 1
ATOM 3508 N N . TYR B 1 96 ? -13.984 59.876 14.052 1.00 33.33 95 TYR B N 1
ATOM 3509 C CA . TYR B 1 96 ? -14.997 59.032 13.391 1.00 34.22 95 TYR B CA 1
ATOM 3510 C C . TYR B 1 96 ? -14.452 58.368 12.141 1.00 33.49 95 TYR B C 1
ATOM 3511 O O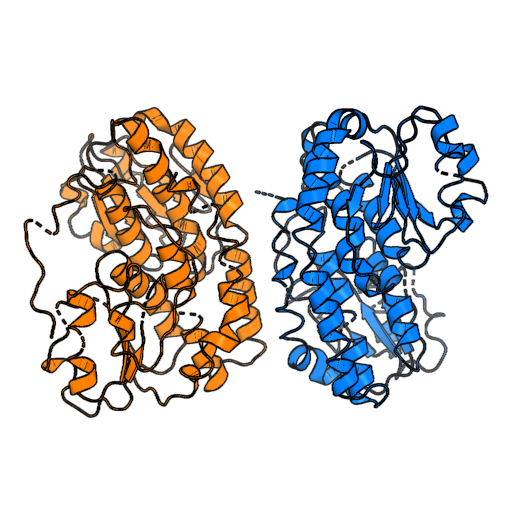 . TYR B 1 96 ? -14.707 57.188 11.898 1.00 34.06 95 TYR B O 1
ATOM 3520 N N . SER B 1 97 ? -13.682 59.133 11.377 1.00 33.77 96 SER B N 1
ATOM 3521 C CA . SER B 1 97 ? -12.989 58.643 10.195 1.00 32.71 96 SER B CA 1
ATOM 3522 C C . SER B 1 97 ? -12.218 57.357 10.563 1.00 31.01 96 SER B C 1
ATOM 3523 O O . SER B 1 97 ? -12.435 56.282 9.984 1.00 29.64 96 SER B O 1
ATOM 3526 N N . THR B 1 98 ? -11.379 57.471 11.592 1.00 29.50 97 THR B N 1
ATOM 3527 C CA . THR B 1 98 ? -10.562 56.366 12.085 1.00 28.40 97 THR B CA 1
ATOM 3528 C C . THR B 1 98 ? -11.424 55.254 12.694 1.00 27.37 97 THR B C 1
ATOM 3529 O O . THR B 1 98 ? -11.242 54.094 12.355 1.00 24.76 97 THR B O 1
ATOM 3533 N N . TYR B 1 99 ? -12.360 55.620 13.558 1.00 28.00 98 TYR B N 1
ATOM 3534 C CA . TYR B 1 99 ? -13.284 54.637 14.154 1.00 29.63 98 TYR B CA 1
ATOM 3535 C C . TYR B 1 99 ? -14.003 53.805 13.086 1.00 30.60 98 TYR B C 1
ATOM 3536 O O . TYR B 1 99 ? -14.081 52.570 13.202 1.00 32.22 98 TYR B O 1
ATOM 3538 N N . ASN B 1 100 ? -14.499 54.478 12.044 1.00 30.76 99 ASN B N 1
ATOM 3539 C CA . ASN B 1 100 ? -15.233 53.809 10.961 1.00 30.83 99 ASN B CA 1
ATOM 3540 C C . ASN B 1 100 ? -14.391 52.844 10.144 1.00 31.00 99 ASN B C 1
ATOM 3541 O O . ASN B 1 100 ? -14.893 51.793 9.737 1.00 31.24 99 ASN B O 1
ATOM 3546 N N . ALA B 1 101 ? -13.134 53.209 9.889 1.00 30.02 100 ALA B N 1
ATOM 3547 C CA . ALA B 1 101 ? -12.208 52.357 9.147 1.00 29.21 100 ALA B CA 1
ATOM 3548 C C . ALA B 1 101 ? -11.908 51.083 9.921 1.00 29.90 100 ALA B C 1
ATOM 3549 O O . ALA B 1 101 ? -11.846 50.005 9.331 1.00 30.13 100 ALA B O 1
ATOM 3559 N N . LYS B 1 103 ? -13.808 49.669 12.193 1.00 33.17 102 LYS B N 1
ATOM 3560 C CA . LYS B 1 103 ? -15.082 48.935 12.241 1.00 32.71 102 LYS B CA 1
ATOM 3561 C C . LYS B 1 103 ? -15.340 48.052 11.023 1.00 33.84 102 LYS B C 1
ATOM 3562 O O . LYS B 1 103 ? -15.860 46.941 11.158 1.00 35.25 102 LYS B O 1
ATOM 3564 N N . LEU B 1 104 ? -15.013 48.565 9.839 1.00 32.13 103 LEU B N 1
ATOM 3565 C CA . LEU B 1 104 ? -15.134 47.810 8.595 1.00 31.06 103 LEU B CA 1
ATOM 3566 C C . LEU B 1 104 ? -14.075 46.706 8.545 1.00 30.74 103 LEU B C 1
ATOM 3567 O O . LEU B 1 104 ? -14.358 45.593 8.126 1.00 28.93 103 LEU B O 1
ATOM 3572 N N . ALA B 1 105 ? -12.856 47.015 8.985 1.00 30.40 104 ALA B N 1
ATOM 3573 C CA . ALA B 1 105 ? -11.760 46.037 9.008 1.00 30.98 104 ALA B CA 1
ATOM 3574 C C . ALA B 1 105 ? -12.107 44.797 9.807 1.00 31.55 104 ALA B C 1
ATOM 3575 O O . ALA B 1 105 ? -11.866 43.668 9.361 1.00 32.75 104 ALA B O 1
ATOM 3577 N N . GLU B 1 106 ? -12.693 45.001 10.981 1.00 30.33 105 GLU B N 1
ATOM 3578 C CA . GLU B 1 106 ? -13.015 43.884 11.828 1.00 32.48 105 GLU B CA 1
ATOM 3579 C C . GLU B 1 106 ? -14.170 43.057 11.257 1.00 32.31 105 GLU B C 1
ATOM 3580 O O . GLU B 1 106 ? -14.168 41.832 11.361 1.00 29.65 105 GLU B O 1
ATOM 3586 N N . ASP B 1 107 ? -15.104 43.729 10.584 1.00 33.76 106 ASP B N 1
ATOM 3587 C CA . ASP B 1 107 ? -16.179 43.038 9.895 1.00 33.54 106 ASP B CA 1
ATOM 3588 C C . ASP B 1 107 ? -15.620 42.038 8.884 1.00 34.19 106 ASP B C 1
ATOM 3589 O O . ASP B 1 107 ? -16.194 40.966 8.716 1.00 34.95 106 ASP B O 1
ATOM 3594 N N . LYS B 1 108 ? -14.489 42.357 8.259 1.00 33.99 107 LYS B N 1
ATOM 3595 C CA . LYS B 1 108 ? -13.835 41.452 7.300 1.00 34.44 107 LYS B CA 1
ATOM 3596 C C . LYS B 1 108 ? -12.867 40.451 7.964 1.00 34.01 107 LYS B C 1
ATOM 3597 O O . LYS B 1 108 ? -12.081 39.801 7.270 1.00 36.39 107 LYS B O 1
ATOM 3599 N N . GLY B 1 109 ? -12.905 40.327 9.289 1.00 33.18 108 GLY B N 1
ATOM 3600 C CA . GLY B 1 109 ? -12.040 39.391 10.010 1.00 31.69 108 GLY B CA 1
ATOM 3601 C C . GLY B 1 109 ? -10.650 39.851 10.413 1.00 30.27 108 GLY B C 1
ATOM 3602 O O . GLY B 1 109 ? -9.807 39.011 10.721 1.00 30.20 108 GLY B O 1
ATOM 3603 N N . CYS B 1 110 ? -10.403 41.163 10.409 1.00 29.13 109 CYS B N 1
ATOM 3604 C CA . CYS B 1 110 ? -9.111 41.704 10.853 1.00 28.34 109 CYS B CA 1
ATOM 3605 C C . CYS B 1 110 ? -9.043 41.830 12.381 1.00 27.65 109 CYS B C 1
ATOM 3606 O O . CYS B 1 110 ? -10.063 41.997 13.066 1.00 27.71 109 CYS B O 1
ATOM 3609 N N . LYS B 1 111 ? -7.821 41.791 12.893 1.00 26.65 110 LYS B N 1
ATOM 3610 C CA . LYS B 1 111 ? -7.547 42.058 14.306 1.00 26.52 110 LYS B CA 1
ATOM 3611 C C . LYS B 1 111 ? -7.424 43.586 14.442 1.00 25.63 110 LYS B C 1
ATOM 3612 O O . LYS B 1 111 ? -6.925 44.243 13.528 1.00 25.57 110 LYS B O 1
ATOM 3618 N N . ILE B 1 112 ? -7.928 44.144 15.542 1.00 23.24 111 ILE B N 1
ATOM 3619 C CA . ILE B 1 112 ? -7.961 45.587 15.733 1.00 22.18 111 ILE B CA 1
ATOM 3620 C C . ILE B 1 112 ? -7.129 46.020 16.938 1.00 22.20 111 ILE B C 1
ATOM 3621 O O . ILE B 1 112 ? -7.243 45.448 18.039 1.00 23.37 111 ILE B O 1
ATOM 3626 N N . ALA B 1 113 ? -6.295 47.028 16.722 1.00 20.43 112 ALA B N 1
ATOM 3627 C CA . ALA B 1 113 ? -5.496 47.625 17.782 1.00 17.96 112 ALA B CA 1
ATOM 3628 C C . ALA B 1 113 ? -5.756 49.121 17.769 1.00 18.68 112 ALA B C 1
ATOM 3629 O O . ALA B 1 113 ? -6.003 49.699 16.689 1.00 17.48 112 ALA B O 1
ATOM 3631 N N . SER B 1 114 ? -5.729 49.736 18.954 1.00 18.44 113 SER B N 1
ATOM 3632 C CA . SER B 1 114 ? -5.910 51.176 19.095 1.00 18.66 113 SER B CA 1
ATOM 3633 C C . SER B 1 114 ? -4.665 51.851 19.702 1.00 18.60 113 SER B C 1
ATOM 3634 O O . SER B 1 114 ? -3.948 51.252 20.496 1.00 18.36 113 SER B O 1
ATOM 3645 N N . ALA B 1 116 ? -4.545 55.461 21.216 1.00 18.93 115 ALA B N 1
ATOM 3646 C CA . ALA B 1 116 ? -5.077 56.734 21.655 1.00 19.03 115 ALA B CA 1
ATOM 3647 C C . ALA B 1 116 ? -4.180 57.278 22.766 1.00 19.33 115 ALA B C 1
ATOM 3648 O O . ALA B 1 116 ? -3.472 56.511 23.447 1.00 17.31 115 ALA B O 1
ATOM 3650 N N . GLY B 1 117 ? -4.234 58.596 22.956 1.00 18.64 116 GLY B N 1
ATOM 3651 C CA . GLY B 1 117 ? -3.432 59.294 23.966 1.00 19.06 116 GLY B CA 1
ATOM 3652 C C . GLY B 1 117 ? -4.130 59.527 25.282 1.00 20.59 116 GLY B C 1
ATOM 3653 O O . GLY B 1 117 ? -3.709 60.367 26.075 1.00 21.85 116 GLY B O 1
ATOM 3654 N N . CYS B 1 118 ? -5.206 58.781 25.505 1.00 19.89 117 CYS B N 1
ATOM 3655 C CA . CYS B 1 118 ? -5.999 58.846 26.726 1.00 21.50 117 CYS B CA 1
ATOM 3656 C C . CYS B 1 118 ? -6.547 57.457 27.002 1.00 21.85 117 CYS B C 1
ATOM 3657 O O . CYS B 1 118 ? -6.658 56.631 26.091 1.00 19.17 117 CYS B O 1
ATOM 3660 N N . LYS B 1 119 ? -6.860 57.210 28.268 1.00 24.73 118 LYS B N 1
ATOM 3661 C CA . LYS B 1 119 ? -7.537 55.985 28.686 1.00 27.08 118 LYS B CA 1
ATOM 3662 C C . LYS B 1 119 ? -9.016 56.126 28.297 1.00 29.16 118 LYS B C 1
ATOM 3663 O O . LYS B 1 119 ? -9.529 57.245 28.154 1.00 28.73 118 LYS B O 1
ATOM 3666 N N . ASN B 1 120 ? -9.679 54.984 28.117 1.00 30.54 119 ASN B N 1
ATOM 3667 C CA . ASN B 1 120 ? -11.095 54.909 27.741 1.00 31.76 119 ASN B CA 1
ATOM 3668 C C . ASN B 1 120 ? -11.441 55.665 26.454 1.00 30.42 119 ASN B C 1
ATOM 3669 O O . ASN B 1 120 ? -12.440 56.393 26.388 1.00 30.60 119 ASN B O 1
ATOM 3674 N N . ALA B 1 121 ? -10.631 55.470 25.422 1.00 28.75 120 ALA B N 1
ATOM 3675 C CA . ALA B 1 121 ? -10.847 56.157 24.139 1.00 26.61 120 ALA B CA 1
ATOM 3676 C C . ALA B 1 121 ? -11.979 55.468 23.367 1.00 26.16 120 ALA B C 1
ATOM 3677 O O . ALA B 1 121 ? -12.134 54.246 23.436 1.00 25.69 120 ALA B O 1
ATOM 3679 N N . LEU B 1 122 ? -12.772 56.244 22.630 1.00 25.92 121 LEU B N 1
ATOM 3680 C CA . LEU B 1 122 ? -13.865 55.683 21.835 1.00 25.14 121 LEU B CA 1
ATOM 3681 C C . LEU B 1 122 ? -13.371 54.541 20.965 1.00 23.87 121 LEU B C 1
ATOM 3682 O O . LEU B 1 122 ? -14.020 53.492 20.882 1.00 23.63 121 LEU B O 1
ATOM 3687 N N . ILE B 1 123 ? -12.212 54.735 20.342 1.00 21.53 122 ILE B N 1
ATOM 3688 C CA . ILE B 1 123 ? -11.624 53.715 19.471 1.00 20.45 122 ILE B CA 1
ATOM 3689 C C . ILE B 1 123 ? -11.219 52.419 20.214 1.00 20.48 122 ILE B C 1
ATOM 3690 O O . ILE B 1 123 ? -11.136 51.351 19.605 1.00 20.61 122 ILE B O 1
ATOM 3695 N N . ASP B 1 124 ? -10.979 52.500 21.521 1.00 22.21 123 ASP B N 1
ATOM 3696 C CA . ASP B 1 124 ? -10.671 51.292 22.326 1.00 22.68 123 ASP B CA 1
ATOM 3697 C C . ASP B 1 124 ? -11.863 50.309 22.376 1.00 23.97 123 ASP B C 1
ATOM 3698 O O . ASP B 1 124 ? -11.659 49.102 22.543 1.00 24.33 123 ASP B O 1
ATOM 3703 N N . GLU B 1 125 ? -13.084 50.829 22.216 1.00 25.96 124 GLU B N 1
ATOM 3704 C CA . GLU B 1 125 ? -14.334 50.035 22.270 1.00 27.63 124 GLU B CA 1
ATOM 3705 C C . GLU B 1 125 ? -14.387 48.868 21.309 1.00 28.27 124 GLU B C 1
ATOM 3706 O O . GLU B 1 125 ? -14.969 47.836 21.635 1.00 29.84 124 GLU B O 1
ATOM 3712 N N . ILE B 1 126 ? -13.820 49.037 20.119 1.00 26.60 125 ILE B N 1
ATOM 3713 C CA . ILE B 1 126 ? -13.817 47.976 19.108 1.00 25.77 125 ILE B CA 1
ATOM 3714 C C . ILE B 1 126 ? -12.439 47.374 18.919 1.00 24.81 125 ILE B C 1
ATOM 3715 O O . ILE B 1 126 ? -12.203 46.693 17.923 1.00 26.49 125 ILE B O 1
ATOM 3720 N N . SER B 1 127 ? -11.549 47.586 19.886 1.00 24.50 126 SER B N 1
ATOM 3721 C CA A SER B 1 127 ? -10.170 47.122 19.788 0.50 23.45 126 SER B CA 1
ATOM 3722 C CA B SER B 1 127 ? -10.167 47.121 19.788 0.50 24.05 126 SER B CA 1
ATOM 3723 C C . SER B 1 127 ? -9.910 45.843 20.577 1.00 24.12 126 SER B C 1
ATOM 3724 O O . SER B 1 127 ? -10.369 45.700 21.713 1.00 24.74 126 SER B O 1
ATOM 3729 N N . ASP B 1 128 ? -9.155 44.932 19.963 1.00 23.32 127 ASP B N 1
ATOM 3730 C CA . ASP B 1 128 ? -8.734 43.704 20.589 1.00 23.45 127 ASP B CA 1
ATOM 3731 C C . ASP B 1 128 ? -7.524 44.036 21.475 1.00 23.01 127 ASP B C 1
ATOM 3732 O O . ASP B 1 128 ? -7.365 43.431 22.535 1.00 20.00 127 ASP B O 1
ATOM 3737 N N . TYR B 1 129 ? -6.700 45.016 21.049 1.00 20.63 128 TYR B N 1
ATOM 3738 C CA . TYR B 1 129 ? -5.469 45.418 21.765 1.00 21.19 128 TYR B CA 1
ATOM 3739 C C . TYR B 1 129 ? -5.409 46.917 21.998 1.00 21.33 128 TYR B C 1
ATOM 3740 O O . TYR B 1 129 ? -5.293 47.674 21.034 1.00 20.58 128 TYR B O 1
ATOM 3749 N N . ILE B 1 130 ? -5.510 47.338 23.259 1.00 19.09 129 ILE B N 1
ATOM 3750 C CA . ILE B 1 130 ? -5.525 48.751 23.612 1.00 19.85 129 ILE B CA 1
ATOM 3751 C C . ILE B 1 130 ? -4.082 49.118 23.895 1.00 20.69 129 ILE B C 1
ATOM 3752 O O . ILE B 1 130 ? -3.586 48.893 25.000 1.00 21.66 129 ILE B O 1
ATOM 3757 N N . LEU B 1 131 ? -3.411 49.650 22.869 1.00 19.59 130 LEU B N 1
ATOM 3758 C CA . LEU B 1 131 ? -1.985 49.993 22.921 1.00 17.98 130 LEU B CA 1
ATOM 3759 C C . LEU B 1 131 ? -1.820 51.500 23.137 1.00 16.34 130 LEU B C 1
ATOM 3760 O O . LEU B 1 131 ? -1.229 52.212 22.308 1.00 13.75 130 LEU B O 1
ATOM 3765 N N . THR B 1 132 ? -2.390 51.953 24.251 1.00 16.44 131 THR B N 1
ATOM 3766 C CA . THR B 1 132 ? -2.430 53.348 24.670 1.00 17.51 131 THR B CA 1
ATOM 3767 C C . THR B 1 132 ? -1.064 54.023 24.608 1.00 16.40 131 THR B C 1
ATOM 3768 O O . THR B 1 132 ? -0.068 53.454 25.051 1.00 15.33 131 THR B O 1
ATOM 3772 N N . VAL B 1 133 ? -1.029 55.207 24.004 1.00 16.95 132 VAL B N 1
ATOM 3773 C CA . VAL B 1 133 ? 0.176 56.014 23.949 1.00 16.32 132 VAL B CA 1
ATOM 3774 C C . VAL B 1 133 ? 0.139 56.775 25.270 1.00 15.72 132 VAL B C 1
ATOM 3775 O O . VAL B 1 133 ? -0.643 57.707 25.432 1.00 16.37 132 VAL B O 1
ATOM 3779 N N . ASN B 1 134 ? 0.990 56.391 26.225 1.00 16.84 133 ASN B N 1
ATOM 3780 C CA . ASN B 1 134 ? 0.958 56.995 27.563 1.00 16.18 133 ASN B CA 1
ATOM 3781 C C . ASN B 1 134 ? 1.782 58.259 27.683 1.00 16.21 133 ASN B C 1
ATOM 3782 O O . ASN B 1 134 ? 2.719 58.317 28.473 1.00 15.95 133 ASN B O 1
ATOM 3787 N N . CYS B 1 135 ? 1.409 59.276 26.900 1.00 15.83 134 CYS B N 1
ATOM 3788 C CA . CYS B 1 135 ? 2.103 60.567 26.870 1.00 16.03 134 CYS B CA 1
ATOM 3789 C C . CYS B 1 135 ? 1.497 61.623 27.820 1.00 16.49 134 CYS B C 1
ATOM 3790 O O . CYS B 1 135 ? 2.063 62.721 27.995 1.00 17.67 134 CYS B O 1
ATOM 3793 N N . GLY B 1 136 ? 0.364 61.305 28.447 1.00 16.11 135 GLY B N 1
ATOM 3794 C CA . GLY B 1 136 ? -0.329 62.235 29.345 1.00 15.98 135 GLY B CA 1
ATOM 3795 C C . GLY B 1 136 ? -1.201 63.158 28.505 1.00 17.09 135 GLY B C 1
ATOM 3796 O O . GLY B 1 136 ? -1.125 63.147 27.267 1.00 16.20 135 GLY B O 1
ATOM 3797 N N . GLU B 1 137 ? -2.012 63.977 29.161 1.00 18.22 136 GLU B N 1
ATOM 3798 C CA . GLU B 1 137 ? -2.886 64.884 28.442 1.00 19.57 136 GLU B CA 1
ATOM 3799 C C . GLU B 1 137 ? -2.116 65.995 27.724 1.00 17.00 136 GLU B C 1
ATOM 3800 O O . GLU B 1 137 ? -1.091 66.479 28.204 1.00 14.72 136 GLU B O 1
ATOM 3806 N N . GLU B 1 138 ? -2.643 66.379 26.567 1.00 16.09 137 GLU B N 1
ATOM 3807 C CA . GLU B 1 138 ? -2.071 67.427 25.751 1.00 15.15 137 GLU B CA 1
ATOM 3808 C C . GLU B 1 138 ? -3.197 68.362 25.285 1.00 16.00 137 GLU B C 1
ATOM 3809 O O . GLU B 1 138 ? -3.780 68.166 24.222 1.00 15.04 137 GLU B O 1
ATOM 3815 N N A LYS B 1 139 ? -3.453 69.368 26.117 0.50 16.50 138 LYS B N 1
ATOM 3816 N N B LYS B 1 139 ? -3.497 69.392 26.076 0.50 16.57 138 LYS B N 1
ATOM 3817 C CA A LYS B 1 139 ? -4.474 70.374 25.883 0.50 17.50 138 LYS B CA 1
ATOM 3818 C CA B LYS B 1 139 ? -4.632 70.318 25.817 0.50 17.66 138 LYS B CA 1
ATOM 3819 C C A LYS B 1 139 ? -3.909 71.469 24.985 0.50 17.61 138 LYS B C 1
ATOM 3820 C C B LYS B 1 139 ? -4.433 71.326 24.667 0.50 18.09 138 LYS B C 1
ATOM 3821 O O A LYS B 1 139 ? -3.746 72.617 25.408 0.50 18.46 138 LYS B O 1
ATOM 3822 O O B LYS B 1 139 ? -5.226 72.257 24.505 0.50 20.11 138 LYS B O 1
ATOM 3827 N N . SER B 1 140 ? -3.468 71.070 23.801 1.00 18.73 139 SER B N 1
ATOM 3828 C CA . SER B 1 140 ? -3.078 72.002 22.763 1.00 17.46 139 SER B CA 1
ATOM 3829 C C . SER B 1 140 ? -3.651 71.463 21.484 1.00 16.87 139 SER B C 1
ATOM 3830 O O . SER B 1 140 ? -3.595 70.262 21.236 1.00 16.34 139 SER B O 1
ATOM 3833 N N . GLY B 1 141 ? -4.230 72.352 20.691 1.00 17.74 140 GLY B N 1
ATOM 3834 C CA . GLY B 1 141 ? -4.698 72.000 19.368 1.00 18.81 140 GLY B CA 1
ATOM 3835 C C . GLY B 1 141 ? -3.504 71.634 18.484 1.00 20.09 140 GLY B C 1
ATOM 3836 O O . GLY B 1 141 ? -3.661 70.877 17.520 1.00 24.69 140 GLY B O 1
ATOM 3837 N N . ALA B 1 142 ? -2.307 72.128 18.824 1.00 16.80 141 ALA B N 1
ATOM 3838 C CA . ALA B 1 142 ? -1.093 71.865 18.023 1.00 14.96 141 ALA B CA 1
ATOM 3839 C C . ALA B 1 142 ? -0.220 70.797 18.713 1.00 12.80 141 ALA B C 1
ATOM 3840 O O . ALA B 1 142 ? 0.772 71.105 19.341 1.00 13.84 141 ALA B O 1
ATOM 3842 N N . LYS B 1 143 ? -0.598 69.531 18.551 1.00 14.49 142 LYS B N 1
ATOM 3843 C CA . LYS B 1 143 ? 0.074 68.401 19.243 1.00 14.26 142 LYS B CA 1
ATOM 3844 C C . LYS B 1 143 ? 1.508 68.217 18.782 1.00 13.12 142 LYS B C 1
ATOM 3845 O O . LYS B 1 143 ? 1.779 68.241 17.561 1.00 11.68 142 LYS B O 1
ATOM 3851 N N . THR B 1 144 ? 2.402 67.996 19.755 1.00 10.24 143 THR B N 1
ATOM 3852 C CA . THR B 1 144 ? 3.839 67.769 19.518 1.00 10.77 143 THR B CA 1
ATOM 3853 C C . THR B 1 144 ? 4.249 66.504 20.238 1.00 10.22 143 THR B C 1
ATOM 3854 O O . THR B 1 144 ? 4.598 65.505 19.616 1.00 11.09 143 THR B O 1
ATOM 3858 N N . LYS B 1 145 ? 4.209 66.551 21.557 1.00 11.65 144 LYS B N 1
ATOM 3859 C CA . LYS B 1 145 ? 4.482 65.384 22.409 1.00 11.76 144 LYS B CA 1
ATOM 3860 C C . LYS B 1 145 ? 3.796 64.111 21.910 1.00 11.01 144 LYS B C 1
ATOM 3861 O O . LYS B 1 145 ? 4.404 63.051 21.806 1.00 9.80 144 LYS B O 1
ATOM 3867 N N . GLY B 1 146 ? 2.501 64.214 21.647 1.00 11.86 145 GLY B N 1
ATOM 3868 C CA . GLY B 1 146 ? 1.712 63.067 21.185 1.00 11.70 145 GLY B CA 1
ATOM 3869 C C . GLY B 1 146 ? 2.160 62.467 19.865 1.00 11.90 145 GLY B C 1
ATOM 3870 O O . GLY B 1 146 ? 2.101 61.249 19.687 1.00 11.44 145 GLY B O 1
ATOM 3871 N N . TYR B 1 147 ? 2.647 63.319 18.969 1.00 10.77 146 TYR B N 1
ATOM 3872 C CA . TYR B 1 147 ? 3.183 62.878 17.687 1.00 11.06 146 TYR B CA 1
ATOM 3873 C C . TYR B 1 147 ? 4.420 61.997 17.937 1.00 10.55 146 TYR B C 1
ATOM 3874 O O . TYR B 1 147 ? 4.452 60.868 17.463 1.00 9.33 146 TYR B O 1
ATOM 3883 N N . TYR B 1 148 ? 5.428 62.524 18.654 1.00 11.12 147 TYR B N 1
ATOM 3884 C CA . TYR B 1 148 ? 6.647 61.775 19.015 1.00 9.60 147 TYR B CA 1
ATOM 3885 C C . TYR B 1 148 ? 6.339 60.459 19.757 1.00 9.86 147 TYR B C 1
ATOM 3886 O O . TYR B 1 148 ? 6.877 59.407 19.426 1.00 10.02 147 TYR B O 1
ATOM 3895 N N . CYS B 1 149 ? 5.465 60.523 20.761 1.00 9.82 148 CYS B N 1
ATOM 3896 C CA . CYS B 1 149 ? 5.163 59.333 21.532 1.00 10.05 148 CYS B CA 1
ATOM 3897 C C . CYS B 1 149 ? 4.375 58.295 20.714 1.00 10.62 148 CYS B C 1
ATOM 3898 O O . CYS B 1 149 ? 4.505 57.115 20.994 1.00 12.83 148 CYS B O 1
ATOM 3901 N N . THR B 1 150 ? 3.603 58.712 19.699 1.00 10.71 149 THR B N 1
ATOM 3902 C CA . THR B 1 150 ? 2.842 57.772 18.841 1.00 11.58 149 THR B CA 1
ATOM 3903 C C . THR B 1 150 ? 3.819 57.083 17.856 1.00 12.63 149 THR B C 1
ATOM 3904 O O . THR B 1 150 ? 3.779 55.854 17.655 1.00 13.82 149 THR B O 1
ATOM 3908 N N . LYS B 1 151 ? 4.726 57.859 17.254 1.00 10.46 150 LYS B N 1
ATOM 3909 C CA . LYS B 1 151 ? 5.775 57.272 16.424 1.00 10.62 150 LYS B CA 1
ATOM 3910 C C . LYS B 1 151 ? 6.599 56.244 17.232 1.00 10.47 150 LYS B C 1
ATOM 3911 O O . LYS B 1 151 ? 6.860 55.154 16.753 1.00 9.50 150 LYS B O 1
ATOM 3917 N N . LEU B 1 152 ? 6.994 56.604 18.454 1.00 11.30 151 LEU B N 1
ATOM 3918 C CA . LEU B 1 152 ? 7.745 55.683 19.312 1.00 10.83 151 LEU B CA 1
ATOM 3919 C C . LEU B 1 152 ? 6.940 54.413 19.563 1.00 11.32 151 LEU B C 1
ATOM 3920 O O . LEU B 1 152 ? 7.461 53.315 19.441 1.00 13.32 151 LEU B O 1
ATOM 3925 N N . ASN B 1 153 ? 5.671 54.577 19.899 1.00 12.00 152 ASN B N 1
ATOM 3926 C CA . ASN B 1 153 ? 4.765 53.443 20.197 1.00 13.06 152 ASN B CA 1
ATOM 3927 C C . ASN B 1 153 ? 4.661 52.455 19.031 1.00 13.31 152 ASN B C 1
ATOM 3928 O O . ASN B 1 153 ? 4.680 51.230 19.228 1.00 12.15 152 ASN B O 1
ATOM 3933 N N . LEU B 1 154 ? 4.571 53.002 17.819 1.00 12.30 153 LEU B N 1
ATOM 3934 C CA . LEU B 1 154 ? 4.587 52.223 16.578 1.00 13.29 153 LEU B CA 1
ATOM 3935 C C . LEU B 1 154 ? 5.923 51.481 16.366 1.00 13.47 153 LEU B C 1
ATOM 3936 O O . LEU B 1 154 ? 5.935 50.341 15.914 1.00 14.99 153 LEU B O 1
ATOM 3949 N N . LEU B 1 156 ? 8.015 50.594 18.799 1.00 11.53 155 LEU B N 1
ATOM 3950 C CA . LEU B 1 156 ? 8.070 49.588 19.861 1.00 11.82 155 LEU B CA 1
ATOM 3951 C C . LEU B 1 156 ? 7.246 48.359 19.470 1.00 12.61 155 LEU B C 1
ATOM 3952 O O . LEU B 1 156 ? 7.749 47.232 19.599 1.00 14.37 155 LEU B O 1
ATOM 3957 N N . LEU B 1 157 ? 6.040 48.578 18.945 1.00 12.39 156 LEU B N 1
ATOM 3958 C CA . LEU B 1 157 ? 5.194 47.482 18.421 1.00 14.78 156 LEU B CA 1
ATOM 3959 C C . LEU B 1 157 ? 6.007 46.591 17.490 1.00 15.37 156 LEU B C 1
ATOM 3960 O O . LEU B 1 157 ? 5.990 45.354 17.638 1.00 16.02 156 LEU B O 1
ATOM 3965 N N . GLY B 1 158 ? 6.694 47.223 16.534 1.00 14.78 157 GLY B N 1
ATOM 3966 C CA . GLY B 1 158 ? 7.558 46.530 15.578 1.00 14.25 157 GLY B CA 1
ATOM 3967 C C . GLY B 1 158 ? 8.639 45.724 16.269 1.00 13.46 157 GLY B C 1
ATOM 3968 O O . GLY B 1 158 ? 8.759 44.523 16.060 1.00 12.81 157 GLY B O 1
ATOM 3969 N N . LEU B 1 159 ? 9.412 46.390 17.113 1.00 12.96 158 LEU B N 1
ATOM 3970 C CA . LEU B 1 159 ? 10.506 45.756 17.846 1.00 13.07 158 LEU B CA 1
ATOM 3971 C C . LEU B 1 159 ? 10.075 44.549 18.702 1.00 13.21 158 LEU B C 1
ATOM 3972 O O . LEU B 1 159 ? 10.777 43.538 18.768 1.00 14.20 158 LEU B O 1
ATOM 3977 N N . GLN B 1 160 ? 8.938 44.694 19.364 1.00 14.78 159 GLN B N 1
ATOM 3978 C CA . GLN B 1 160 ? 8.336 43.677 20.231 1.00 14.73 159 GLN B CA 1
ATOM 3979 C C . GLN B 1 160 ? 7.879 42.468 19.428 1.00 14.76 159 GLN B C 1
ATOM 3980 O O . GLN B 1 160 ? 8.070 41.328 19.852 1.00 13.05 159 GLN B O 1
ATOM 3986 N N . ILE B 1 161 ? 7.302 42.726 18.257 1.00 15.45 160 ILE B N 1
ATOM 3987 C CA . ILE B 1 161 ? 6.892 41.656 17.346 1.00 16.46 160 ILE B CA 1
ATOM 3988 C C . ILE B 1 161 ? 8.142 40.967 16.824 1.00 16.01 160 ILE B C 1
ATOM 3989 O O . ILE B 1 161 ? 8.246 39.762 16.914 1.00 16.70 160 ILE B O 1
ATOM 3994 N N . ALA B 1 162 ? 9.094 41.752 16.327 1.00 14.78 161 ALA B N 1
ATOM 3995 C CA . ALA B 1 162 ? 10.337 41.236 15.753 1.00 14.24 161 ALA B CA 1
ATOM 3996 C C . ALA B 1 162 ? 11.083 40.295 16.710 1.00 14.75 161 ALA B C 1
ATOM 3997 O O . ALA B 1 162 ? 11.563 39.221 16.314 1.00 13.94 161 ALA B O 1
ATOM 3999 N N . ARG B 1 163 ? 11.198 40.704 17.967 1.00 15.52 162 ARG B N 1
ATOM 4000 C CA . ARG B 1 163 ? 11.880 3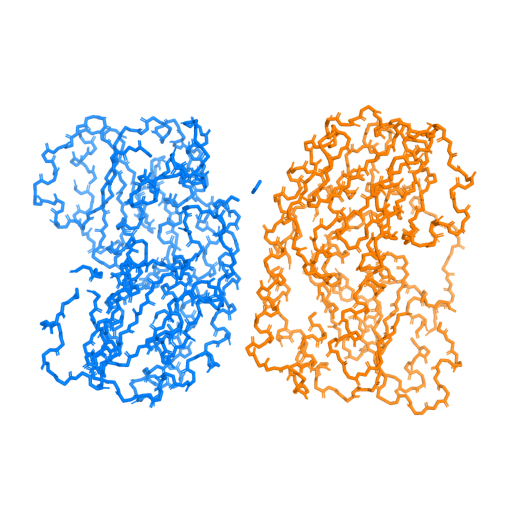9.868 18.956 1.00 15.19 162 ARG B CA 1
ATOM 4001 C C . ARG B 1 163 ? 11.084 38.582 19.208 1.00 16.79 162 ARG B C 1
ATOM 4002 O O . ARG B 1 163 ? 11.656 37.498 19.190 1.00 19.04 162 ARG B O 1
ATOM 4010 N N . GLU B 1 164 ? 9.776 38.699 19.425 1.00 17.49 163 GLU B N 1
ATOM 4011 C CA . GLU B 1 164 ? 8.918 37.540 19.727 1.00 17.63 163 GLU B CA 1
ATOM 4012 C C . GLU B 1 164 ? 8.963 36.519 18.632 1.00 17.94 163 GLU B C 1
ATOM 4013 O O . GLU B 1 164 ? 9.089 35.310 18.893 1.00 17.30 163 GLU B O 1
ATOM 4019 N N . LYS B 1 165 ? 8.867 37.002 17.397 1.00 18.93 164 LYS B N 1
ATOM 4020 C CA . LYS B 1 165 ? 8.829 36.127 16.216 1.00 18.53 164 LYS B CA 1
ATOM 4021 C C . LYS B 1 165 ? 10.214 35.644 15.729 1.00 16.95 164 LYS B C 1
ATOM 4022 O O . LYS B 1 165 ? 10.306 34.829 14.812 1.00 17.58 164 LYS B O 1
ATOM 4028 N N . GLY B 1 166 ? 11.279 36.136 16.341 1.00 17.08 165 GLY B N 1
ATOM 4029 C CA . GLY B 1 166 ? 12.634 35.704 16.025 1.00 16.47 165 GLY B CA 1
ATOM 4030 C C . GLY B 1 166 ? 13.401 36.439 14.945 1.00 16.77 165 GLY B C 1
ATOM 4031 O O . GLY B 1 166 ? 14.492 36.009 14.578 1.00 16.33 165 GLY B O 1
ATOM 4032 N N . ILE B 1 167 ? 12.875 37.559 14.452 1.00 16.74 166 ILE B N 1
ATOM 4033 C CA . ILE B 1 167 ? 13.569 38.334 13.407 1.00 16.76 166 ILE B CA 1
ATOM 4034 C C . ILE B 1 167 ? 14.842 38.971 13.974 1.00 17.54 166 ILE B C 1
ATOM 4035 O O . ILE B 1 167 ? 15.857 39.100 13.267 1.00 16.86 166 ILE B O 1
ATOM 4040 N N . ILE B 1 168 ? 14.762 39.381 15.246 1.00 17.50 167 ILE B N 1
ATOM 4041 C CA . ILE B 1 168 ? 15.883 39.975 15.952 1.00 16.97 167 ILE B CA 1
ATOM 4042 C C . ILE B 1 168 ? 16.104 39.244 17.262 1.00 16.63 167 ILE B C 1
ATOM 4043 O O . ILE B 1 168 ? 15.164 38.726 17.860 1.00 17.47 167 ILE B O 1
ATOM 4048 N N . SER B 1 169 ? 17.349 39.227 17.715 1.00 16.60 168 SER B N 1
ATOM 4049 C CA . SER B 1 169 ? 17.712 38.628 18.994 1.00 16.87 168 SER B CA 1
ATOM 4050 C C . SER B 1 169 ? 17.332 39.564 20.133 1.00 17.19 168 SER B C 1
ATOM 4051 O O . SER B 1 169 ? 16.978 40.731 19.917 1.00 15.57 168 SER B O 1
ATOM 4054 N N . SER B 1 170 ? 17.446 39.059 21.347 1.00 17.60 169 SER B N 1
ATOM 4055 C CA . SER B 1 170 ? 17.189 39.894 22.518 1.00 19.06 169 SER B CA 1
ATOM 4056 C C . SER B 1 170 ? 18.214 41.014 22.610 1.00 18.54 169 SER B C 1
ATOM 4057 O O . SER B 1 170 ? 17.835 42.125 22.984 1.00 19.17 169 SER B O 1
ATOM 4060 N N . GLU B 1 171 ? 19.485 40.741 22.289 1.00 17.57 170 GLU B N 1
ATOM 4061 C CA A GLU B 1 171 ? 20.491 41.791 22.372 0.50 18.51 170 GLU B CA 1
ATOM 4062 C CA B GLU B 1 171 ? 20.511 41.787 22.366 0.50 18.73 170 GLU B CA 1
ATOM 4063 C C . GLU B 1 171 ? 20.281 42.841 21.290 1.00 16.90 170 GLU B C 1
ATOM 4064 O O . GLU B 1 171 ? 20.530 44.012 21.531 1.00 16.15 170 GLU B O 1
ATOM 4075 N N . LYS B 1 172 ? 19.819 42.411 20.111 1.00 15.85 171 LYS B N 1
ATOM 4076 C CA . LYS B 1 172 ? 19.546 43.339 19.005 1.00 15.04 171 LYS B CA 1
ATOM 4077 C C . LYS B 1 172 ? 18.387 44.254 19.384 1.00 14.74 171 LYS B C 1
ATOM 4078 O O . LYS B 1 172 ? 18.471 45.440 19.131 1.00 15.24 171 LYS B O 1
ATOM 4084 N N . TYR B 1 173 ? 17.339 43.708 20.013 1.00 14.97 172 TYR B N 1
ATOM 4085 C CA . TYR B 1 173 ? 16.245 44.520 20.572 1.00 14.55 172 TYR B CA 1
ATOM 4086 C C . TYR B 1 173 ? 16.851 45.574 21.512 1.00 14.68 172 TYR B C 1
ATOM 4087 O O . TYR B 1 173 ? 16.635 46.754 21.341 1.00 14.23 172 TYR B O 1
ATOM 4096 N N . ASN B 1 174 ? 17.606 45.137 22.508 1.00 14.13 173 ASN B N 1
ATOM 4097 C CA . ASN B 1 174 ? 18.269 46.047 23.443 1.00 14.16 173 ASN B CA 1
ATOM 4098 C C . ASN B 1 174 ? 19.133 47.132 22.746 1.00 12.38 173 ASN B C 1
ATOM 4099 O O . ASN B 1 174 ? 19.143 48.291 23.128 1.00 11.32 173 ASN B O 1
ATOM 4104 N N . GLU B 1 175 ? 19.885 46.741 21.741 1.00 12.07 174 GLU B N 1
ATOM 4105 C CA . GLU B 1 175 ? 20.703 47.696 21.005 1.00 14.02 174 GLU B CA 1
ATOM 4106 C C . GLU B 1 175 ? 19.845 48.789 20.331 1.00 14.32 174 GLU B C 1
ATOM 4107 O O . GLU B 1 175 ? 20.221 49.960 20.335 1.00 14.50 174 GLU B O 1
ATOM 4113 N N . GLU B 1 176 ? 18.739 48.376 19.703 1.00 12.64 175 GLU B N 1
ATOM 4114 C CA . GLU B 1 176 ? 17.819 49.330 19.061 1.00 11.92 175 GLU B CA 1
ATOM 4115 C C . GLU B 1 176 ? 17.151 50.246 20.089 1.00 11.33 175 GLU B C 1
ATOM 4116 O O . GLU B 1 176 ? 17.039 51.455 19.849 1.00 8.85 175 GLU B O 1
ATOM 4122 N N . ILE B 1 177 ? 16.746 49.699 21.234 1.00 10.83 176 ILE B N 1
ATOM 4123 C CA . ILE B 1 177 ? 16.218 50.573 22.300 1.00 10.58 176 ILE B CA 1
ATOM 4124 C C . ILE B 1 177 ? 17.261 51.623 22.694 1.00 11.20 176 ILE B C 1
ATOM 4125 O O . ILE B 1 177 ? 16.929 52.787 22.857 1.00 10.93 176 ILE B O 1
ATOM 4130 N N . ASN B 1 178 ? 18.513 51.207 22.824 1.00 11.65 177 ASN B N 1
ATOM 4131 C CA . ASN B 1 178 ? 19.590 52.132 23.194 1.00 12.30 177 ASN B CA 1
ATOM 4132 C C . ASN B 1 178 ? 19.878 53.208 22.119 1.00 11.46 177 ASN B C 1
ATOM 4133 O O . ASN B 1 178 ? 20.166 54.340 22.476 1.00 8.48 177 ASN B O 1
ATOM 4138 N N . LYS B 1 179 ? 19.747 52.863 20.835 1.00 8.34 178 LYS B N 1
ATOM 4139 C CA . LYS B 1 179 ? 19.862 53.873 19.748 1.00 9.69 178 LYS B CA 1
ATOM 4140 C C . LYS B 1 179 ? 18.733 54.916 19.824 1.00 9.42 178 LYS B C 1
ATOM 4141 O O . LYS B 1 179 ? 18.955 56.120 19.672 1.00 9.38 178 LYS B O 1
ATOM 4147 N N . ILE B 1 180 ? 17.512 54.451 20.065 1.00 11.65 179 ILE B N 1
ATOM 4148 C CA . ILE B 1 180 ? 16.350 55.326 20.234 1.00 10.11 179 ILE B CA 1
ATOM 4149 C C . ILE B 1 180 ? 16.606 56.225 21.434 1.00 10.23 179 ILE B C 1
ATOM 4150 O O . ILE B 1 180 ? 16.377 57.426 21.371 1.00 9.98 179 ILE B O 1
ATOM 4155 N N . LEU B 1 181 ? 17.124 55.659 22.521 1.00 9.52 180 LEU B N 1
ATOM 4156 C CA . LEU B 1 181 ? 17.443 56.469 23.717 1.00 9.42 180 LEU B CA 1
ATOM 4157 C C . LEU B 1 181 ? 18.518 57.520 23.413 1.00 9.21 180 LEU B C 1
ATOM 4158 O O . LEU B 1 181 ? 18.475 58.642 23.921 1.00 10.17 180 LEU B O 1
ATOM 4163 N N . ASP B 1 182 ? 19.467 57.162 22.564 1.00 9.57 181 ASP B N 1
ATOM 4164 C CA . ASP B 1 182 ? 20.503 58.096 22.127 1.00 11.29 181 ASP B CA 1
ATOM 4165 C C . ASP B 1 182 ? 19.875 59.281 21.349 1.00 11.70 181 ASP B C 1
ATOM 4166 O O . ASP B 1 182 ? 20.355 60.393 21.498 1.00 14.86 181 ASP B O 1
ATOM 4171 N N . ALA B 1 183 ? 18.810 59.058 20.567 1.00 10.12 182 ALA B N 1
ATOM 4172 C CA . ALA B 1 183 ? 18.110 60.145 19.856 1.00 10.08 182 ALA B CA 1
ATOM 4173 C C . ALA B 1 183 ? 17.312 60.993 20.854 1.00 10.27 182 ALA B C 1
ATOM 4174 O O . ALA B 1 183 ? 17.346 62.232 20.848 1.00 11.22 182 ALA B O 1
ATOM 4176 N N . ILE B 1 184 ? 16.622 60.329 21.759 1.00 10.42 183 ILE B N 1
ATOM 4177 C CA . ILE B 1 184 ? 15.807 61.019 22.774 1.00 10.52 183 ILE B CA 1
ATOM 4178 C C . ILE B 1 184 ? 16.657 61.968 23.652 1.00 10.87 183 ILE B C 1
ATOM 4179 O O . ILE B 1 184 ? 16.218 63.054 24.009 1.00 8.83 183 ILE B O 1
ATOM 4184 N N . ASN B 1 185 ? 17.902 61.579 23.942 1.00 9.87 184 ASN B N 1
ATOM 4185 C CA A ASN B 1 185 ? 18.787 62.369 24.779 0.70 10.09 184 ASN B CA 1
ATOM 4186 C CA B ASN B 1 185 ? 18.778 62.384 24.805 0.30 10.36 184 ASN B CA 1
ATOM 4187 C C . ASN B 1 185 ? 19.336 63.643 24.119 1.00 10.68 184 ASN B C 1
ATOM 4188 O O . ASN B 1 185 ? 19.875 64.510 24.792 1.00 9.70 184 ASN B O 1
ATOM 4197 N N . ARG B 1 186 ? 19.219 63.727 22.797 1.00 9.88 185 ARG B N 1
ATOM 4198 C CA . ARG B 1 186 ? 19.646 64.924 22.047 1.00 10.41 185 ARG B CA 1
ATOM 4199 C C . ARG B 1 186 ? 18.539 65.953 21.887 1.00 10.31 185 ARG B C 1
ATOM 4200 O O . ARG B 1 186 ? 18.789 67.079 21.436 1.00 8.70 185 ARG B O 1
ATOM 4208 N N . PHE B 1 187 ? 17.315 65.578 22.245 1.00 9.91 186 PHE B N 1
ATOM 4209 C CA . PHE B 1 187 ? 16.143 66.436 22.056 1.00 9.30 186 PHE B CA 1
ATOM 4210 C C . PHE B 1 187 ? 16.334 67.809 22.688 1.00 10.19 186 PHE B C 1
ATOM 4211 O O . PHE B 1 187 ? 16.150 68.824 22.025 1.00 8.48 186 PHE B O 1
ATOM 4219 N N . GLU B 1 188 ? 16.709 67.840 23.968 1.00 9.67 187 GLU B N 1
ATOM 4220 C CA . GLU B 1 188 ? 16.930 69.098 24.707 1.00 11.11 187 GLU B CA 1
ATOM 4221 C C . GLU B 1 188 ? 17.986 69.961 24.058 1.00 8.11 187 GLU B C 1
ATOM 4222 O O . GLU B 1 188 ? 17.782 71.166 23.910 1.00 9.10 187 GLU B O 1
ATOM 4228 N N . ALA B 1 189 ? 19.130 69.361 23.704 1.00 7.23 188 ALA B N 1
ATOM 4229 C CA . ALA B 1 189 ? 20.215 70.114 23.044 1.00 7.33 188 ALA B CA 1
ATOM 4230 C C . ALA B 1 189 ? 19.733 70.746 21.716 1.00 6.81 188 ALA B C 1
ATOM 4231 O O . ALA B 1 189 ? 20.032 71.931 21.421 1.00 6.35 188 ALA B O 1
ATOM 4233 N N . VAL B 1 190 ? 18.974 69.966 20.937 1.00 8.02 189 VAL B N 1
ATOM 4234 C CA . VAL B 1 190 ? 18.401 70.476 19.673 1.00 7.47 189 VAL B CA 1
ATOM 4235 C C . VAL B 1 190 ? 17.408 71.637 19.930 1.00 7.20 189 VAL B C 1
ATOM 4236 O O . VAL B 1 190 ? 17.404 72.643 19.217 1.00 7.71 189 VAL B O 1
ATOM 4240 N N . TYR B 1 191 ? 16.572 71.499 20.960 1.00 6.95 190 TYR B N 1
ATOM 4241 C CA . TYR B 1 191 ? 15.623 72.537 21.363 1.00 7.44 190 TYR B CA 1
ATOM 4242 C C . TYR B 1 191 ? 16.352 73.862 21.683 1.00 8.74 190 TYR B C 1
ATOM 4243 O O . TYR B 1 191 ? 15.977 74.949 21.197 1.00 7.11 190 TYR B O 1
ATOM 4252 N N . LYS B 1 192 ? 17.412 73.776 22.488 1.00 8.12 191 LYS B N 1
ATOM 4253 C CA . LYS B 1 192 ? 18.204 74.945 22.850 1.00 9.14 191 LYS B CA 1
ATOM 4254 C C . LYS B 1 192 ? 18.799 75.639 21.625 1.00 8.50 191 LYS B C 1
ATOM 4255 O O . LYS B 1 192 ? 18.710 76.849 21.508 1.00 7.55 191 LYS B O 1
ATOM 4261 N N . LEU B 1 193 ? 19.388 74.874 20.711 1.00 7.32 192 LEU B N 1
ATOM 4262 C CA . LEU B 1 193 ? 19.957 75.481 19.494 1.00 8.72 192 LEU B CA 1
ATOM 4263 C C . LEU B 1 193 ? 18.841 76.064 18.607 1.00 8.57 192 LEU B C 1
ATOM 4264 O O . LEU B 1 193 ? 18.988 77.146 18.035 1.00 7.15 192 LEU B O 1
ATOM 4269 N N . SER B 1 194 ? 17.720 75.355 18.530 1.00 9.26 193 SER B N 1
ATOM 4270 C CA . SER B 1 194 ? 16.547 75.869 17.798 1.00 8.70 193 SER B CA 1
ATOM 4271 C C . SER B 1 194 ? 16.094 77.242 18.301 1.00 8.63 193 SER B C 1
ATOM 4272 O O . SER B 1 194 ? 15.848 78.154 17.507 1.00 6.42 193 SER B O 1
ATOM 4275 N N . LYS B 1 195 ? 16.002 77.395 19.629 1.00 9.07 194 LYS B N 1
ATOM 4276 C CA . LYS B 1 195 ? 15.576 78.634 20.243 1.00 9.85 194 LYS B CA 1
ATOM 4277 C C . LYS B 1 195 ? 16.492 79.815 19.873 1.00 9.69 194 LYS B C 1
ATOM 4278 O O . LYS B 1 195 ? 16.005 80.910 19.615 1.00 10.30 194 LYS B O 1
ATOM 4284 N N . GLN B 1 196 ? 17.804 79.575 19.803 1.00 9.63 195 GLN B N 1
ATOM 4285 C CA . GLN B 1 196 ? 18.777 80.591 19.427 1.00 11.81 195 GLN B CA 1
ATOM 4286 C C . GLN B 1 196 ? 18.621 80.969 17.941 1.00 8.42 195 GLN B C 1
ATOM 4287 O O . GLN B 1 196 ? 18.631 82.137 17.582 1.00 10.21 195 GLN B O 1
ATOM 4293 N N . TRP B 1 197 ? 18.463 79.969 17.098 1.00 8.22 196 TRP B N 1
ATOM 4294 C CA . TRP B 1 197 ? 18.235 80.183 15.652 1.00 7.24 196 TRP B CA 1
ATOM 4295 C C . TRP B 1 197 ? 16.950 80.995 15.358 1.00 6.47 196 TRP B C 1
ATOM 4296 O O . TRP B 1 197 ? 16.975 81.893 14.501 1.00 8.83 196 TRP B O 1
ATOM 4307 N N . ILE B 1 198 ? 15.859 80.687 16.062 1.00 6.88 197 ILE B N 1
ATOM 4308 C CA . ILE B 1 198 ? 14.611 81.429 15.924 1.00 7.11 197 ILE B CA 1
ATOM 4309 C C . ILE B 1 198 ? 14.799 82.910 16.284 1.00 9.77 197 ILE B C 1
ATOM 4310 O O . ILE B 1 198 ? 14.360 83.784 15.541 1.00 9.27 197 ILE B O 1
ATOM 4315 N N . GLU B 1 199 ? 15.480 83.158 17.410 1.00 8.98 198 GLU B N 1
ATOM 4316 C CA . GLU B 1 199 ? 15.746 84.495 17.900 1.00 9.95 198 GLU B CA 1
ATOM 4317 C C . GLU B 1 199 ? 16.587 85.268 16.893 1.00 7.91 198 GLU B C 1
ATOM 4318 O O . GLU B 1 199 ? 16.304 86.427 16.599 1.00 6.67 198 GLU B O 1
ATOM 4324 N N . ARG B 1 200 ? 17.587 84.603 16.324 1.00 6.75 199 ARG B N 1
ATOM 4325 C CA . ARG B 1 200 ? 18.448 85.213 15.322 1.00 8.42 199 ARG B CA 1
ATOM 4326 C C . ARG B 1 200 ? 17.687 85.576 14.009 1.00 9.08 199 ARG B C 1
ATOM 4327 O O . ARG B 1 200 ? 18.030 86.534 13.305 1.00 10.11 199 ARG B O 1
ATOM 4335 N N . ASN B 1 201 ? 16.702 84.761 13.655 1.00 8.54 200 ASN B N 1
ATOM 4336 C CA . ASN B 1 201 ? 15.894 84.937 12.428 1.00 9.12 200 ASN B CA 1
ATOM 4337 C C . ASN B 1 201 ? 14.485 85.429 12.681 1.00 9.87 200 ASN B C 1
ATOM 4338 O O . ASN B 1 201 ? 13.613 85.296 11.807 1.00 10.39 200 ASN B O 1
ATOM 4343 N N . LYS B 1 202 ? 14.286 86.072 13.832 1.00 8.53 201 LYS B N 1
ATOM 4344 C CA . LYS B 1 202 ? 12.964 86.486 14.311 1.00 8.12 201 LYS B CA 1
ATOM 4345 C C . LYS B 1 202 ? 12.174 87.336 13.311 1.00 7.09 201 LYS B C 1
ATOM 4346 O O . LYS B 1 202 ? 10.984 87.075 13.085 1.00 7.37 201 LYS B O 1
ATOM 4352 N N . GLU B 1 203 ? 12.831 88.346 12.750 1.00 5.07 202 GLU B N 1
ATOM 4353 C CA . GLU B 1 203 ? 12.185 89.281 11.812 1.00 5.55 202 GLU B CA 1
ATOM 4354 C C . GLU B 1 203 ? 11.616 88.549 10.582 1.00 6.74 202 GLU B C 1
ATOM 4355 O O . GLU B 1 203 ? 10.428 88.688 10.284 1.00 8.16 202 GLU B O 1
ATOM 4361 N N . LYS B 1 204 ? 12.458 87.807 9.865 1.00 8.44 203 LYS B N 1
ATOM 4362 C CA . LYS B 1 204 ? 11.967 87.040 8.702 1.00 8.93 203 LYS B CA 1
ATOM 4363 C C . LYS B 1 204 ? 10.862 86.056 9.095 1.00 8.69 203 LYS B C 1
ATOM 4364 O O . LYS B 1 204 ? 9.875 85.896 8.354 1.00 8.66 203 LYS B O 1
ATOM 4370 N N . LEU B 1 205 ? 10.989 85.373 10.243 1.00 7.86 204 LEU B N 1
ATOM 4371 C CA . LEU B 1 205 ? 9.958 84.411 10.636 1.00 5.81 204 LEU B CA 1
ATOM 4372 C C . LEU B 1 205 ? 8.597 85.061 10.937 1.00 8.16 204 LEU B C 1
ATOM 4373 O O . LEU B 1 205 ? 7.570 84.535 10.528 1.00 7.30 204 LEU B O 1
ATOM 4378 N N . VAL B 1 206 ? 8.602 86.184 11.661 1.00 6.38 205 VAL B N 1
ATOM 4379 C CA . VAL B 1 206 ? 7.390 86.962 11.971 1.00 7.13 205 VAL B CA 1
ATOM 4380 C C . VAL B 1 206 ? 6.724 87.444 10.690 1.00 7.10 205 VAL B C 1
ATOM 4381 O O . VAL B 1 206 ? 5.505 87.473 10.620 1.00 8.27 205 VAL B O 1
ATOM 4385 N N . ASN B 1 207 ? 7.517 87.792 9.680 1.00 5.83 206 ASN B N 1
ATOM 4386 C CA . ASN B 1 207 ? 6.991 88.282 8.404 1.00 7.99 206 ASN B CA 1
ATOM 4387 C C . ASN B 1 207 ? 6.543 87.214 7.406 1.00 8.20 206 ASN B C 1
ATOM 4388 O O . ASN B 1 207 ? 6.113 87.582 6.318 1.00 9.76 206 ASN B O 1
ATOM 4393 N N . SER B 1 208 ? 6.653 85.941 7.763 1.00 8.62 207 SER B N 1
ATOM 4394 C CA . SER B 1 208 ? 6.282 84.804 6.887 1.00 9.73 207 SER B CA 1
ATOM 4395 C C . SER B 1 208 ? 4.911 85.023 6.239 1.00 8.99 207 SER B C 1
ATOM 4396 O O . SER B 1 208 ? 3.945 85.356 6.909 1.00 8.74 207 SER B O 1
ATOM 4399 N N . LYS B 1 209 ? 4.883 84.892 4.922 1.00 8.67 208 LYS B N 1
ATOM 4400 C CA . LYS B 1 209 ? 3.689 85.048 4.096 1.00 8.10 208 LYS B CA 1
ATOM 4401 C C . LYS B 1 209 ? 3.205 83.683 3.575 1.00 8.15 208 LYS B C 1
ATOM 4402 O O . LYS B 1 209 ? 2.015 83.467 3.518 1.00 5.43 208 LYS B O 1
ATOM 4408 N N . GLU B 1 210 ? 4.129 82.822 3.140 1.00 6.16 209 GLU B N 1
ATOM 4409 C CA . GLU B 1 210 ? 3.795 81.452 2.702 1.00 7.94 209 GLU B CA 1
ATOM 4410 C C . GLU B 1 210 ? 5.045 80.630 2.771 1.00 7.10 209 GLU B C 1
ATOM 4411 O O . GLU B 1 210 ? 6.154 81.113 2.412 1.00 8.09 209 GLU B O 1
ATOM 4417 N N . ILE B 1 211 ? 4.888 79.403 3.232 1.00 8.19 210 ILE B N 1
ATOM 4418 C CA . ILE B 1 211 ? 6.027 78.537 3.488 1.00 7.25 210 ILE B CA 1
ATOM 4419 C C . ILE B 1 211 ? 5.938 77.202 2.763 1.00 7.69 210 ILE B C 1
ATOM 4420 O O . ILE B 1 211 ? 4.863 76.638 2.599 1.00 7.75 210 ILE B O 1
ATOM 4425 N N . ARG B 1 212 ? 7.087 76.685 2.354 1.00 7.60 211 ARG B N 1
ATOM 4426 C CA . ARG B 1 212 ? 7.200 75.346 1.821 1.00 7.99 211 ARG B CA 1
ATOM 4427 C C . ARG B 1 212 ? 8.368 74.671 2.556 1.00 9.35 211 ARG B C 1
ATOM 4428 O O . ARG B 1 212 ? 9.337 75.328 2.886 1.00 10.40 211 ARG B O 1
ATOM 4436 N N . ILE B 1 213 ? 8.223 73.405 2.904 1.00 9.33 212 ILE B N 1
ATOM 4437 C CA . ILE B 1 213 ? 9.290 72.638 3.569 1.00 10.08 212 ILE B CA 1
ATOM 4438 C C . ILE B 1 213 ? 9.702 71.568 2.558 1.00 10.19 212 ILE B C 1
ATOM 4439 O O . ILE B 1 213 ? 8.836 70.928 1.950 1.00 9.56 212 ILE B O 1
ATOM 4444 N N . ILE B 1 214 ? 11.012 71.407 2.351 1.00 10.21 213 ILE B N 1
ATOM 4445 C CA . ILE B 1 214 ? 11.539 70.381 1.450 1.00 11.26 213 ILE B CA 1
ATOM 4446 C C . ILE B 1 214 ? 12.357 69.419 2.311 1.00 12.05 213 ILE B C 1
ATOM 4447 O O . ILE B 1 214 ? 13.303 69.857 2.999 1.00 9.67 213 ILE B O 1
ATOM 4452 N N . GLY B 1 215 ? 11.961 68.141 2.318 1.00 10.48 214 GLY B N 1
ATOM 4453 C CA . GLY B 1 215 ? 12.627 67.096 3.112 1.00 10.76 214 GLY B CA 1
ATOM 4454 C C . GLY B 1 215 ? 13.119 65.922 2.275 1.00 12.10 214 GLY B C 1
ATOM 4455 O O . GLY B 1 215 ? 12.782 65.792 1.100 1.00 12.50 214 GLY B O 1
ATOM 4456 N N . HIS B 1 216 ? 13.936 65.075 2.898 1.00 12.14 215 HIS B N 1
ATOM 4457 C CA . HIS B 1 216 ? 14.369 63.824 2.300 1.00 13.74 215 HIS B CA 1
ATOM 4458 C C . HIS B 1 216 ? 13.256 62.777 2.517 1.00 11.21 215 HIS B C 1
ATOM 4459 O O . HIS B 1 216 ? 12.501 62.881 3.484 1.00 11.51 215 HIS B O 1
ATOM 4466 N N . SER B 1 217 ? 13.185 61.750 1.656 1.00 10.08 216 SER B N 1
ATOM 4467 C CA . SER B 1 217 ? 12.170 60.697 1.802 1.00 10.22 216 SER B CA 1
ATOM 4468 C C . SER B 1 217 ? 12.165 60.007 3.184 1.00 10.84 216 SER B C 1
ATOM 4469 O O . SER B 1 217 ? 11.110 59.597 3.658 1.00 9.47 216 SER B O 1
ATOM 4472 N N . ASP B 1 218 ? 13.326 59.907 3.831 1.00 10.62 217 ASP B N 1
ATOM 4473 C CA . ASP B 1 218 ? 13.453 59.275 5.152 1.00 10.86 217 ASP B CA 1
ATOM 4474 C C . ASP B 1 218 ? 12.673 60.013 6.240 1.00 11.26 217 ASP B C 1
ATOM 4475 O O . ASP B 1 218 ? 12.320 59.393 7.255 1.00 12.69 217 ASP B O 1
ATOM 4480 N N . ILE B 1 219 ? 12.400 61.307 6.009 1.00 10.03 218 ILE B N 1
ATOM 4481 C CA . ILE B 1 219 ? 11.626 62.131 6.921 1.00 10.72 218 ILE B CA 1
ATOM 4482 C C . ILE B 1 219 ? 10.377 62.725 6.228 1.00 10.98 218 ILE B C 1
ATOM 4483 O O . ILE B 1 219 ? 9.868 63.756 6.620 1.00 10.39 218 ILE B O 1
ATOM 4488 N N . TYR B 1 220 ? 9.840 62.021 5.234 1.00 11.01 219 TYR B N 1
ATOM 4489 C CA . TYR B 1 220 ? 8.654 62.519 4.530 1.00 9.16 219 TYR B CA 1
ATOM 4490 C C . TYR B 1 220 ? 7.433 62.741 5.467 1.00 9.58 219 TYR B C 1
ATOM 4491 O O . TYR B 1 220 ? 6.814 63.785 5.436 1.00 9.81 219 TYR B O 1
ATOM 4500 N N . GLY B 1 221 ? 7.150 61.797 6.342 1.00 8.89 220 GLY B N 1
ATOM 4501 C CA . GLY B 1 221 ? 6.035 61.950 7.298 1.00 10.12 220 GLY B CA 1
ATOM 4502 C C . GLY B 1 221 ? 6.257 63.177 8.181 1.00 9.99 220 GLY B C 1
ATOM 4503 O O . GLY B 1 221 ? 5.342 63.983 8.364 1.00 8.40 220 GLY B O 1
ATOM 4504 N N . ASP B 1 222 ? 7.466 63.308 8.733 1.00 9.44 221 ASP B N 1
ATOM 4505 C CA . ASP B 1 222 ? 7.816 64.502 9.552 1.00 10.05 221 ASP B CA 1
ATOM 4506 C C . ASP B 1 222 ? 7.714 65.808 8.770 1.00 8.33 221 ASP B C 1
ATOM 4507 O O . ASP B 1 222 ? 7.361 66.832 9.348 1.00 8.97 221 ASP B O 1
ATOM 4512 N N . THR B 1 223 ? 8.012 65.780 7.479 1.00 8.26 222 THR B N 1
ATOM 4513 C CA . THR B 1 223 ? 7.914 66.973 6.596 1.00 7.78 222 THR B CA 1
ATOM 4514 C C . THR B 1 223 ? 6.468 67.404 6.464 1.00 9.12 222 THR B C 1
ATOM 4515 O O . THR B 1 223 ? 6.158 68.563 6.602 1.00 8.73 222 THR B O 1
ATOM 4519 N N . LEU B 1 224 ? 5.575 66.442 6.232 1.00 8.74 223 LEU B N 1
ATOM 4520 C CA . LEU B 1 224 ? 4.139 66.689 6.178 1.00 8.36 223 LEU B CA 1
ATOM 4521 C C . LEU B 1 224 ? 3.587 67.201 7.522 1.00 6.36 223 LEU B C 1
ATOM 4522 O O . LEU B 1 224 ? 2.744 68.100 7.561 1.00 6.76 223 LEU B O 1
ATOM 4527 N N . GLU B 1 225 ? 4.078 66.645 8.615 1.00 7.62 224 GLU B N 1
ATOM 4528 C CA . GLU B 1 225 ? 3.629 67.057 9.963 1.00 8.49 224 GLU B CA 1
ATOM 4529 C C . GLU B 1 225 ? 4.076 68.471 10.284 1.00 8.00 224 GLU B C 1
ATOM 4530 O O . GLU B 1 225 ? 3.286 69.267 10.788 1.00 8.80 224 GLU B O 1
ATOM 4536 N N . ALA B 1 226 ? 5.326 68.777 9.960 1.00 8.10 225 ALA B N 1
ATOM 4537 C CA . ALA B 1 226 ? 5.879 70.123 10.159 1.00 9.31 225 ALA B CA 1
ATOM 4538 C C . ALA B 1 226 ? 5.062 71.160 9.390 1.00 7.17 225 ALA B C 1
ATOM 4539 O O . ALA B 1 226 ? 4.723 72.215 9.908 1.00 8.10 225 ALA B O 1
ATOM 4541 N N . ALA B 1 227 ? 4.726 70.832 8.159 1.00 7.57 226 ALA B N 1
ATOM 4542 C CA . ALA B 1 227 ? 3.931 71.709 7.320 1.00 7.35 226 ALA B CA 1
ATOM 4543 C C . ALA B 1 227 ? 2.537 71.907 7.929 1.00 7.89 226 ALA B C 1
ATOM 4544 O O . ALA B 1 227 ? 2.081 73.045 8.028 1.00 9.76 226 ALA B O 1
ATOM 4546 N N . LEU B 1 228 ? 1.858 70.843 8.354 1.00 10.20 227 LEU B N 1
ATOM 4547 C CA . LEU B 1 228 ? 0.502 70.986 8.946 1.00 9.71 227 LEU B CA 1
ATOM 4548 C C . LEU B 1 228 ? 0.539 71.829 10.227 1.00 10.16 227 LEU B C 1
ATOM 4549 O O . LEU B 1 228 ? -0.322 72.676 10.418 1.00 8.46 227 LEU B O 1
ATOM 4554 N N . LYS B 1 229 ? 1.525 71.610 11.096 1.00 10.61 228 LYS B N 1
ATOM 4555 C CA . LYS B 1 229 ? 1.562 72.369 12.370 1.00 10.75 228 LYS B CA 1
ATOM 4556 C C . LYS B 1 229 ? 1.849 73.852 12.138 1.00 9.10 228 LYS B C 1
ATOM 4557 O O . LYS B 1 229 ? 1.250 74.704 12.794 1.00 9.25 228 LYS B O 1
ATOM 4563 N N . LEU B 1 230 ? 2.711 74.156 11.177 1.00 8.72 229 LEU B N 1
ATOM 4564 C CA . LEU B 1 230 ? 2.943 75.570 10.800 1.00 10.22 229 LEU B CA 1
ATOM 4565 C C . LEU B 1 230 ? 1.637 76.161 10.232 1.00 8.74 229 LEU B C 1
ATOM 4566 O O . LEU B 1 230 ? 1.281 77.298 10.537 1.00 9.70 229 LEU B O 1
ATOM 4571 N N . LEU B 1 231 ? 0.961 75.421 9.362 1.00 8.99 230 LEU B N 1
ATOM 4572 C CA . LEU B 1 231 ? -0.302 75.897 8.790 1.00 9.35 230 LEU B CA 1
ATOM 4573 C C . LEU B 1 231 ? -1.300 76.237 9.883 1.00 10.14 230 LEU B C 1
ATOM 4574 O O . LEU B 1 231 ? -1.929 77.298 9.858 1.00 10.19 230 LEU B O 1
ATOM 4579 N N . GLU B 1 232 ? -1.447 75.330 10.832 1.00 9.68 231 GLU B N 1
ATOM 4580 C CA . GLU B 1 232 ? -2.433 75.507 11.919 1.00 10.59 231 GLU B CA 1
ATOM 4581 C C . GLU B 1 232 ? -2.120 76.673 12.847 1.00 10.26 231 GLU B C 1
ATOM 4582 O O . GLU B 1 232 ? -3.030 77.270 13.405 1.00 11.00 231 GLU B O 1
ATOM 4588 N N . THR B 1 233 ? -0.845 77.025 12.983 1.00 10.74 232 THR B N 1
ATOM 4589 C CA . THR B 1 233 ? -0.423 78.050 13.952 1.00 11.14 232 THR B CA 1
ATOM 4590 C C . THR B 1 233 ? -0.049 79.390 13.321 1.00 11.19 232 THR B C 1
ATOM 4591 O O . THR B 1 233 ? -0.358 80.455 13.868 1.00 11.73 232 THR B O 1
ATOM 4603 N N . ARG B 1 235 ? -1.101 80.152 10.290 1.00 9.52 234 ARG B N 1
ATOM 4604 C CA . ARG B 1 235 ? -2.335 80.471 9.555 1.00 10.56 234 ARG B CA 1
ATOM 4605 C C . ARG B 1 235 ? -2.145 81.164 8.207 1.00 9.28 234 ARG B C 1
ATOM 4606 O O . ARG B 1 235 ? -2.768 82.189 7.895 1.00 10.16 234 ARG B O 1
ATOM 4614 N N . ILE B 1 236 ? -1.266 80.547 7.436 1.00 10.21 235 ILE B N 1
ATOM 4615 C CA . ILE B 1 236 ? -0.900 80.971 6.098 1.00 10.14 235 ILE B CA 1
ATOM 4616 C C . ILE B 1 236 ? -0.724 79.693 5.297 1.00 10.55 235 ILE B C 1
ATOM 4617 O O . ILE B 1 236 ? -0.703 78.596 5.879 1.00 10.67 235 ILE B O 1
ATOM 4622 N N . PRO B 1 237 ? -0.566 79.814 3.978 1.00 7.26 236 PRO B N 1
ATOM 4623 C CA . PRO B 1 237 ? -0.304 78.595 3.225 1.00 9.15 236 PRO B CA 1
ATOM 4624 C C . PRO B 1 237 ? 1.006 77.930 3.579 1.00 9.79 236 PRO B C 1
ATOM 4625 O O . PRO B 1 237 ? 2.071 78.593 3.592 1.00 11.28 236 PRO B O 1
ATOM 4629 N N . VAL B 1 238 ? 0.924 76.638 3.889 1.00 9.78 237 VAL B N 1
ATOM 4630 C CA . VAL B 1 238 ? 2.129 75.827 4.177 1.00 11.03 237 VAL B CA 1
ATOM 4631 C C . VAL B 1 238 ? 1.989 74.431 3.601 1.00 10.07 237 VAL B C 1
ATOM 4632 O O . VAL B 1 238 ? 1.006 73.762 3.830 1.00 10.65 237 VAL B O 1
ATOM 4636 N N . THR B 1 239 ? 2.968 74.014 2.821 1.00 8.24 238 THR B N 1
ATOM 4637 C CA . THR B 1 239 ? 2.959 72.680 2.241 1.00 9.43 238 THR B CA 1
ATOM 4638 C C . THR B 1 239 ? 4.341 72.057 2.359 1.00 9.38 238 THR B C 1
ATOM 4639 O O . THR B 1 239 ? 5.351 72.744 2.232 1.00 9.42 238 THR B O 1
ATOM 4643 N N . GLY B 1 240 ? 4.382 70.745 2.609 1.00 11.17 239 GLY B N 1
ATOM 4644 C CA . GLY B 1 240 ? 5.642 69.981 2.718 1.00 10.23 239 GLY B CA 1
ATOM 4645 C C . GLY B 1 240 ? 5.817 69.105 1.501 1.00 11.22 239 GLY B C 1
ATOM 4646 O O . GLY B 1 240 ? 4.824 68.596 0.956 1.00 10.99 239 GLY B O 1
ATOM 4647 N N . TYR B 1 241 ? 7.064 68.929 1.062 1.00 9.51 240 TYR B N 1
ATOM 4648 C CA . TYR B 1 241 ? 7.382 68.143 -0.138 1.00 11.82 240 TYR B CA 1
ATOM 4649 C C . TYR B 1 241 ? 8.636 67.318 0.052 1.00 12.41 240 TYR B C 1
ATOM 4650 O O . TYR B 1 241 ? 9.586 67.767 0.707 1.00 11.73 240 TYR B O 1
ATOM 4659 N N . GLU B 1 242 ? 8.657 66.118 -0.535 1.00 14.61 241 GLU B N 1
ATOM 4660 C CA . GLU B 1 242 ? 9.920 65.360 -0.630 1.00 13.74 241 GLU B CA 1
ATOM 4661 C C . GLU B 1 242 ? 10.761 66.080 -1.729 1.00 14.19 241 GLU B C 1
ATOM 4662 O O . GLU B 1 242 ? 10.210 66.730 -2.630 1.00 14.07 241 GLU B O 1
ATOM 4668 N N . PHE B 1 243 ? 12.088 65.967 -1.648 1.00 11.51 242 PHE B N 1
ATOM 4669 C CA . PHE B 1 243 ? 13.033 66.664 -2.531 1.00 12.72 242 PHE B CA 1
ATOM 4670 C C . PHE B 1 243 ? 12.776 66.480 -4.029 1.00 14.23 242 PHE B C 1
ATOM 4671 O O . PHE B 1 243 ? 12.661 67.454 -4.783 1.00 12.46 242 PHE B O 1
ATOM 4679 N N . GLU B 1 244 ? 12.702 65.225 -4.449 1.00 15.52 243 GLU B N 1
ATOM 4680 C CA . GLU B 1 244 ? 12.410 64.913 -5.852 1.00 18.07 243 GLU B CA 1
ATOM 4681 C C . GLU B 1 244 ? 11.081 65.465 -6.346 1.00 17.98 243 GLU B C 1
ATOM 4682 O O . GLU B 1 244 ? 11.042 66.014 -7.449 1.00 18.86 243 GLU B O 1
ATOM 4688 N N . GLU B 1 245 ? 10.018 65.314 -5.555 1.00 18.21 244 GLU B N 1
ATOM 4689 C CA . GLU B 1 245 ? 8.705 65.806 -5.972 1.00 19.98 244 GLU B CA 1
ATOM 4690 C C . GLU B 1 245 ? 8.684 67.325 -6.110 1.00 17.63 244 GLU B C 1
ATOM 4691 O O . GLU B 1 245 ? 8.013 67.854 -7.002 1.00 18.01 244 GLU B O 1
ATOM 4697 N N . PHE B 1 246 ? 9.450 68.029 -5.276 1.00 14.03 245 PHE B N 1
ATOM 4698 C CA . PHE B 1 246 ? 9.536 69.482 -5.401 1.00 12.82 245 PHE B CA 1
ATOM 4699 C C . PHE B 1 246 ? 10.095 69.854 -6.785 1.00 12.88 245 PHE B C 1
ATOM 4700 O O . PHE B 1 246 ? 9.668 70.810 -7.407 1.00 13.20 245 PHE B O 1
ATOM 4708 N N . ILE B 1 247 ? 11.045 69.076 -7.264 1.00 14.86 246 ILE B N 1
ATOM 4709 C CA . ILE B 1 247 ? 11.640 69.314 -8.587 1.00 16.12 246 ILE B CA 1
ATOM 4710 C C . ILE B 1 247 ? 10.591 69.165 -9.688 1.00 17.08 246 ILE B C 1
ATOM 4711 O O . ILE B 1 247 ? 10.652 69.856 -10.692 1.00 17.74 246 ILE B O 1
ATOM 4716 N N . HIS B 1 248 ? 9.616 68.283 -9.490 1.00 17.24 247 HIS B N 1
ATOM 4717 C CA . HIS B 1 248 ? 8.559 68.078 -10.474 1.00 17.60 247 HIS B CA 1
ATOM 4718 C C . HIS B 1 248 ? 7.462 69.164 -10.424 1.00 15.53 247 HIS B C 1
ATOM 4719 O O . HIS B 1 248 ? 6.304 68.878 -10.114 1.00 16.73 247 HIS B O 1
ATOM 4726 N N . GLY B 1 249 ? 7.884 70.408 -10.681 1.00 13.90 248 GLY B N 1
ATOM 4727 C CA . GLY B 1 249 ? 6.997 71.536 -10.913 1.00 12.76 248 GLY B CA 1
ATOM 4728 C C . GLY B 1 249 ? 6.775 72.559 -9.829 1.00 11.81 248 GLY B C 1
ATOM 4729 O O . GLY B 1 249 ? 6.272 73.647 -10.135 1.00 11.30 248 GLY B O 1
ATOM 4730 N N . ILE B 1 250 ? 7.125 72.238 -8.580 1.00 11.49 249 ILE B N 1
ATOM 4731 C CA . ILE B 1 250 ? 6.804 73.144 -7.463 1.00 12.15 249 ILE B CA 1
ATOM 4732 C C . ILE B 1 250 ? 7.606 74.444 -7.560 1.00 13.54 249 ILE B C 1
ATOM 4733 O O . ILE B 1 250 ? 7.115 75.511 -7.170 1.00 13.63 249 ILE B O 1
ATOM 4738 N N . TYR B 1 251 ? 8.839 74.350 -8.057 1.00 14.44 250 TYR B N 1
ATOM 4739 C CA . TYR B 1 251 ? 9.721 75.515 -8.234 1.00 14.34 250 TYR B CA 1
ATOM 4740 C C . TYR B 1 251 ? 9.067 76.661 -9.023 1.00 13.58 250 TYR B C 1
ATOM 4741 O O . TYR B 1 251 ? 9.495 77.807 -8.884 1.00 15.01 250 TYR B O 1
ATOM 4750 N N . ASN B 1 252 ? 8.100 76.345 -9.899 1.00 11.72 251 ASN B N 1
ATOM 4751 C CA . ASN B 1 252 ? 7.404 77.353 -10.705 1.00 11.01 251 ASN B CA 1
ATOM 4752 C C . ASN B 1 252 ? 6.728 78.405 -9.846 1.00 10.55 251 ASN B C 1
ATOM 4753 O O . ASN B 1 252 ? 6.580 79.522 -10.299 1.00 12.00 251 ASN B O 1
ATOM 4758 N N . ALA B 1 253 ? 6.272 78.038 -8.633 1.00 10.27 252 ALA B N 1
ATOM 4759 C CA . ALA B 1 253 ? 5.555 78.968 -7.769 1.00 8.34 252 ALA B CA 1
ATOM 4760 C C . ALA B 1 253 ? 6.433 79.736 -6.768 1.00 12.07 252 ALA B C 1
ATOM 4761 O O . ALA B 1 253 ? 5.896 80.507 -5.973 1.00 12.37 252 ALA B O 1
ATOM 4763 N N . ILE B 1 254 ? 7.751 79.598 -6.826 1.00 10.98 253 ILE B N 1
ATOM 4764 C CA . ILE B 1 254 ? 8.630 80.282 -5.858 1.00 10.55 253 ILE B CA 1
ATOM 4765 C C . ILE B 1 254 ? 8.832 81.731 -6.299 1.00 12.40 253 ILE B C 1
ATOM 4766 O O . ILE B 1 254 ? 9.090 82.009 -7.499 1.00 12.12 253 ILE B O 1
ATOM 4771 N N . ASN B 1 255 ? 8.678 82.660 -5.350 1.00 10.25 254 ASN B N 1
ATOM 4772 C CA . ASN B 1 255 ? 8.916 84.086 -5.608 1.00 12.61 254 ASN B CA 1
ATOM 4773 C C . ASN B 1 255 ? 9.564 84.734 -4.392 1.00 12.71 254 ASN B C 1
ATOM 4774 O O . ASN B 1 255 ? 9.843 84.038 -3.400 1.00 10.89 254 ASN B O 1
ATOM 4779 N N . SER B 1 256 ? 9.844 86.036 -4.457 1.00 12.62 255 SER B N 1
ATOM 4780 C CA . SER B 1 256 ? 10.622 86.667 -3.392 1.00 13.63 255 SER B CA 1
ATOM 4781 C C . SER B 1 256 ? 9.898 86.722 -2.037 1.00 11.95 255 SER B C 1
ATOM 4782 O O . SER B 1 256 ? 10.523 86.983 -0.981 1.00 12.76 255 SER B O 1
ATOM 4785 N N . ASP B 1 257 ? 8.592 86.530 -2.053 1.00 13.08 256 ASP B N 1
ATOM 4786 C CA . ASP B 1 257 ? 7.803 86.443 -0.814 1.00 14.16 256 ASP B CA 1
ATOM 4787 C C . ASP B 1 257 ? 7.681 85.005 -0.252 1.00 14.15 256 ASP B C 1
ATOM 4788 O O . ASP B 1 257 ? 6.993 84.810 0.770 1.00 11.76 256 ASP B O 1
ATOM 4793 N N . SER B 1 258 ? 8.301 84.008 -0.903 1.00 12.09 257 SER B N 1
ATOM 4794 C CA . SER B 1 258 ? 8.264 82.624 -0.443 1.00 10.47 257 SER B CA 1
ATOM 4795 C C . SER B 1 258 ? 9.308 82.388 0.660 1.00 12.32 257 SER B C 1
ATOM 4796 O O . SER B 1 258 ? 10.457 82.903 0.575 1.00 13.54 257 SER B O 1
ATOM 4799 N N . THR B 1 259 ? 8.907 81.610 1.659 1.00 10.56 258 THR B N 1
ATOM 4800 C CA . THR B 1 259 ? 9.778 81.105 2.709 1.00 10.24 258 THR B CA 1
ATOM 4801 C C . THR B 1 259 ? 9.931 79.609 2.473 1.00 9.75 258 THR B C 1
ATOM 4802 O O . THR B 1 259 ? 8.919 78.890 2.261 1.00 9.95 258 THR B O 1
ATOM 4806 N N . ILE B 1 260 ? 11.173 79.133 2.558 1.00 10.83 259 ILE B N 1
ATOM 4807 C CA A ILE B 1 260 ? 11.482 77.700 2.364 0.50 9.50 259 ILE B CA 1
ATOM 4808 C CA B ILE B 1 260 ? 11.521 77.738 2.321 0.50 8.90 259 ILE B CA 1
ATOM 4809 C C . ILE B 1 260 ? 12.405 77.196 3.456 1.00 9.08 259 ILE B C 1
ATOM 4810 O O . ILE B 1 260 ? 13.424 77.818 3.777 1.00 9.48 259 ILE B O 1
ATOM 4819 N N . PHE B 1 261 ? 12.001 76.064 4.053 1.00 8.58 260 PHE B N 1
ATOM 4820 C CA . PHE B 1 261 ? 12.778 75.355 5.067 1.00 9.59 260 PHE B CA 1
ATOM 4821 C C . PHE B 1 261 ? 13.257 74.081 4.388 1.00 10.41 260 PHE B C 1
ATOM 4822 O O . PHE B 1 261 ? 12.426 73.338 3.827 1.00 9.91 260 PHE B O 1
ATOM 4830 N N . ILE B 1 262 ? 14.574 73.869 4.389 1.00 9.84 261 ILE B N 1
ATOM 4831 C CA . ILE B 1 262 ? 15.173 72.650 3.834 1.00 11.50 261 ILE B CA 1
ATOM 4832 C C . ILE B 1 262 ? 15.692 71.799 5.002 1.00 11.63 261 ILE B C 1
ATOM 4833 O O . ILE B 1 262 ? 16.557 72.227 5.766 1.00 12.18 261 ILE B O 1
ATOM 4838 N N . LEU B 1 263 ? 15.116 70.609 5.139 1.00 12.02 262 LEU B N 1
ATOM 4839 C CA . LEU B 1 263 ? 15.497 69.639 6.170 1.00 11.59 262 LEU B CA 1
ATOM 4840 C C . LEU B 1 263 ? 16.515 68.739 5.471 1.00 12.68 262 LEU B C 1
ATOM 4841 O O . LEU B 1 263 ? 16.148 67.860 4.701 1.00 12.69 262 LEU B O 1
ATOM 4846 N N . ASP B 1 264 ? 17.790 69.030 5.695 1.00 14.25 263 ASP B N 1
ATOM 4847 C CA . ASP B 1 264 ? 18.896 68.385 4.994 1.00 15.35 263 ASP B CA 1
ATOM 4848 C C . ASP B 1 264 ? 19.478 67.215 5.801 1.00 14.33 263 ASP B C 1
ATOM 4849 O O . ASP B 1 264 ? 20.256 67.401 6.744 1.00 13.32 263 ASP B O 1
ATOM 4854 N N . THR B 1 265 ? 19.131 66.001 5.386 1.00 16.02 264 THR B N 1
ATOM 4855 C CA . THR B 1 265 ? 19.599 64.785 6.092 1.00 15.62 264 THR B CA 1
ATOM 4856 C C . THR B 1 265 ? 20.988 64.298 5.674 1.00 17.20 264 THR B C 1
ATOM 4857 O O . THR B 1 265 ? 21.482 63.308 6.227 1.00 16.78 264 THR B O 1
ATOM 4861 N N . GLY B 1 266 ? 21.614 64.994 4.730 1.00 17.30 265 GLY B N 1
ATOM 4862 C CA . GLY B 1 266 ? 22.947 64.662 4.289 1.00 20.26 265 GLY B CA 1
ATOM 4863 C C . GLY B 1 266 ? 23.030 63.528 3.273 1.00 20.40 265 GLY B C 1
ATOM 4864 O O . GLY B 1 266 ? 24.133 63.128 2.924 1.00 21.47 265 GLY B O 1
ATOM 4865 N N . LYS B 1 267 ? 21.889 63.007 2.808 1.00 20.63 266 LYS B N 1
ATOM 4866 C CA . LYS B 1 267 ? 21.848 61.926 1.799 1.00 20.97 266 LYS B CA 1
ATOM 4867 C C . LYS B 1 267 ? 21.579 62.451 0.395 1.00 21.07 266 LYS B C 1
ATOM 4868 O O . LYS B 1 267 ? 21.555 61.673 -0.555 1.00 23.00 266 LYS B O 1
ATOM 4874 N N . GLU B 1 268 ? 21.387 63.754 0.240 1.00 20.85 267 GLU B N 1
ATOM 4875 C CA . GLU B 1 268 ? 21.058 64.325 -1.064 1.00 21.09 267 GLU B CA 1
ATOM 4876 C C . GLU B 1 268 ? 22.155 65.260 -1.567 1.00 20.84 267 GLU B C 1
ATOM 4877 O O . GLU B 1 268 ? 22.220 66.411 -1.147 1.00 19.88 267 GLU B O 1
ATOM 4883 N N . PRO B 1 269 ? 22.997 64.786 -2.511 1.00 21.78 268 PRO B N 1
ATOM 4884 C CA . PRO B 1 269 ? 24.090 65.653 -2.956 1.00 22.04 268 PRO B CA 1
ATOM 4885 C C . PRO B 1 269 ? 23.670 66.933 -3.685 1.00 20.68 268 PRO B C 1
ATOM 4886 O O . PRO B 1 269 ? 24.447 67.875 -3.709 1.00 21.45 268 PRO B O 1
ATOM 4890 N N . ARG B 1 270 ? 22.453 66.977 -4.232 1.00 19.23 269 ARG B N 1
ATOM 4891 C CA . ARG B 1 270 ? 21.952 68.174 -4.911 1.00 18.17 269 ARG B CA 1
ATOM 4892 C C . ARG B 1 270 ? 21.437 69.305 -3.980 1.00 18.05 269 ARG B C 1
ATOM 4893 O O . ARG B 1 270 ? 21.061 70.356 -4.475 1.00 19.04 269 ARG B O 1
ATOM 4901 N N . VAL B 1 271 ? 21.462 69.123 -2.654 1.00 18.52 270 VAL B N 1
ATOM 4902 C CA . VAL B 1 271 ? 20.938 70.147 -1.732 1.00 17.70 270 VAL B CA 1
ATOM 4903 C C . VAL B 1 271 ? 21.627 71.495 -1.872 1.00 17.06 270 VAL B C 1
ATOM 4904 O O . VAL B 1 271 ? 20.960 72.525 -1.842 1.00 15.65 270 VAL B O 1
ATOM 4908 N N . THR B 1 272 ? 22.946 71.506 -2.035 1.00 15.86 271 THR B N 1
ATOM 4909 C CA . THR B 1 272 ? 23.673 72.775 -2.192 1.00 15.69 271 THR B CA 1
ATOM 4910 C C . THR B 1 272 ? 23.186 73.524 -3.411 1.00 16.28 271 THR B C 1
ATOM 4911 O O . THR B 1 272 ? 22.953 74.734 -3.328 1.00 17.56 271 THR B O 1
ATOM 4915 N N . LYS B 1 273 ? 23.055 72.820 -4.543 1.00 16.41 272 LYS B N 1
ATOM 4916 C CA . LYS B 1 273 ? 22.533 73.432 -5.774 1.00 16.13 272 LYS B CA 1
ATOM 4917 C C . LYS B 1 273 ? 21.080 73.908 -5.608 1.00 16.06 272 LYS B C 1
ATOM 4918 O O . LYS B 1 273 ? 20.720 74.960 -6.122 1.00 14.42 272 LYS B O 1
ATOM 4930 N N . ILE B 1 275 ? 19.646 74.944 -2.807 1.00 15.89 274 ILE B N 1
ATOM 4931 C CA . ILE B 1 275 ? 19.725 76.143 -1.967 1.00 15.47 274 ILE B CA 1
ATOM 4932 C C . ILE B 1 275 ? 20.192 77.346 -2.793 1.00 16.39 274 ILE B C 1
ATOM 4933 O O . ILE B 1 275 ? 19.625 78.434 -2.696 1.00 15.96 274 ILE B O 1
ATOM 4938 N N . ASP B 1 276 ? 21.215 77.143 -3.606 1.00 16.64 275 ASP B N 1
ATOM 4939 C CA . ASP B 1 276 ? 21.741 78.220 -4.443 1.00 17.84 275 ASP B CA 1
ATOM 4940 C C . ASP B 1 276 ? 20.708 78.725 -5.445 1.00 16.94 275 ASP B C 1
ATOM 4941 O O . ASP B 1 276 ? 20.530 79.938 -5.564 1.00 17.56 275 ASP B O 1
ATOM 4946 N N . VAL B 1 277 ? 20.021 77.823 -6.145 1.00 14.74 276 VAL B N 1
ATOM 4947 C CA . VAL B 1 277 ? 18.999 78.246 -7.120 1.00 15.01 276 VAL B CA 1
ATOM 4948 C C . VAL B 1 277 ? 17.871 78.997 -6.414 1.00 13.65 276 VAL B C 1
ATOM 4949 O O . VAL B 1 277 ? 17.496 80.128 -6.809 1.00 12.20 276 VAL B O 1
ATOM 4953 N N . LEU B 1 278 ? 17.358 78.411 -5.333 1.00 13.42 277 LEU B N 1
ATOM 4954 C CA . LEU B 1 278 ? 16.247 79.070 -4.631 1.00 13.88 277 LEU B CA 1
ATOM 4955 C C . LEU B 1 278 ? 16.644 80.392 -3.997 1.00 15.27 277 LEU B C 1
ATOM 4956 O O . LEU B 1 278 ? 15.817 81.302 -3.919 1.00 15.31 277 LEU B O 1
ATOM 4961 N N . SER B 1 279 ? 17.894 80.505 -3.527 1.00 16.45 278 SER B N 1
ATOM 4962 C CA . SER B 1 279 ? 18.359 81.738 -2.869 1.00 18.21 278 SER B CA 1
ATOM 4963 C C . SER B 1 279 ? 18.479 82.899 -3.851 1.00 19.45 278 SER B C 1
ATOM 4964 O O . SER B 1 279 ? 18.518 84.055 -3.450 1.00 21.64 278 SER B O 1
ATOM 4967 N N . GLY B 1 280 ? 18.527 82.582 -5.137 1.00 20.31 279 GLY B N 1
ATOM 4968 C CA . GLY B 1 280 ? 18.482 83.574 -6.193 1.00 18.71 279 GLY B CA 1
ATOM 4969 C C . GLY B 1 280 ? 17.076 84.126 -6.395 1.00 16.61 279 GLY B C 1
ATOM 4970 O O . GLY B 1 280 ? 16.948 85.190 -6.981 1.00 16.55 279 GLY B O 1
ATOM 4971 N N . TRP B 1 281 ? 16.031 83.415 -5.960 1.00 15.16 280 TRP B N 1
ATOM 4972 C CA . TRP B 1 281 ? 14.627 83.869 -6.084 1.00 14.58 280 TRP B CA 1
ATOM 4973 C C . TRP B 1 281 ? 14.027 84.452 -4.797 1.00 14.67 280 TRP B C 1
ATOM 4974 O O . TRP B 1 281 ? 13.102 85.266 -4.870 1.00 13.64 280 TRP B O 1
ATOM 4985 N N . THR B 1 282 ? 14.526 84.018 -3.639 1.00 12.29 281 THR B N 1
ATOM 4986 C CA . THR B 1 282 ? 14.048 84.490 -2.333 1.00 12.37 281 THR B CA 1
ATOM 4987 C C . THR B 1 282 ? 15.174 84.492 -1.309 1.00 11.75 281 THR B C 1
ATOM 4988 O O . THR B 1 282 ? 16.065 83.620 -1.346 1.00 11.97 281 THR B O 1
ATOM 4992 N N . GLU B 1 283 ? 15.117 85.488 -0.425 1.00 11.02 282 GLU B N 1
ATOM 4993 C CA A GLU B 1 283 ? 16.087 85.651 0.651 0.50 13.16 282 GLU B CA 1
ATOM 4994 C CA B GLU B 1 283 ? 16.072 85.672 0.671 0.50 12.59 282 GLU B CA 1
ATOM 4995 C C . GLU B 1 283 ? 15.650 84.861 1.902 1.00 12.77 282 GLU B C 1
ATOM 4996 O O . GLU B 1 283 ? 16.338 84.870 2.937 1.00 14.34 282 GLU B O 1
ATOM 5007 N N . ASN B 1 284 ? 14.518 84.157 1.805 1.00 12.21 283 ASN B N 1
ATOM 5008 C CA . ASN B 1 284 ? 13.947 83.398 2.912 1.00 10.65 283 ASN B CA 1
ATOM 5009 C C . ASN B 1 284 ? 14.141 81.897 2.832 1.00 10.12 283 ASN B C 1
ATOM 5010 O O . ASN B 1 284 ? 13.178 81.133 3.023 1.00 9.80 283 ASN B O 1
ATOM 5015 N N . VAL B 1 285 ? 15.380 81.462 2.554 1.00 9.21 284 VAL B N 1
ATOM 5016 C CA . VAL B 1 285 ? 15.725 80.037 2.521 1.00 8.02 284 VAL B CA 1
ATOM 5017 C C . VAL B 1 285 ? 16.501 79.696 3.830 1.00 8.65 284 VAL B C 1
ATOM 5018 O O . VAL B 1 285 ? 17.521 80.318 4.158 1.00 9.56 284 VAL B O 1
ATOM 5022 N N . PHE B 1 286 ? 16.003 78.724 4.580 1.00 8.99 285 PHE B N 1
ATOM 5023 C CA . PHE B 1 286 ? 16.595 78.315 5.880 1.00 9.30 285 PHE B CA 1
ATOM 5024 C C . PHE B 1 286 ? 16.898 76.828 5.799 1.00 10.55 285 PHE B C 1
ATOM 5025 O O . PHE B 1 286 ? 15.988 76.039 5.616 1.00 10.59 285 PHE B O 1
ATOM 5033 N N . ALA B 1 287 ? 18.178 76.450 5.913 1.00 10.54 286 ALA B N 1
ATOM 5034 C CA . ALA B 1 287 ? 18.570 75.034 5.874 1.00 9.66 286 ALA B CA 1
ATOM 5035 C C . ALA B 1 287 ? 18.863 74.527 7.272 1.00 9.05 286 ALA B C 1
ATOM 5036 O O . ALA B 1 287 ? 19.496 75.197 8.050 1.00 8.94 286 ALA B O 1
ATOM 5038 N N . ILE B 1 288 ? 18.369 73.336 7.570 1.00 10.36 287 ILE B N 1
ATOM 5039 C CA . ILE B 1 288 ? 18.510 72.714 8.878 1.00 11.09 287 ILE B CA 1
ATOM 5040 C C . ILE B 1 288 ? 19.183 71.341 8.698 1.00 11.33 287 ILE B C 1
ATOM 5041 O O . ILE B 1 288 ? 18.696 70.499 7.935 1.00 11.94 287 ILE B O 1
ATOM 5046 N N . GLY B 1 289 ? 20.290 71.126 9.416 1.00 14.09 288 GLY B N 1
ATOM 5047 C CA . GLY B 1 289 ? 20.976 69.855 9.370 1.00 15.21 288 GLY B CA 1
ATOM 5048 C C . GLY B 1 289 ? 22.332 69.781 10.026 1.00 16.42 288 GLY B C 1
ATOM 5049 O O . GLY B 1 289 ? 22.826 70.761 10.602 1.00 14.49 288 GLY B O 1
ATOM 5050 N N . ARG B 1 290 ? 22.942 68.595 9.902 1.00 18.71 289 ARG B N 1
ATOM 5051 C CA . ARG B 1 290 ? 24.238 68.314 10.544 1.00 22.34 289 ARG B CA 1
ATOM 5052 C C . ARG B 1 290 ? 25.416 69.058 9.933 1.00 23.13 289 ARG B C 1
ATOM 5053 O O . ARG B 1 290 ? 26.336 69.425 10.640 1.00 24.92 289 ARG B O 1
ATOM 5055 N N . ASP B 1 291 ? 25.372 69.302 8.630 1.00 23.78 290 ASP B N 1
ATOM 5056 C CA . ASP B 1 291 ? 26.492 69.915 7.919 1.00 24.73 290 ASP B CA 1
ATOM 5057 C C . ASP B 1 291 ? 26.132 71.117 7.057 1.00 24.96 290 ASP B C 1
ATOM 5058 O O . ASP B 1 291 ? 26.700 71.314 5.987 1.00 26.70 290 ASP B O 1
ATOM 5063 N N . VAL B 1 292 ? 25.223 71.954 7.550 1.00 24.70 291 VAL B N 1
ATOM 5064 C CA . VAL B 1 292 ? 24.767 73.146 6.825 1.00 22.80 291 VAL B CA 1
ATOM 5065 C C . VAL B 1 292 ? 25.806 74.257 6.855 1.00 23.59 291 VAL B C 1
ATOM 5066 O O . VAL B 1 292 ? 26.561 74.376 7.821 1.00 24.11 291 VAL B O 1
ATOM 5070 N N . THR B 1 293 ? 25.822 75.068 5.790 1.00 24.27 292 THR B N 1
ATOM 5071 C CA . THR B 1 293 ? 26.752 76.191 5.626 1.00 25.53 292 THR B CA 1
ATOM 5072 C C . THR B 1 293 ? 26.585 77.233 6.718 1.00 25.17 292 THR B C 1
ATOM 5073 O O . THR B 1 293 ? 25.503 77.340 7.311 1.00 23.52 292 THR B O 1
ATOM 5077 N N . GLU B 1 294 ? 27.664 77.969 7.002 1.00 25.30 293 GLU B N 1
ATOM 5078 C CA . GLU B 1 294 ? 27.628 79.064 7.986 1.00 26.05 293 GLU B CA 1
ATOM 5079 C C . GLU B 1 294 ? 26.855 80.233 7.415 1.00 27.08 293 GLU B C 1
ATOM 5080 O O . GLU B 1 294 ? 27.315 80.923 6.498 1.00 29.70 293 GLU B O 1
ATOM 5082 N N . ASN B 1 295 ? 25.645 80.403 7.926 1.00 25.28 294 ASN B N 1
ATOM 5083 C CA . ASN B 1 295 ? 24.790 81.511 7.571 1.00 23.23 294 ASN B CA 1
ATOM 5084 C C . ASN B 1 295 ? 23.868 81.657 8.746 1.00 21.36 294 ASN B C 1
ATOM 5085 O O . ASN B 1 295 ? 23.519 80.662 9.364 1.00 20.96 294 ASN B O 1
ATOM 5090 N N . ASP B 1 296 ? 23.498 82.882 9.091 1.00 19.97 295 ASP B N 1
ATOM 5091 C CA . ASP B 1 296 ? 22.570 83.109 10.189 1.00 19.87 295 ASP B CA 1
ATOM 5092 C C . ASP B 1 296 ? 21.238 82.384 10.011 1.00 16.89 295 ASP B C 1
ATOM 5093 O O . ASP B 1 296 ? 20.590 81.997 10.983 1.00 16.38 295 ASP B O 1
ATOM 5098 N N . LYS B 1 297 ? 20.828 82.236 8.758 1.00 14.79 296 LYS B N 1
ATOM 5099 C CA . LYS B 1 297 ? 19.592 81.584 8.425 1.00 14.04 296 LYS B CA 1
ATOM 5100 C C . LYS B 1 297 ? 19.612 80.076 8.631 1.00 12.26 296 LYS B C 1
ATOM 5101 O O . LYS B 1 297 ? 18.543 79.471 8.674 1.00 9.92 296 LYS B O 1
ATOM 5107 N N . ASN B 1 298 ? 20.798 79.465 8.665 1.00 10.01 297 ASN B N 1
ATOM 5108 C CA . ASN B 1 298 ? 20.927 78.016 8.809 1.00 10.73 297 ASN B CA 1
ATOM 5109 C C . ASN B 1 298 ? 21.053 77.551 10.264 1.00 11.82 297 ASN B C 1
ATOM 5110 O O . ASN B 1 298 ? 21.554 78.291 11.118 1.00 9.25 297 ASN B O 1
ATOM 5115 N N . LEU B 1 299 ? 20.534 76.349 10.534 1.00 12.68 298 LEU B N 1
ATOM 5116 C CA . LEU B 1 299 ? 20.560 75.746 11.863 1.00 10.95 298 LEU B CA 1
ATOM 5117 C C . LEU B 1 299 ? 21.351 74.448 11.773 1.00 13.86 298 LEU B C 1
ATOM 5118 O O . LEU B 1 299 ? 20.874 73.455 11.209 1.00 13.46 298 LEU B O 1
ATOM 5123 N N . LYS B 1 300 ? 22.554 74.459 12.353 1.00 15.01 299 LYS B N 1
ATOM 5124 C CA . LYS B 1 300 ? 23.405 73.287 12.399 1.00 15.16 299 LYS B CA 1
ATOM 5125 C C . LYS B 1 300 ? 23.097 72.508 13.675 1.00 14.44 299 LYS B C 1
ATOM 5126 O O . LYS B 1 300 ? 23.298 73.017 14.785 1.00 15.26 299 LYS B O 1
ATOM 5132 N N . ILE B 1 301 ? 22.544 71.312 13.527 1.00 15.23 300 ILE B N 1
ATOM 5133 C CA . ILE B 1 301 ? 22.244 70.457 14.688 1.00 16.74 300 ILE B CA 1
ATOM 5134 C C . ILE B 1 301 ? 22.807 69.077 14.452 1.00 18.22 300 ILE B C 1
ATOM 5135 O O . ILE B 1 301 ? 22.654 68.520 13.370 1.00 17.75 300 ILE B O 1
ATOM 5140 N N . ASP B 1 302 ? 23.464 68.529 15.465 1.00 18.95 301 ASP B N 1
ATOM 5141 C CA . ASP B 1 302 ? 24.119 67.243 15.333 1.00 22.08 301 ASP B CA 1
ATOM 5142 C C . ASP B 1 302 ? 23.165 66.111 15.724 1.00 22.62 301 ASP B C 1
ATOM 5143 O O . ASP B 1 302 ? 23.081 65.708 16.900 1.00 21.13 301 ASP B O 1
ATOM 5148 N N . ILE B 1 303 ? 22.463 65.638 14.690 1.00 24.02 302 ILE B N 1
ATOM 5149 C CA . ILE B 1 303 ? 21.434 64.598 14.746 1.00 25.71 302 ILE B CA 1
ATOM 5150 C C . ILE B 1 303 ? 22.086 63.307 14.259 1.00 26.78 302 ILE B C 1
ATOM 5151 O O . ILE B 1 303 ? 22.961 63.361 13.383 1.00 28.48 302 ILE B O 1
ATOM 5156 N N . THR B 1 304 ? 21.666 62.157 14.805 1.00 26.55 303 THR B N 1
ATOM 5157 C CA . THR B 1 304 ? 22.158 60.855 14.349 1.00 25.49 303 THR B CA 1
ATOM 5158 C C . THR B 1 304 ? 22.057 60.679 12.844 1.00 26.54 303 THR B C 1
ATOM 5159 O O . THR B 1 304 ? 21.171 61.230 12.194 1.00 27.04 303 THR B O 1
ATOM 5163 N N . ASP B 1 305 ? 22.945 59.840 12.332 1.00 26.98 304 ASP B N 1
ATOM 5164 C CA . ASP B 1 305 ? 23.023 59.491 10.928 1.00 28.61 304 ASP B CA 1
ATOM 5165 C C . ASP B 1 305 ? 21.927 58.441 10.587 1.00 25.81 304 ASP B C 1
ATOM 5166 O O . ASP B 1 305 ? 21.586 58.238 9.402 1.00 27.25 304 ASP B O 1
ATOM 5171 N N . ASN B 1 306 ? 21.394 57.784 11.629 1.00 21.79 305 ASN B N 1
ATOM 5172 C CA . ASN B 1 306 ? 20.373 56.757 11.487 1.00 19.50 305 ASN B CA 1
ATOM 5173 C C . ASN B 1 306 ? 19.120 57.325 10.800 1.00 18.29 305 ASN B C 1
ATOM 5174 O O . ASN B 1 306 ? 18.453 58.218 11.354 1.00 16.99 305 ASN B O 1
ATOM 5179 N N . PRO B 1 307 ? 18.773 56.781 9.623 1.00 17.77 306 PRO B N 1
ATOM 5180 C CA . PRO B 1 307 ? 17.664 57.312 8.831 1.00 16.81 306 PRO B CA 1
ATOM 5181 C C . PRO B 1 307 ? 16.286 57.176 9.458 1.00 14.43 306 PRO B C 1
ATOM 5182 O O . PRO B 1 307 ? 15.357 57.837 9.003 1.00 15.41 306 PRO B O 1
ATOM 5186 N N . TYR B 1 308 ? 16.161 56.329 10.473 1.00 13.08 307 TYR B N 1
ATOM 5187 C CA . TYR B 1 308 ? 14.912 56.110 11.151 1.00 12.48 307 TYR B CA 1
ATOM 5188 C C . TYR B 1 308 ? 14.837 56.910 12.448 1.00 10.91 307 TYR B C 1
ATOM 5189 O O . TYR B 1 308 ? 13.852 57.601 12.686 1.00 9.34 307 TYR B O 1
ATOM 5198 N N . TYR B 1 309 ? 15.880 56.852 13.263 1.00 11.05 308 TYR B N 1
ATOM 5199 C CA . TYR B 1 309 ? 15.813 57.493 14.601 1.00 9.35 308 TYR B CA 1
ATOM 5200 C C . TYR B 1 309 ? 15.990 59.009 14.626 1.00 8.66 308 TYR B C 1
ATOM 5201 O O . TYR B 1 309 ? 15.642 59.667 15.626 1.00 8.05 308 TYR B O 1
ATOM 5210 N N . GLN B 1 310 ? 16.473 59.568 13.526 1.00 9.21 309 GLN B N 1
ATOM 5211 C CA . GLN B 1 310 ? 16.547 61.033 13.361 1.00 9.78 309 GLN B CA 1
ATOM 5212 C C . GLN B 1 310 ? 15.174 61.666 13.487 1.00 7.29 309 GLN B C 1
ATOM 5213 O O . GLN B 1 310 ? 15.078 62.876 13.714 1.00 8.26 309 GLN B O 1
ATOM 5219 N N . THR B 1 311 ? 14.116 60.878 13.306 1.00 6.17 310 THR B N 1
ATOM 5220 C CA . THR B 1 311 ? 12.750 61.362 13.451 1.00 8.60 310 THR B CA 1
ATOM 5221 C C . THR B 1 311 ? 12.4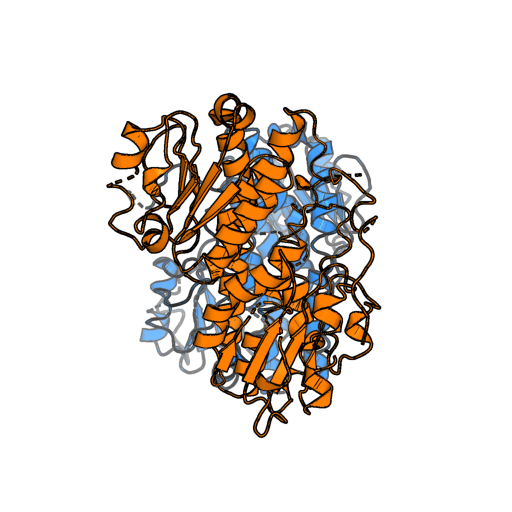98 61.978 14.846 1.00 7.42 310 THR B C 1
ATOM 5222 O O . THR B 1 311 ? 11.631 62.795 15.010 1.00 8.66 310 THR B O 1
ATOM 5226 N N . PHE B 1 312 ? 13.250 61.576 15.853 1.00 9.95 311 PHE B N 1
ATOM 5227 C CA . PHE B 1 312 ? 13.061 62.143 17.199 1.00 10.13 311 PHE B CA 1
ATOM 5228 C C . PHE B 1 312 ? 13.713 63.480 17.438 1.00 9.51 311 PHE B C 1
ATOM 5229 O O . PHE B 1 312 ? 13.637 63.988 18.554 1.00 9.96 311 PHE B O 1
ATOM 5237 N N . ASN B 1 313 ? 14.398 64.018 16.426 1.00 8.90 312 ASN B N 1
ATOM 5238 C CA . ASN B 1 313 ? 15.004 65.328 16.536 1.00 10.12 312 ASN B CA 1
ATOM 5239 C C . ASN B 1 313 ? 14.729 66.313 15.416 1.00 10.11 312 ASN B C 1
ATOM 5240 O O . ASN B 1 313 ? 14.735 67.500 15.678 1.00 9.63 312 ASN B O 1
ATOM 5245 N N . PHE B 1 314 ? 14.504 65.851 14.182 1.00 9.66 313 PHE B N 1
ATOM 5246 C CA . PHE B 1 314 ? 14.579 66.770 13.027 1.00 9.89 313 PHE B CA 1
ATOM 5247 C C . PHE B 1 314 ? 13.634 67.963 12.993 1.00 8.81 313 PHE B C 1
ATOM 5248 O O . PHE B 1 314 ? 14.062 69.073 12.647 1.00 8.21 313 PHE B O 1
ATOM 5256 N N . ILE B 1 315 ? 12.372 67.759 13.353 1.00 8.66 314 ILE B N 1
ATOM 5257 C CA . ILE B 1 315 ? 11.397 68.833 13.257 1.00 7.24 314 ILE B CA 1
ATOM 5258 C C . ILE B 1 315 ? 11.191 69.639 14.544 1.00 6.94 314 ILE B C 1
ATOM 5259 O O . ILE B 1 315 ? 10.360 70.547 14.572 1.00 6.54 314 ILE B O 1
ATOM 5264 N N . VAL B 1 316 ? 11.962 69.335 15.592 1.00 7.36 315 VAL B N 1
ATOM 5265 C CA . VAL B 1 316 ? 11.926 70.142 16.842 1.00 6.54 315 VAL B CA 1
ATOM 5266 C C . VAL B 1 316 ? 11.957 71.655 16.544 1.00 7.17 315 VAL B C 1
ATOM 5267 O O . VAL B 1 316 ? 11.125 72.391 17.081 1.00 6.94 315 VAL B O 1
ATOM 5271 N N . PRO B 1 317 ? 12.916 72.128 15.715 1.00 7.16 316 PRO B N 1
ATOM 5272 C CA . PRO B 1 317 ? 12.950 73.565 15.375 1.00 8.25 316 PRO B CA 1
ATOM 5273 C C . PRO B 1 317 ? 11.682 74.133 14.777 1.00 8.85 316 PRO B C 1
ATOM 5274 O O . PRO B 1 317 ? 11.309 75.260 15.088 1.00 10.28 316 PRO B O 1
ATOM 5278 N N . ILE B 1 318 ? 11.015 73.346 13.933 1.00 7.48 317 ILE B N 1
ATOM 5279 C CA . ILE B 1 318 ? 9.820 73.799 13.260 1.00 7.02 317 ILE B CA 1
ATOM 5280 C C . ILE B 1 318 ? 8.675 73.842 14.275 1.00 7.20 317 ILE B C 1
ATOM 5281 O O . ILE B 1 318 ? 7.931 74.811 14.300 1.00 7.80 317 ILE B O 1
ATOM 5286 N N . GLN B 1 319 ? 8.534 72.810 15.104 1.00 8.04 318 GLN B N 1
ATOM 5287 C CA . GLN B 1 319 ? 7.535 72.853 16.180 1.00 8.33 318 GLN B CA 1
ATOM 5288 C C . GLN B 1 319 ? 7.783 73.991 17.122 1.00 7.23 318 GLN B C 1
ATOM 5289 O O . GLN B 1 319 ? 6.824 74.581 17.629 1.00 9.76 318 GLN B O 1
ATOM 5295 N N . LEU B 1 320 ? 9.047 74.331 17.395 1.00 7.80 319 LEU B N 1
ATOM 5296 C CA . LEU B 1 320 ? 9.329 75.463 18.275 1.00 7.31 319 LEU B CA 1
ATOM 5297 C C . LEU B 1 320 ? 8.892 76.770 17.644 1.00 7.71 319 LEU B C 1
ATOM 5298 O O . LEU B 1 320 ? 8.412 77.681 18.354 1.00 8.23 319 LEU B O 1
ATOM 5303 N N . ILE B 1 321 ? 9.049 76.883 16.317 1.00 8.41 320 ILE B N 1
ATOM 5304 C CA . ILE B 1 321 ? 8.543 78.037 15.587 1.00 7.18 320 ILE B CA 1
ATOM 5305 C C . ILE B 1 321 ? 7.040 78.149 15.811 1.00 8.70 320 ILE B C 1
ATOM 5306 O O . ILE B 1 321 ? 6.557 79.242 16.054 1.00 8.52 320 ILE B O 1
ATOM 5311 N N . CYS B 1 322 ? 6.335 77.011 15.775 1.00 7.61 321 CYS B N 1
ATOM 5312 C CA . CYS B 1 322 ? 4.882 76.993 16.000 1.00 8.68 321 CYS B CA 1
ATOM 5313 C C . CYS B 1 322 ? 4.489 77.510 17.374 1.00 10.98 321 CYS B C 1
ATOM 5314 O O . CYS B 1 322 ? 3.438 78.129 17.528 1.00 14.66 321 CYS B O 1
ATOM 5317 N N . GLY B 1 323 ? 5.309 77.232 18.385 1.00 9.43 322 GLY B N 1
ATOM 5318 C CA . GLY B 1 323 ? 5.039 77.702 19.724 1.00 10.97 322 GLY B CA 1
ATOM 5319 C C . GLY B 1 323 ? 5.374 79.172 19.913 1.00 12.93 322 GLY B C 1
ATOM 5320 O O . GLY B 1 323 ? 4.623 79.893 20.594 1.00 14.94 322 GLY B O 1
ATOM 5321 N N . GLU B 1 324 ? 6.463 79.636 19.300 1.00 8.77 323 GLU B N 1
ATOM 5322 C CA . GLU B 1 324 ? 6.967 80.996 19.558 1.00 12.13 323 GLU B CA 1
ATOM 5323 C C . GLU B 1 324 ? 6.577 82.162 18.638 1.00 12.60 323 GLU B C 1
ATOM 5324 O O . GLU B 1 324 ? 6.331 83.288 19.094 1.00 12.78 323 GLU B O 1
ATOM 5330 N N . ILE B 1 325 ? 6.591 81.904 17.343 1.00 11.51 324 ILE B N 1
ATOM 5331 C CA . ILE B 1 325 ? 6.361 82.977 16.357 1.00 10.22 324 ILE B CA 1
ATOM 5332 C C . ILE B 1 325 ? 4.895 83.404 16.279 1.00 10.29 324 ILE B C 1
ATOM 5333 O O . ILE B 1 325 ? 4.648 84.596 16.161 1.00 10.59 324 ILE B O 1
ATOM 5338 N N . PRO B 1 326 ? 3.920 82.462 16.301 1.00 10.21 325 PRO B N 1
ATOM 5339 C CA . PRO B 1 326 ? 2.536 82.915 16.284 1.00 11.17 325 PRO B CA 1
ATOM 5340 C C . PRO B 1 326 ? 2.171 83.904 17.401 1.00 14.96 325 PRO B C 1
ATOM 5341 O O . PRO B 1 326 ? 1.341 84.776 17.165 1.00 15.72 325 PRO B O 1
ATOM 5345 N N . THR B 1 327 ? 2.811 83.797 18.566 1.00 14.41 326 THR B N 1
ATOM 5346 C CA . THR B 1 327 ? 2.562 84.749 19.666 1.00 16.64 326 THR B CA 1
ATOM 5347 C C . THR B 1 327 ? 2.949 86.182 19.260 1.00 18.72 326 THR B C 1
ATOM 5348 O O . THR B 1 327 ? 2.446 87.138 19.840 1.00 18.93 326 THR B O 1
ATOM 5352 N N . LEU B 1 328 ? 3.849 86.333 18.275 1.00 18.64 327 LEU B N 1
ATOM 5353 C CA . LEU B 1 328 ? 4.214 87.654 17.745 1.00 19.36 327 LEU B CA 1
ATOM 5354 C C . LEU B 1 328 ? 3.348 88.072 16.544 1.00 19.67 327 LEU B C 1
ATOM 5355 O O . LEU B 1 328 ? 3.573 89.134 15.979 1.00 21.90 327 LEU B O 1
ATOM 5360 N N . ARG B 1 329 ? 2.344 87.269 16.187 1.00 18.47 328 ARG B N 1
ATOM 5361 C CA . ARG B 1 329 ? 1.450 87.477 15.053 1.00 18.60 328 ARG B CA 1
ATOM 5362 C C . ARG B 1 329 ? -0.022 87.379 15.466 1.00 20.28 328 ARG B C 1
ATOM 5363 O O . ARG B 1 329 ? -0.885 87.003 14.669 1.00 20.97 328 ARG B O 1
ATOM 5371 N N . GLY B 1 330 ? -0.310 87.707 16.719 1.00 21.41 329 GLY B N 1
ATOM 5372 C CA . GLY B 1 330 ? -1.685 87.738 17.239 1.00 23.74 329 GLY B CA 1
ATOM 5373 C C . GLY B 1 330 ? -2.425 86.429 17.442 1.00 23.71 329 GLY B C 1
ATOM 5374 O O . GLY B 1 330 ? -3.656 86.426 17.451 1.00 24.71 329 GLY B O 1
ATOM 5375 N N . VAL B 1 331 ? -1.690 85.329 17.616 1.00 21.62 330 VAL B N 1
ATOM 5376 C CA . VAL B 1 331 ? -2.297 84.027 17.766 1.00 19.27 330 VAL B CA 1
ATOM 5377 C C . VAL B 1 331 ? -1.735 83.313 18.976 1.00 19.77 330 VAL B C 1
ATOM 5378 O O . VAL B 1 331 ? -0.537 83.386 19.277 1.00 18.34 330 VAL B O 1
ATOM 5382 N N . ASP B 1 332 ? -2.640 82.637 19.678 1.00 18.94 331 ASP B N 1
ATOM 5383 C CA . ASP B 1 332 ? -2.288 81.727 20.727 1.00 18.39 331 ASP B CA 1
ATOM 5384 C C . ASP B 1 332 ? -2.298 80.440 19.926 1.00 14.23 331 ASP B C 1
ATOM 5385 O O . ASP B 1 332 ? -3.379 79.951 19.550 1.00 13.22 331 ASP B O 1
ATOM 5390 N N . PRO B 1 333 ? -1.113 79.865 19.675 1.00 12.14 332 PRO B N 1
ATOM 5391 C CA . PRO B 1 333 ? -1.081 78.704 18.782 1.00 13.59 332 PRO B CA 1
ATOM 5392 C C . PRO B 1 333 ? -1.716 77.423 19.308 1.00 14.22 332 PRO B C 1
ATOM 5393 O O . PRO B 1 333 ? -1.863 76.477 18.543 1.00 14.44 332 PRO B O 1
ATOM 5397 N N . SER B 1 334 ? -2.059 77.389 20.594 1.00 15.04 333 SER B N 1
ATOM 5398 C CA . SER B 1 334 ? -2.699 76.224 21.181 1.00 16.17 333 SER B CA 1
ATOM 5399 C C . SER B 1 334 ? -4.220 76.270 21.072 1.00 15.41 333 SER B C 1
ATOM 5400 O O . SER B 1 334 ? -4.852 75.285 21.402 1.00 14.98 333 SER B O 1
ATOM 5403 N N . VAL B 1 335 ? -4.785 77.394 20.609 1.00 17.48 334 VAL B N 1
ATOM 5404 C CA . VAL B 1 335 ? -6.253 77.554 20.448 1.00 17.81 334 VAL B CA 1
ATOM 5405 C C . VAL B 1 335 ? -6.672 77.679 18.965 1.00 18.63 334 VAL B C 1
ATOM 5406 O O . VAL B 1 335 ? -6.290 78.641 18.310 1.00 18.04 334 VAL B O 1
ATOM 5410 N N . PRO B 1 336 ? -7.469 76.735 18.429 1.00 18.70 335 PRO B N 1
ATOM 5411 C CA . PRO B 1 336 ? -7.815 76.902 17.010 1.00 19.42 335 PRO B CA 1
ATOM 5412 C C . PRO B 1 336 ? -8.598 78.172 16.669 1.00 19.12 335 PRO B C 1
ATOM 5413 O O . PRO B 1 336 ? -9.146 78.825 17.545 1.00 18.42 335 PRO B O 1
ATOM 5417 N N . LYS B 1 337 ? -8.548 78.534 15.394 1.00 18.77 336 LYS B N 1
ATOM 5418 C CA . LYS B 1 337 ? -9.265 79.670 14.811 1.00 19.58 336 LYS B CA 1
ATOM 5419 C C . LYS B 1 337 ? -10.743 79.683 15.222 1.00 20.48 336 LYS B C 1
ATOM 5420 O O . LYS B 1 337 ? -11.259 80.707 15.647 1.00 18.94 336 LYS B O 1
ATOM 5426 N N . ASP B 1 338 ? -11.397 78.531 15.073 1.00 20.46 337 ASP B N 1
ATOM 5427 C CA . ASP B 1 338 ? -12.819 78.372 15.379 1.00 20.89 337 ASP B CA 1
ATOM 5428 C C . ASP B 1 338 ? -12.963 77.117 16.220 1.00 20.23 337 ASP B C 1
ATOM 5429 O O . ASP B 1 338 ? -12.907 75.994 15.703 1.00 20.19 337 ASP B O 1
ATOM 5434 N N . THR B 1 339 ? -13.153 77.293 17.529 1.00 19.79 338 THR B N 1
ATOM 5435 C CA . THR B 1 339 ? -13.283 76.147 18.414 1.00 20.16 338 THR B CA 1
ATOM 5436 C C . THR B 1 339 ? -14.553 75.308 18.149 1.00 19.71 338 THR B C 1
ATOM 5437 O O . THR B 1 339 ? -14.632 74.155 18.578 1.00 20.57 338 THR B O 1
ATOM 5441 N N . ARG B 1 340 ? -15.510 75.856 17.409 1.00 18.86 339 ARG B N 1
ATOM 5442 C CA . ARG B 1 340 ? -16.730 75.115 17.062 1.00 20.63 339 ARG B CA 1
ATOM 5443 C C . ARG B 1 340 ? -16.842 74.700 15.602 1.00 21.30 339 ARG B C 1
ATOM 5444 O O . ARG B 1 340 ? -17.943 74.346 15.143 1.00 21.20 339 ARG B O 1
ATOM 5452 N N . PHE B 1 341 ? -15.709 74.667 14.892 1.00 20.40 340 PHE B N 1
ATOM 5453 C CA . PHE B 1 341 ? -15.715 74.323 13.474 1.00 21.30 340 PHE B CA 1
ATOM 5454 C C . PHE B 1 341 ? -16.274 72.926 13.220 1.00 23.69 340 PHE B C 1
ATOM 5455 O O . PHE B 1 341 ? -17.147 72.751 12.371 1.00 23.62 340 PHE B O 1
ATOM 5463 N N . HIS B 1 342 ? -15.783 71.948 13.977 1.00 24.50 341 HIS B N 1
ATOM 5464 C CA . HIS B 1 342 ? -16.231 70.552 13.815 1.00 27.34 341 HIS B CA 1
ATOM 5465 C C . HIS B 1 342 ? -17.702 70.426 14.179 1.00 28.23 341 HIS B C 1
ATOM 5466 O O . HIS B 1 342 ? -18.435 69.654 13.549 1.00 30.06 341 HIS B O 1
ATOM 5486 N N . LYS B 1 344 ? -19.978 72.879 13.889 1.00 26.88 343 LYS B N 1
ATOM 5487 C CA . LYS B 1 344 ? -20.743 73.528 12.807 1.00 26.91 343 LYS B CA 1
ATOM 5488 C C . LYS B 1 344 ? -20.909 72.624 11.579 1.00 27.72 343 LYS B C 1
ATOM 5489 O O . LYS B 1 344 ? -21.942 72.650 10.927 1.00 28.22 343 LYS B O 1
ATOM 5495 N N . LEU B 1 345 ? -19.881 71.846 11.257 1.00 28.66 344 LEU B N 1
ATOM 5496 C CA . LEU B 1 345 ? -19.935 70.938 10.097 1.00 28.85 344 LEU B CA 1
ATOM 5497 C C . LEU B 1 345 ? -20.776 69.715 10.430 1.00 30.53 344 LEU B C 1
ATOM 5498 O O . LEU B 1 345 ? -21.594 69.263 9.613 1.00 31.26 344 LEU B O 1
ATOM 5503 N N . GLY B 1 346 ? -20.552 69.197 11.634 1.00 31.72 345 GLY B N 1
ATOM 5504 C CA . GLY B 1 346 ? -21.173 67.972 12.105 1.00 32.82 345 GLY B CA 1
ATOM 5505 C C . GLY B 1 346 ? -20.177 66.858 11.838 1.00 33.90 345 GLY B C 1
ATOM 5506 O O . GLY B 1 346 ? -19.187 67.050 11.114 1.00 33.06 345 GLY B O 1
ATOM 5507 N N . SER B 1 347 ? -20.444 65.703 12.439 1.00 35.43 346 SER B N 1
ATOM 5508 C CA . SER B 1 347 ? -19.611 64.516 12.297 1.00 37.48 346 SER B CA 1
ATOM 5509 C C . SER B 1 347 ? -20.108 63.676 11.133 1.00 38.45 346 SER B C 1
ATOM 5510 O O . SER B 1 347 ? -21.209 63.902 10.605 1.00 37.91 346 SER B O 1
ATOM 5513 N N . LYS B 1 348 ? -19.284 62.711 10.727 1.00 39.72 347 LYS B N 1
ATOM 5514 C CA . LYS B 1 348 ? -19.691 61.740 9.713 1.00 41.39 347 LYS B CA 1
ATOM 5515 C C . LYS B 1 348 ? -20.439 60.626 10.474 1.00 42.41 347 LYS B C 1
ATOM 5516 O O . LYS B 1 348 ? -20.439 60.613 11.720 1.00 40.90 347 LYS B O 1
ATOM 5522 N N . LYS B 1 349 ? -21.096 59.718 9.748 1.00 43.32 348 LYS B N 1
ATOM 5523 C CA . LYS B 1 349 ? -21.883 58.644 10.394 1.00 44.30 348 LYS B CA 1
ATOM 5524 C C . LYS B 1 349 ? -20.994 57.593 11.083 1.00 44.90 348 LYS B C 1
ATOM 5525 O O . LYS B 1 349 ? -20.222 56.909 10.406 1.00 44.98 348 LYS B O 1
ATOM 5527 N N . LEU B 1 350 ? -21.109 57.476 12.412 1.00 45.27 349 LEU B N 1
ATOM 5528 C CA . LEU B 1 350 ? -20.349 56.481 13.184 1.00 45.65 349 LEU B CA 1
ATOM 5529 C C . LEU B 1 350 ? -20.950 55.082 12.971 1.00 46.42 349 LEU B C 1
ATOM 5530 O O . LEU B 1 350 ? -22.090 54.829 13.365 1.00 47.02 349 LEU B O 1
ATOM 5532 N N . ASN B 1 351 ? -20.180 54.185 12.353 1.00 46.53 350 ASN B N 1
ATOM 5533 C CA . ASN B 1 351 ? -20.628 52.810 12.078 1.00 46.08 350 ASN B CA 1
ATOM 5534 C C . ASN B 1 351 ? -20.486 51.905 13.316 1.00 45.75 350 ASN B C 1
ATOM 5535 O O . ASN B 1 351 ? -19.632 51.011 13.374 1.00 45.11 350 ASN B O 1
#

InterPro domains:
  IPR001347 SIS domain [PF01380] (34-155)
  IPR001347 SIS domain [PS51464] (24-166)
  IPR035466 GlmS/AgaS, SIS domain 1 [cd05008] (35-161)
  IPR035490 GlmS/FrlB, SIS domain 2 [cd05009] (195-343)
  IPR046348 SIS domain superfamily [SSF53697] (7-337)

B-factor: mean 17.31, std 9.76, range [3.28, 69.57]

Solvent-accessible surface area: 28531 Å² total

Sequence (674 aa):
GTIQDYLETPVRREIISSNADSLFNEVKRTNLKKIIITGSGTSYHSGVQVQPYLQNLLDIDDVVKYPFITEEDTFKFDNENTLVVGVSQGGSSYSTYNAKLAEDKGCKIASAGCKNALIDEEISSDYILTVNCGEEKKSGAKTKGYYCTKLNLLLGLQIAREKGIISSEKYNEEEINKILDAINRRFEEAVYKLSKQWIERNKEKLVNSKEIRIIGHSDIYGDTLEAALKLLETRIPVTGYEFEEFIHGIYNAINSDSTIIFILDTGKEPRVTKIDVLSGWTENVFAIGRDVTENDKNLKIDITDNPYYQTFNFIVPIQLICGEIPTLRGVDPSVPKDTRFHKLGTIQDYLETPVRRREIISNADSLFNEEVKRTNLKKIIITGSGTSYHSGVQVQPYLQNLLDIDVVKYPFITEDTFKFDNENTLVVGVSQGGSSYSTYNAKLAEDKGCKIASAGCKNALIDEISSDYILTVNCGEEKKSGAKTKGYYCTKLNLLLGLQIAREKGIISSEEKYNEEINKILDAINNRFEAVYKLSKQWIERNKEKLVNSKEIRIIGHSDIYGDTLEAALKLLETRIPVTGYEFEEFIHGIYNAINSDSTIIFILDTGKEPRVTKIDVLSGWTEENVFAIGRDVTENDKNLKIDITDNPYYQTFNFIVPIQLICGEIPTLRGVDPSVPKDTRFHKLGSKKLN

CATH classification: 3.40.50.10490 (+1 more: 3.40.50.10490)

Nearest PDB structures (foldseek):
  3g68-assembly1_B  TM=9.999E-01  e=1.093E-55  Clostridioides difficile 630
  7ndl-assembly1_B  TM=8.313E-01  e=2.012E-16  Homo sapiens
  6r4f-assembly1_B  TM=8.252E-01  e=1.532E-16  Homo sapiens
  6svo-assembly1_B  TM=8.281E-01  e=9.774E-16  Homo sapiens
  6r4f-assembly1_A  TM=8.018E-01  e=3.665E-16  Homo sapiens

Secondary structure (DSSP, 8-state):
--TTT---TTT--HHHHHHHHHTTTGGGS--SEEEEE-SHHHHHHHHHHHHHHHHH-SSEEE------GGGGSS--TTEEEEE--SSS--HHHHH--HHHHTT-EEE---STT-GGGGG-SB-----------SS-SHHHHHHHHH--HHHHHHHHTTSS-HHHHHHHHHHHHHHHHHHHHHHHHHHHHHHHTHHHHHT--EEEEEE-GGGHHHHHHHHHHHHH----EEEEEHHHHHTTGGGG--TTEEEEEEE-S--TTS---HHHHTT-S-EEEEESSPPPSTT-EE----S-TTGGGGTTTHHHHHHHHHSGGGGT--TTS-S-TT----/--TTT---TTT--HHHHTHHHHTTTGGGS--SEEEEE-SHHHHHHHHHHHHHHHHH-SSEEE------GGGGSS--TTEEEEE--SSS--HHHHH--HHHHTT-EEE---SSS-GGGGG-SB-----------SS-SHHHHHHHHH--HHHHHHHHHTSS-HHHHHHHHHHHHHHHTTHHHHHHHHHHHHHHTHHHHHT--EEEEEE-GGGHHHHHHHHHHHHH----EEEEEHHHHHTTGGGG--TTEEEEEEE-S--GGG---HHHHTT-SEEEEEETT--S-TT-EE----S-TTGGGGTTTHHHHHHHHHSGGGTT--TTS-S-TT-----PPP--

Organism: Clostridioides difficile (strain 630) (NCBI:txid272563)